Protein AF-0000000074975259 (afdb_homodimer)

Structure (mmCIF, N/CA/C/O backbone):
data_AF-0000000074975259-model_v1
#
loop_
_entity.id
_entity.type
_entity.pdbx_description
1 polymer 'N-acetyltransferase domain-containing protein'
#
loop_
_atom_site.group_PDB
_atom_site.id
_atom_site.type_symbol
_atom_site.label_atom_id
_atom_site.label_alt_id
_atom_site.label_comp_id
_atom_site.label_asym_id
_atom_site.label_entity_id
_atom_site.label_seq_id
_atom_site.pdbx_PDB_ins_code
_atom_site.Cartn_x
_atom_site.Cartn_y
_atom_site.Cartn_z
_atom_site.occupancy
_atom_site.B_iso_or_equiv
_atom_site.auth_seq_id
_atom_site.auth_comp_id
_atom_site.auth_asym_id
_atom_site.auth_atom_id
_atom_site.pdbx_PDB_model_num
ATOM 1 N N . MET A 1 1 ? -6.07 24.734 -13.172 1 68.12 1 MET A N 1
ATOM 2 C CA . MET A 1 1 ? -7.215 24.812 -12.266 1 68.12 1 MET A CA 1
ATOM 3 C C . MET A 1 1 ? -6.992 23.953 -11.031 1 68.12 1 MET A C 1
ATOM 5 O O . MET A 1 1 ? -6.234 22.984 -11.07 1 68.12 1 MET A O 1
ATOM 9 N N . PRO A 1 2 ? -7.648 24.484 -9.844 1 76.94 2 PRO A N 1
ATOM 10 C CA . PRO A 1 2 ? -7.48 23.672 -8.633 1 76.94 2 PRO A CA 1
ATOM 11 C C . PRO A 1 2 ? -8.07 22.281 -8.773 1 76.94 2 PRO A C 1
ATOM 13 O O . PRO A 1 2 ? -9.031 22.078 -9.523 1 76.94 2 PRO A O 1
ATOM 16 N N . GLN A 1 3 ? -7.344 21.344 -8.195 1 82.62 3 GLN A N 1
ATOM 17 C CA . GLN A 1 3 ? -7.77 19.953 -8.188 1 82.62 3 GLN A CA 1
ATOM 18 C C . GLN A 1 3 ? -9.203 19.812 -7.68 1 82.62 3 GLN A C 1
ATOM 20 O O . GLN A 1 3 ? -9.969 18.984 -8.172 1 82.62 3 GLN A O 1
ATOM 25 N N . HIS A 1 4 ? -9.523 20.625 -6.723 1 93.88 4 HIS A N 1
ATOM 26 C CA . HIS A 1 4 ? -10.805 20.641 -6.027 1 93.88 4 HIS A CA 1
ATOM 27 C C . HIS A 1 4 ? -11.094 22.016 -5.441 1 93.88 4 HIS A C 1
ATOM 29 O O . HIS A 1 4 ? -10.273 22.938 -5.555 1 93.88 4 HIS A O 1
ATOM 35 N N . THR A 1 5 ? -12.289 22.25 -4.809 1 95.12 5 THR A N 1
ATOM 36 C CA . THR A 1 5 ? -12.641 23.547 -4.246 1 95.12 5 THR A CA 1
ATOM 37 C C . THR A 1 5 ? -12.883 23.422 -2.742 1 95.12 5 THR A C 1
ATOM 39 O O . THR A 1 5 ? -13.445 24.344 -2.127 1 95.12 5 THR A O 1
ATOM 42 N N . VAL A 1 6 ? -12.492 22.344 -2.152 1 97.56 6 VAL A N 1
ATOM 43 C CA . VAL A 1 6 ? -12.758 22.078 -0.743 1 97.56 6 VAL A CA 1
ATOM 44 C C . VAL A 1 6 ? -11.797 22.875 0.126 1 97.56 6 VAL A C 1
ATOM 46 O O . VAL A 1 6 ? -10.586 22.828 -0.064 1 97.56 6 VAL A O 1
ATOM 49 N N . THR A 1 7 ? -12.281 23.641 1.026 1 98.12 7 THR A N 1
ATOM 50 C CA . THR A 1 7 ? -11.523 24.344 2.049 1 98.12 7 THR A CA 1
ATOM 51 C C . THR A 1 7 ? -11.969 23.938 3.445 1 98.12 7 THR A C 1
ATOM 53 O O . THR A 1 7 ? -13.172 23.891 3.729 1 98.12 7 THR A O 1
ATOM 56 N N . LEU A 1 8 ? -11 23.578 4.242 1 98.5 8 LEU A N 1
ATOM 57 C CA . LEU A 1 8 ? -11.289 23.125 5.602 1 98.5 8 LEU A CA 1
ATOM 58 C C . LEU A 1 8 ? -10.688 24.078 6.625 1 98.5 8 LEU A C 1
ATOM 60 O O . LEU A 1 8 ? -9.57 24.562 6.449 1 98.5 8 LEU A O 1
ATOM 64 N N . GLN A 1 9 ? -11.414 24.406 7.656 1 97.12 9 GLN A N 1
ATOM 65 C CA . GLN A 1 9 ? -10.938 25.234 8.766 1 97.12 9 GLN A CA 1
ATOM 66 C C . GLN A 1 9 ? -10.938 24.453 10.07 1 97.12 9 GLN A C 1
ATOM 68 O O . GLN A 1 9 ? -11.914 23.766 10.398 1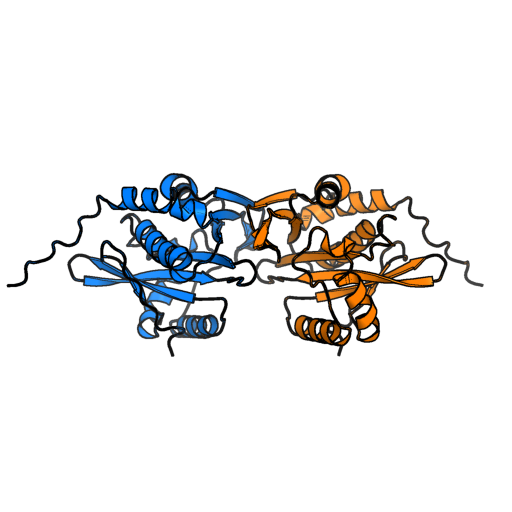 97.12 9 GLN A O 1
ATOM 73 N N . SER A 1 10 ? -9.812 24.516 10.75 1 96.12 10 SER A N 1
ATOM 74 C CA . SER A 1 10 ? -9.766 23.859 12.047 1 96.12 10 SER A CA 1
ATOM 75 C C . SER A 1 10 ? -10.711 24.516 13.039 1 96.12 10 SER A C 1
ATOM 77 O O . SER A 1 10 ? -11.008 25.703 12.938 1 96.12 10 SER A O 1
ATOM 79 N N . PRO A 1 11 ? -11.18 23.766 14.039 1 93.06 11 PRO A N 1
ATOM 80 C CA . PRO A 1 11 ? -12.047 24.359 15.07 1 93.06 11 PRO A CA 1
ATOM 81 C C . PRO A 1 11 ? -11.344 25.453 15.875 1 93.06 11 PRO A C 1
ATOM 83 O O . PRO A 1 11 ? -12.008 26.328 16.438 1 93.06 11 PRO A O 1
ATOM 86 N N . TRP A 1 12 ? -10.062 25.453 15.938 1 91.75 12 TRP A N 1
ATOM 87 C CA . TRP A 1 12 ? -9.289 26.438 16.703 1 91.75 12 TRP A CA 1
ATOM 88 C C . TRP A 1 12 ? -8.93 27.641 15.828 1 91.75 12 TRP A C 1
ATOM 90 O O . TRP A 1 12 ? -8.242 28.562 16.281 1 91.75 12 TRP A O 1
ATOM 100 N N . LYS A 1 13 ? -9.242 27.562 14.547 1 89.94 13 LYS A N 1
ATOM 101 C CA . LYS A 1 13 ? -9.25 28.656 13.578 1 89.94 13 LYS A CA 1
ATOM 102 C C . LYS A 1 13 ? -7.836 29.094 13.234 1 89.94 13 LYS A C 1
ATOM 104 O O . LYS A 1 13 ? -7.645 30.141 12.609 1 89.94 13 LYS A O 1
ATOM 109 N N . ARG A 1 14 ? -6.855 28.406 13.648 1 92.62 14 ARG A N 1
ATOM 110 C CA . ARG A 1 14 ? -5.48 28.766 13.32 1 92.62 14 ARG A CA 1
ATOM 111 C C . ARG A 1 14 ? -5.07 28.188 11.969 1 92.62 14 ARG A C 1
ATOM 113 O O . ARG A 1 14 ? -4.164 28.703 11.312 1 92.62 14 ARG A O 1
ATOM 120 N N . ILE A 1 15 ? -5.738 27.078 11.609 1 94.94 15 ILE A N 1
ATOM 121 C CA . ILE A 1 15 ? -5.297 26.344 10.43 1 94.94 15 ILE A CA 1
ATOM 122 C C . ILE A 1 15 ? -6.418 26.312 9.391 1 94.94 15 ILE A C 1
ATOM 124 O O . ILE A 1 15 ? -7.578 26.062 9.734 1 94.94 15 ILE A O 1
ATOM 128 N N . ARG A 1 16 ? -6.02 26.562 8.195 1 97.44 16 ARG A N 1
ATOM 129 C CA . ARG A 1 16 ? -6.895 26.328 7.055 1 97.44 16 ARG A CA 1
ATOM 130 C C . ARG A 1 16 ? -6.227 25.422 6.031 1 97.44 16 ARG A C 1
ATOM 132 O O . ARG A 1 16 ? -5.062 25.609 5.68 1 97.44 16 ARG A O 1
ATOM 139 N N . LEU A 1 17 ? -6.941 24.375 5.629 1 98.56 17 LEU A N 1
ATOM 140 C CA . LEU A 1 17 ? -6.523 23.531 4.512 1 98.56 17 LEU A CA 1
ATOM 141 C C . LEU A 1 17 ? -7.199 23.969 3.219 1 98.56 17 LEU A C 1
ATOM 143 O O . LEU A 1 17 ? -8.43 23.953 3.121 1 98.56 17 LEU A O 1
ATOM 147 N N . VAL A 1 18 ? -6.402 24.406 2.246 1 98.12 18 VAL A N 1
ATOM 148 C CA . VAL A 1 18 ? -6.941 24.984 1.019 1 98.12 18 VAL A CA 1
ATOM 149 C C . VAL A 1 18 ? -6.402 24.219 -0.189 1 98.12 18 VAL A C 1
ATOM 151 O O . VAL A 1 18 ? -5.348 23.578 -0.109 1 98.12 18 VAL A O 1
ATOM 154 N N . PRO A 1 19 ? -7.137 24.266 -1.294 1 98.12 19 PRO A N 1
ATOM 155 C CA . PRO A 1 19 ? -6.578 23.641 -2.5 1 98.12 19 PRO A CA 1
ATOM 156 C C . PRO A 1 19 ? -5.25 24.266 -2.92 1 98.12 19 PRO A C 1
ATOM 158 O O . PRO A 1 19 ? -5.066 25.484 -2.809 1 98.12 19 PRO A O 1
ATOM 161 N N . PRO A 1 20 ? -4.336 23.375 -3.391 1 97.88 20 PRO A N 1
ATOM 162 C CA . PRO A 1 20 ? -3.068 23.906 -3.883 1 97.88 20 PRO A CA 1
ATOM 163 C C . PRO A 1 20 ? -3.252 24.891 -5.047 1 97.88 20 PRO A C 1
ATOM 165 O O . PRO A 1 20 ? -4.098 24.656 -5.918 1 97.88 20 PRO A O 1
ATOM 168 N N . THR A 1 21 ? -2.514 25.969 -5 1 96 21 THR A N 1
ATOM 169 C CA . THR A 1 21 ? -2.533 26.938 -6.09 1 96 21 THR A CA 1
ATOM 170 C C . THR A 1 21 ? -1.114 27.25 -6.551 1 96 21 THR A C 1
ATOM 172 O O . THR A 1 21 ? -0.145 26.969 -5.844 1 96 21 THR A O 1
ATOM 175 N N . ALA A 1 22 ? -1.019 27.859 -7.695 1 96.12 22 ALA A N 1
ATOM 176 C CA . ALA A 1 22 ? 0.272 28.203 -8.289 1 96.12 22 ALA A CA 1
ATOM 177 C C . ALA A 1 22 ? 1.01 29.234 -7.438 1 96.12 22 ALA A C 1
ATOM 179 O O . ALA A 1 22 ? 2.24 29.297 -7.457 1 96.12 22 ALA A O 1
ATOM 180 N N . SER A 1 23 ? 0.259 29.984 -6.703 1 95.56 23 SER A N 1
ATOM 181 C CA . SER A 1 23 ? 0.856 31.031 -5.883 1 95.56 23 SER A CA 1
ATOM 182 C C . SER A 1 23 ? 1.771 30.438 -4.816 1 95.56 23 SER A C 1
ATOM 184 O O . SER A 1 23 ? 2.662 31.125 -4.305 1 95.56 23 SER A O 1
ATOM 186 N N . ASP A 1 24 ? 1.583 29.156 -4.469 1 96.5 24 ASP A N 1
ATOM 187 C CA . ASP A 1 24 ? 2.352 28.531 -3.4 1 96.5 24 ASP A CA 1
ATOM 188 C C . ASP A 1 24 ? 3.506 27.703 -3.965 1 96.5 24 ASP A C 1
ATOM 190 O O . ASP A 1 24 ? 4.285 27.125 -3.211 1 96.5 24 ASP A O 1
ATOM 194 N N . ASP A 1 25 ? 3.732 27.672 -5.273 1 97.62 25 ASP A N 1
ATOM 195 C CA . ASP A 1 25 ? 4.68 26.75 -5.887 1 97.62 25 ASP A CA 1
ATOM 196 C C . ASP A 1 25 ? 6.105 27.031 -5.414 1 97.62 25 ASP A C 1
ATOM 198 O O . ASP A 1 25 ? 6.879 26.109 -5.168 1 97.62 25 ASP A O 1
ATOM 202 N N . GLU A 1 26 ? 6.445 28.312 -5.277 1 98 26 GLU A N 1
ATOM 203 C CA . GLU A 1 26 ? 7.793 28.656 -4.836 1 98 26 GLU A CA 1
ATOM 204 C C . GLU A 1 26 ? 8.047 28.172 -3.408 1 98 26 GLU A C 1
ATOM 206 O O . GLU A 1 26 ? 9.078 27.562 -3.129 1 98 26 GLU A O 1
ATOM 211 N N . ILE A 1 27 ? 7.121 28.453 -2.545 1 97.94 27 ILE A N 1
ATOM 212 C CA . ILE A 1 27 ? 7.324 28.094 -1.145 1 97.94 27 ILE A CA 1
ATOM 213 C C . ILE A 1 27 ? 7.23 26.578 -0.981 1 97.94 27 ILE A C 1
ATOM 215 O O . ILE A 1 27 ? 7.898 26 -0.122 1 97.94 27 ILE A O 1
ATOM 219 N N . VAL A 1 28 ? 6.469 25.922 -1.757 1 98.12 28 VAL A N 1
ATOM 220 C CA . VAL A 1 28 ? 6.406 24.453 -1.768 1 98.12 28 VAL A CA 1
ATOM 221 C C . VAL A 1 28 ? 7.773 23.891 -2.141 1 98.12 28 VAL A C 1
ATOM 223 O O . VAL A 1 28 ? 8.242 22.938 -1.518 1 98.12 28 VAL A O 1
ATOM 226 N N . SER A 1 29 ? 8.352 24.469 -3.195 1 98.25 29 SER A N 1
ATOM 227 C CA . SER A 1 29 ? 9.688 24.031 -3.598 1 98.25 29 SER A CA 1
ATOM 228 C C . SER A 1 29 ? 10.672 24.141 -2.438 1 98.25 29 SER A C 1
ATOM 230 O O . SER A 1 29 ? 11.461 23.219 -2.203 1 98.25 29 SER A O 1
ATOM 232 N N . ILE A 1 30 ? 10.594 25.172 -1.677 1 97.69 30 ILE A N 1
ATOM 233 C CA . ILE A 1 30 ? 11.469 25.406 -0.535 1 97.69 30 ILE A CA 1
ATOM 234 C C . ILE A 1 30 ? 11.188 24.375 0.551 1 97.69 30 ILE A C 1
ATOM 236 O O . ILE A 1 30 ? 12.117 23.766 1.096 1 97.69 30 ILE A O 1
ATOM 240 N N . CYS A 1 31 ? 9.969 24.172 0.813 1 97.56 31 CYS A N 1
ATOM 241 C CA . CYS A 1 31 ? 9.57 23.234 1.852 1 97.56 31 CYS A CA 1
ATOM 242 C C . CYS A 1 31 ? 10.055 21.828 1.534 1 97.56 31 CYS A C 1
ATOM 244 O O . CYS A 1 31 ? 10.641 21.156 2.389 1 97.56 31 CYS A O 1
ATOM 246 N N . ARG A 1 32 ? 9.898 21.359 0.282 1 97.5 32 ARG A N 1
ATOM 247 C CA . ARG A 1 32 ? 10.156 19.969 -0.104 1 97.5 32 ARG A CA 1
ATOM 248 C C . ARG A 1 32 ? 11.648 19.703 -0.236 1 97.5 32 ARG A C 1
ATOM 250 O O . ARG A 1 32 ? 12.086 18.547 -0.235 1 97.5 32 ARG A O 1
ATOM 257 N N . THR A 1 33 ? 12.414 20.75 -0.35 1 97.5 33 THR A N 1
ATOM 258 C CA . THR A 1 33 ? 13.844 20.562 -0.548 1 97.5 33 THR A CA 1
ATOM 259 C C . THR A 1 33 ? 14.617 20.859 0.737 1 97.5 33 THR A C 1
ATOM 261 O O . THR A 1 33 ? 1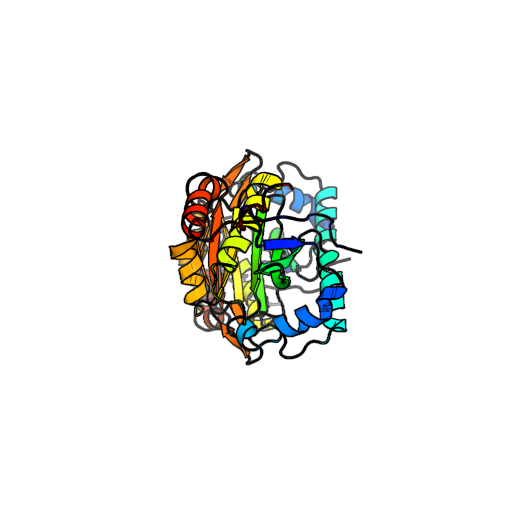5.828 20.641 0.808 1 97.5 33 THR A O 1
ATOM 264 N N . HIS A 1 34 ? 13.914 21.375 1.727 1 97.12 34 HIS A N 1
ATOM 265 C CA . HIS A 1 34 ? 14.586 21.75 2.963 1 97.12 34 HIS A CA 1
ATOM 266 C C . HIS A 1 34 ? 15.234 20.547 3.627 1 97.12 34 HIS A C 1
ATOM 268 O O . HIS A 1 34 ? 14.609 19.484 3.742 1 97.12 34 HIS A O 1
ATOM 274 N N . PRO A 1 35 ? 16.438 20.656 4.09 1 96.25 35 PRO A N 1
ATOM 275 C CA . PRO A 1 35 ? 17.141 19.516 4.688 1 96.25 35 PRO A CA 1
ATOM 276 C C . PRO A 1 35 ? 16.391 18.906 5.867 1 96.25 35 PRO A C 1
ATOM 278 O O . PRO A 1 35 ? 16.391 17.688 6.039 1 96.25 35 PRO A O 1
ATOM 281 N N . THR A 1 36 ? 15.781 19.719 6.598 1 95.31 36 THR A N 1
ATOM 282 C CA . THR A 1 36 ? 15.016 19.234 7.742 1 95.31 36 THR A CA 1
ATOM 283 C C . THR A 1 36 ? 13.836 18.375 7.281 1 95.31 36 THR A C 1
ATOM 285 O O . THR A 1 36 ? 13.562 17.328 7.859 1 95.31 36 THR A O 1
ATOM 288 N N . THR A 1 37 ? 13.117 18.859 6.258 1 94.06 37 THR A N 1
ATOM 289 C CA . THR A 1 37 ? 12.008 18.109 5.688 1 94.06 37 THR A CA 1
ATOM 290 C C . THR A 1 37 ? 12.484 16.766 5.141 1 94.06 37 THR A C 1
ATOM 292 O O . THR A 1 37 ? 11.812 15.75 5.312 1 94.06 37 THR A O 1
ATOM 295 N N . ARG A 1 38 ? 13.625 16.734 4.594 1 95.88 38 ARG A N 1
ATOM 296 C CA . ARG A 1 38 ? 14.148 15.578 3.877 1 95.88 38 ARG A CA 1
ATOM 297 C C . ARG A 1 38 ? 14.836 14.602 4.832 1 95.88 38 ARG A C 1
ATOM 299 O O . ARG A 1 38 ? 15.242 13.516 4.426 1 95.88 38 ARG A O 1
ATOM 306 N N . GLN A 1 39 ? 14.984 14.945 6.082 1 94.56 39 GLN A N 1
ATOM 307 C CA . GLN A 1 39 ? 15.781 14.164 7.023 1 94.56 39 GLN A CA 1
ATOM 308 C C . GLN A 1 39 ? 15.359 12.703 7.016 1 94.56 39 GLN A C 1
ATOM 310 O O . GLN A 1 39 ? 16.203 11.805 6.965 1 94.56 39 GLN A O 1
ATOM 315 N N . PHE A 1 40 ? 14.07 12.469 7.066 1 93.94 40 PHE A N 1
ATOM 316 C CA . PHE A 1 40 ? 13.555 11.102 7.078 1 93.94 40 PHE A CA 1
ATOM 317 C C . PHE A 1 40 ? 12.797 10.797 5.793 1 93.94 40 PHE A C 1
ATOM 319 O O . PHE A 1 40 ? 12.016 9.844 5.738 1 93.94 40 PHE A O 1
ATOM 326 N N . LEU A 1 41 ? 12.891 11.656 4.785 1 94.56 41 LEU A N 1
ATOM 327 C CA . LEU A 1 41 ? 12.289 11.531 3.461 1 94.56 41 LEU A CA 1
ATOM 328 C C . LEU A 1 41 ? 13.305 11.844 2.369 1 94.56 41 LEU A C 1
ATOM 330 O O . LEU A 1 41 ? 13.047 12.688 1.507 1 94.56 41 LEU A O 1
ATOM 334 N N . GLN A 1 42 ? 14.273 11.141 2.391 1 91.25 42 GLN A N 1
ATOM 335 C CA . GLN A 1 42 ? 15.43 11.5 1.569 1 91.25 42 GLN A CA 1
ATOM 336 C C . GLN A 1 42 ? 15.156 11.234 0.092 1 91.25 42 GLN A C 1
ATOM 338 O O . GLN A 1 42 ? 15.922 11.656 -0.774 1 91.25 42 GLN A O 1
ATOM 343 N N . PHE A 1 43 ? 14.039 10.562 -0.149 1 90.06 43 PHE A N 1
ATOM 344 C CA . PHE A 1 43 ? 13.664 10.391 -1.547 1 90.06 43 PHE A CA 1
ATOM 345 C C . PHE A 1 43 ? 13.125 11.688 -2.131 1 90.06 43 PHE A C 1
ATOM 347 O O . PHE A 1 43 ? 12.969 11.812 -3.348 1 90.06 43 PHE A O 1
ATOM 354 N N . LEU A 1 44 ? 12.805 12.719 -1.3 1 93.56 44 LEU A N 1
ATOM 355 C CA . LEU A 1 44 ? 12.492 14.047 -1.797 1 93.56 44 LEU A CA 1
ATOM 356 C C . LEU A 1 44 ? 13.695 14.672 -2.486 1 93.56 44 LEU A C 1
ATOM 358 O O . LEU A 1 44 ? 14.844 14.391 -2.115 1 93.56 44 LEU A O 1
ATOM 362 N N . PRO A 1 45 ? 13.438 15.555 -3.393 1 94.25 45 PRO A N 1
ATOM 363 C CA . PRO A 1 45 ? 14.555 16.109 -4.172 1 94.25 45 PRO A CA 1
ATOM 364 C C . PRO A 1 45 ? 15.406 17.078 -3.371 1 94.25 45 PRO A C 1
ATOM 366 O O . PRO A 1 45 ? 14.891 17.812 -2.525 1 94.25 45 PRO A O 1
ATOM 369 N N . GLU A 1 46 ? 16.672 17.094 -3.672 1 94.81 46 GLU A N 1
ATOM 370 C CA . GLU A 1 46 ? 17.578 18.078 -3.074 1 94.81 46 GLU A CA 1
ATOM 371 C C . GLU A 1 46 ? 17.375 19.469 -3.684 1 94.81 46 GLU A C 1
ATOM 373 O O . GLU A 1 46 ? 17.656 20.484 -3.047 1 94.81 46 GLU A O 1
ATOM 378 N N . HIS A 1 47 ? 16.969 19.438 -4.922 1 96 47 HIS A N 1
ATOM 379 C CA . HIS A 1 47 ? 16.656 20.672 -5.652 1 96 47 HIS A CA 1
ATOM 380 C C . HIS A 1 47 ? 15.336 20.562 -6.391 1 96 47 HIS A C 1
ATOM 382 O O . HIS A 1 47 ? 14.969 19.484 -6.863 1 96 47 HIS A O 1
ATOM 388 N N . MET A 1 48 ? 14.648 21.656 -6.383 1 97.62 48 MET A N 1
ATOM 389 C CA . MET A 1 48 ? 13.359 21.75 -7.062 1 97.62 48 MET A CA 1
ATOM 390 C C . MET A 1 48 ? 13.039 23.203 -7.418 1 97.62 48 MET A C 1
ATOM 392 O O . MET A 1 48 ? 13.102 24.078 -6.562 1 97.62 48 MET A O 1
ATOM 396 N N . THR A 1 49 ? 12.758 23.375 -8.719 1 98.19 49 THR A N 1
ATOM 397 C CA . THR A 1 49 ? 12.344 24.719 -9.133 1 98.19 49 THR A CA 1
ATOM 398 C C . THR A 1 49 ? 10.859 24.922 -8.867 1 98.19 49 THR A C 1
ATOM 400 O O . THR A 1 49 ? 10.117 23.969 -8.648 1 98.19 49 THR A O 1
ATOM 403 N N . ALA A 1 50 ? 10.461 26.203 -8.898 1 97.94 50 ALA A N 1
ATOM 404 C CA . ALA A 1 50 ? 9.039 26.5 -8.781 1 97.94 50 ALA A CA 1
ATOM 405 C C . ALA A 1 50 ? 8.242 25.859 -9.922 1 97.94 50 ALA A C 1
ATOM 407 O O . ALA A 1 50 ? 7.109 25.422 -9.719 1 97.94 50 ALA A O 1
ATOM 408 N N . GLU A 1 51 ? 8.859 25.828 -11.031 1 98.06 51 GLU A N 1
ATOM 409 C CA . GLU A 1 51 ? 8.227 25.203 -12.195 1 98.06 51 GLU A CA 1
ATOM 410 C C . GLU A 1 51 ? 8.008 23.719 -11.977 1 98.06 51 GLU A C 1
ATOM 412 O O . GLU A 1 51 ? 6.945 23.188 -12.305 1 98.06 51 GLU A O 1
ATOM 417 N N . GLU A 1 52 ? 8.992 23.078 -11.43 1 98.06 52 GLU A N 1
ATOM 418 C CA . GLU A 1 52 ? 8.883 21.656 -11.133 1 98.06 52 GLU A CA 1
ATOM 419 C C . GLU A 1 52 ? 7.812 21.406 -10.07 1 98.06 52 GLU A C 1
ATOM 421 O O . GLU A 1 52 ? 7.074 20.422 -10.164 1 98.06 52 GLU A O 1
ATOM 426 N N . ALA A 1 53 ? 7.777 22.281 -9.109 1 98 53 ALA A N 1
ATOM 427 C CA . ALA A 1 53 ? 6.73 22.188 -8.094 1 98 53 ALA A CA 1
ATOM 428 C C . ALA A 1 53 ? 5.348 22.344 -8.719 1 98 53 ALA A C 1
ATOM 430 O O . ALA A 1 53 ? 4.41 21.625 -8.359 1 98 53 ALA A O 1
ATOM 431 N N . GLY A 1 54 ? 5.258 23.25 -9.602 1 97.75 54 GLY A N 1
ATOM 432 C CA . GLY A 1 54 ? 4.008 23.438 -10.32 1 97.75 54 GLY A CA 1
ATOM 433 C C . GLY A 1 54 ? 3.6 22.234 -11.141 1 97.75 54 GLY A C 1
ATOM 434 O O . GLY A 1 54 ? 2.432 21.844 -11.133 1 97.75 54 GLY A O 1
ATOM 435 N N . ASN A 1 55 ? 4.531 21.703 -11.844 1 97.75 55 ASN A N 1
ATOM 436 C CA . ASN A 1 55 ? 4.27 20.5 -12.609 1 97.75 55 ASN A CA 1
ATOM 437 C C . ASN A 1 55 ? 3.785 19.359 -11.711 1 97.75 55 ASN A C 1
ATOM 439 O O . ASN A 1 55 ? 2.869 18.625 -12.086 1 97.75 55 ASN A O 1
ATOM 443 N N . ARG A 1 56 ? 4.434 19.219 -10.625 1 97.19 56 ARG A N 1
ATOM 444 C CA . ARG A 1 56 ? 4.02 18.203 -9.664 1 97.19 56 ARG A CA 1
ATOM 445 C C . ARG A 1 56 ? 2.592 18.438 -9.188 1 97.19 56 ARG A C 1
ATOM 447 O O . ARG A 1 56 ? 1.786 17.516 -9.125 1 97.19 56 ARG A O 1
ATOM 454 N N . ARG A 1 57 ? 2.33 19.641 -8.812 1 97.56 57 ARG A N 1
ATOM 455 C CA . ARG A 1 57 ? 0.993 20.031 -8.367 1 97.56 57 ARG A CA 1
ATOM 456 C C . ARG A 1 57 ? -0.055 19.641 -9.406 1 97.56 57 ARG A C 1
ATOM 458 O O . ARG A 1 57 ? -1.078 19.047 -9.07 1 97.56 57 ARG A O 1
ATOM 465 N N . GLU A 1 58 ? 0.197 19.922 -10.617 1 97.19 58 GLU A N 1
A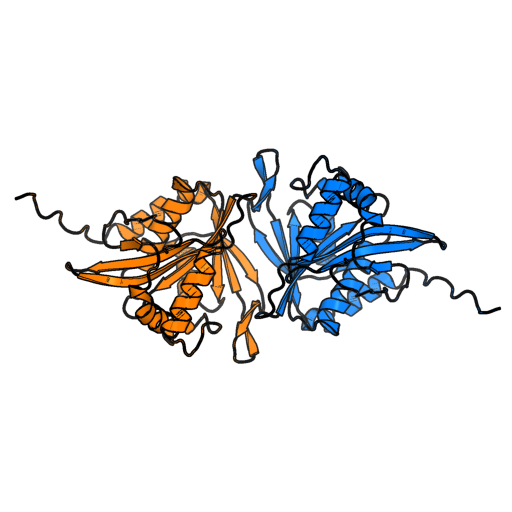TOM 466 C CA . GLU A 1 58 ? -0.747 19.672 -11.695 1 97.19 58 GLU A CA 1
ATOM 467 C C . GLU A 1 58 ? -0.9 18.172 -11.953 1 97.19 58 GLU A C 1
ATOM 469 O O . GLU A 1 58 ? -2.012 17.688 -12.172 1 97.19 58 GLU A O 1
ATOM 474 N N . THR A 1 59 ? 0.169 17.516 -11.992 1 96.62 59 THR A N 1
ATOM 475 C CA . THR A 1 59 ? 0.145 16.062 -12.219 1 96.62 59 THR A CA 1
ATOM 476 C C . THR A 1 59 ? -0.648 15.359 -11.125 1 96.62 59 THR A C 1
ATOM 478 O O . THR A 1 59 ? -1.474 14.492 -11.406 1 96.62 59 THR A O 1
ATOM 481 N N . ARG A 1 60 ? -0.385 15.711 -9.93 1 96.88 60 ARG A N 1
ATOM 482 C CA . ARG A 1 60 ? -1.089 15.117 -8.797 1 96.88 60 ARG A CA 1
ATOM 483 C C . ARG A 1 60 ? -2.58 15.43 -8.852 1 96.88 60 ARG A C 1
ATOM 485 O O . ARG A 1 60 ? -3.41 14.602 -8.469 1 96.88 60 ARG A O 1
ATOM 492 N N . ALA A 1 61 ? -2.895 16.594 -9.336 1 96.12 61 ALA A N 1
ATOM 493 C CA . ALA A 1 61 ? -4.289 17.016 -9.422 1 96.12 61 ALA A CA 1
ATOM 494 C C . ALA A 1 61 ? -5.07 16.156 -10.406 1 96.12 61 ALA A C 1
ATOM 496 O O . ALA A 1 61 ? -6.301 16.094 -10.352 1 96.12 61 ALA A O 1
ATOM 497 N N . GLU A 1 62 ? -4.375 15.469 -11.297 1 95.19 62 GLU A N 1
ATOM 498 C CA . GLU A 1 62 ? -5.02 14.648 -12.32 1 95.19 62 GLU A CA 1
ATOM 499 C C . GLU A 1 62 ? -5.383 13.273 -11.781 1 95.19 62 GLU A C 1
ATOM 501 O O . GLU A 1 62 ? -6.191 12.555 -12.383 1 95.19 62 GLU A O 1
ATOM 506 N N . ASP A 1 63 ? -4.75 12.938 -10.781 1 95.56 63 ASP A N 1
ATOM 507 C CA . ASP A 1 63 ? -5 11.617 -10.195 1 95.56 63 ASP A CA 1
ATOM 508 C C . ASP A 1 63 ? -6.172 11.664 -9.211 1 95.56 63 ASP A C 1
ATOM 510 O O . ASP A 1 63 ? -6.066 12.273 -8.148 1 95.56 63 ASP A O 1
ATOM 514 N N . LYS A 1 64 ? -7.195 10.961 -9.477 1 95.19 64 LYS A N 1
ATOM 515 C CA . LYS A 1 64 ? -8.422 11.016 -8.688 1 95.19 64 LYS A CA 1
ATOM 516 C C . LYS A 1 64 ? -8.242 10.344 -7.332 1 95.19 64 LYS A C 1
ATOM 518 O O . LYS A 1 64 ? -9.078 10.492 -6.441 1 95.19 64 LYS A O 1
ATOM 523 N N . ARG A 1 65 ? -7.188 9.633 -7.172 1 96.94 65 ARG A N 1
ATOM 524 C CA . ARG A 1 65 ? -6.926 8.945 -5.914 1 96.94 65 ARG A CA 1
ATOM 525 C C . ARG A 1 65 ? -6.168 9.844 -4.941 1 96.94 65 ARG A C 1
ATOM 527 O O . ARG A 1 65 ? -5.812 9.414 -3.84 1 96.94 65 ARG A O 1
ATOM 534 N N . ILE A 1 66 ? -5.93 11.102 -5.395 1 98.25 66 ILE A N 1
ATOM 535 C CA . ILE A 1 66 ? -5.148 12.047 -4.605 1 98.25 66 ILE A CA 1
ATOM 536 C C . ILE A 1 66 ? -5.98 13.297 -4.332 1 98.25 66 ILE A C 1
ATOM 538 O O . ILE A 1 66 ? -6.676 13.797 -5.223 1 98.25 66 ILE A O 1
ATOM 542 N N . MET A 1 67 ? -5.941 13.773 -3.145 1 98.25 67 MET A N 1
ATOM 543 C CA . MET A 1 67 ? -6.449 15.094 -2.77 1 98.25 67 MET A CA 1
ATOM 544 C C . MET A 1 67 ? -5.438 15.836 -1.906 1 98.25 67 MET A C 1
ATOM 546 O O . MET A 1 67 ? -5.176 15.445 -0.769 1 98.25 67 MET A O 1
ATOM 550 N N . ASP A 1 68 ? -4.93 16.875 -2.482 1 98.38 68 ASP A N 1
ATOM 551 C CA . ASP A 1 68 ? -3.896 17.641 -1.798 1 98.38 68 ASP A CA 1
ATOM 552 C C . ASP A 1 68 ? -4.477 18.922 -1.186 1 98.38 68 ASP A C 1
ATOM 554 O O . ASP A 1 68 ? -5.395 19.516 -1.745 1 98.38 68 ASP A O 1
ATOM 558 N N . PHE A 1 69 ? -3.898 19.328 -0.087 1 98.62 69 PHE A N 1
ATOM 559 C CA . PHE A 1 69 ? -4.168 20.609 0.546 1 98.62 69 PHE A CA 1
ATOM 560 C C . PHE A 1 69 ? -2.867 21.344 0.875 1 98.62 69 PHE A C 1
ATOM 562 O O . PHE A 1 69 ? -1.876 20.703 1.249 1 98.62 69 PHE A O 1
ATOM 569 N N . HIS A 1 70 ? -2.922 22.594 0.75 1 98.44 70 HIS A N 1
ATOM 570 C CA . HIS A 1 70 ? -1.926 23.438 1.405 1 98.44 70 HIS A CA 1
ATOM 571 C C . HIS A 1 70 ? -2.414 23.906 2.771 1 98.44 70 HIS A C 1
ATOM 573 O O . HIS A 1 70 ? -3.596 24.219 2.939 1 98.44 70 HIS A O 1
ATOM 579 N N . VAL A 1 71 ? -1.516 23.938 3.676 1 98.19 71 VAL A N 1
ATOM 580 C CA . VAL A 1 71 ? -1.818 24.359 5.039 1 98.19 71 VAL A CA 1
ATOM 581 C C . VAL A 1 71 ? -1.504 25.844 5.203 1 98.19 71 VAL A C 1
ATOM 583 O O . VAL A 1 71 ? -0.362 26.266 5.008 1 98.19 71 VAL A O 1
ATOM 586 N N . HIS A 1 72 ? -2.445 26.578 5.484 1 97.5 72 HIS A N 1
ATOM 587 C CA . HIS A 1 72 ? -2.273 27.969 5.867 1 97.5 72 HIS A CA 1
ATOM 588 C C . HIS A 1 72 ? -2.43 28.156 7.371 1 97.5 72 HIS A C 1
ATOM 590 O O . HIS A 1 72 ? -3.406 27.688 7.961 1 97.5 72 HIS A O 1
ATOM 596 N N . PHE A 1 73 ? -1.461 28.766 7.949 1 96.25 73 PHE A N 1
ATOM 597 C CA . PHE A 1 73 ? -1.412 28.969 9.391 1 96.25 73 PHE A CA 1
ATOM 598 C C . PHE A 1 73 ? -1.539 30.453 9.727 1 96.25 73 PHE A C 1
ATOM 600 O O . PHE A 1 73 ? -0.808 31.281 9.188 1 96.25 73 PHE A O 1
ATOM 607 N N . THR A 1 74 ? -2.447 30.781 10.578 1 93.94 74 THR A N 1
ATOM 608 C CA . THR A 1 74 ? -2.658 32.156 11.016 1 93.94 74 THR A CA 1
ATOM 609 C C . THR A 1 74 ? -2.227 32.344 12.469 1 93.94 74 THR A C 1
ATOM 611 O O . THR A 1 74 ? -2.711 31.625 13.359 1 93.94 74 THR A O 1
ATOM 614 N N . GLU A 1 75 ? -1.313 33.156 12.664 1 87.88 75 GLU A N 1
ATOM 615 C CA . GLU A 1 75 ? -0.825 33.531 13.984 1 87.88 75 GLU A CA 1
ATOM 616 C C . GLU A 1 75 ? -0.685 35.031 14.117 1 87.88 75 GLU A C 1
ATOM 618 O O . GLU A 1 75 ? -0.05 35.688 13.281 1 87.88 75 GLU A O 1
ATOM 623 N N . ASN A 1 76 ? -1.296 35.625 15.148 1 87.81 76 ASN A N 1
ATOM 624 C CA . ASN A 1 76 ? -1.255 37.062 15.414 1 87.81 76 ASN A CA 1
ATOM 625 C C . ASN A 1 76 ? -1.743 37.875 14.211 1 87.81 76 ASN A C 1
ATOM 627 O O . ASN A 1 76 ? -1.106 38.844 13.812 1 87.81 76 ASN A O 1
ATOM 631 N N . GLY A 1 77 ? -2.744 37.344 13.547 1 88.38 77 GLY A N 1
ATOM 632 C CA . GLY A 1 77 ? -3.404 38.062 12.469 1 88.38 77 GLY A CA 1
ATOM 633 C C . GLY A 1 77 ? -2.717 37.875 11.125 1 88.38 77 GLY A C 1
ATOM 634 O O . GLY A 1 77 ? -3.191 38.406 10.109 1 88.38 77 GLY A O 1
ATOM 635 N N . LEU A 1 78 ? -1.648 37.219 11.141 1 92.56 78 LEU A N 1
ATOM 636 C CA . LEU A 1 78 ? -0.917 36.969 9.898 1 92.56 78 LEU A CA 1
ATOM 637 C C . LEU A 1 78 ? -1.061 35.531 9.445 1 92.56 78 LEU A C 1
ATOM 639 O O . LEU A 1 78 ? -0.915 34.594 10.242 1 92.56 78 LEU A O 1
ATOM 643 N N . THR A 1 79 ? -1.4 35.406 8.188 1 95.25 79 THR A N 1
ATOM 644 C CA . THR A 1 79 ? -1.55 34.094 7.602 1 95.25 79 THR A CA 1
ATOM 645 C C . THR A 1 79 ? -0.378 33.781 6.68 1 95.25 79 THR A C 1
ATOM 647 O O . THR A 1 79 ? 0.04 34.625 5.883 1 95.25 79 THR A O 1
ATOM 650 N N . ARG A 1 80 ? 0.156 32.562 6.82 1 95.12 80 ARG A N 1
ATOM 651 C CA . ARG A 1 80 ? 1.242 32.156 5.934 1 95.12 80 ARG A CA 1
ATOM 652 C C . ARG A 1 80 ? 1.135 30.688 5.574 1 95.12 80 ARG A C 1
ATOM 654 O O . ARG A 1 80 ? 0.419 29.938 6.238 1 95.12 80 ARG A O 1
ATOM 661 N N . PHE A 1 81 ? 1.842 30.359 4.508 1 97 81 PHE A N 1
ATOM 662 C CA . PHE A 1 81 ? 1.98 28.953 4.145 1 97 81 PHE A CA 1
ATOM 663 C C . PHE A 1 81 ? 2.719 28.188 5.23 1 97 81 PHE A C 1
ATOM 665 O O . PHE A 1 81 ? 3.773 28.625 5.699 1 97 81 PHE A O 1
ATOM 672 N N . ALA A 1 82 ? 2.133 27.062 5.594 1 97 82 ALA A N 1
ATOM 673 C CA . ALA A 1 82 ? 2.727 26.328 6.715 1 97 82 ALA A CA 1
ATOM 674 C C . ALA A 1 82 ? 3.084 24.906 6.309 1 97 82 ALA A C 1
ATOM 676 O O . ALA A 1 82 ? 3.719 24.172 7.074 1 97 82 ALA A O 1
ATOM 677 N N . GLY A 1 83 ? 2.67 24.453 5.145 1 97.69 83 GLY A N 1
ATOM 678 C CA . GLY A 1 83 ? 2.984 23.094 4.73 1 97.69 83 GLY A CA 1
ATOM 679 C C . GLY A 1 83 ? 1.938 22.484 3.809 1 97.69 83 GLY A C 1
ATOM 680 O O . GLY A 1 83 ? 1.229 23.219 3.109 1 97.69 83 GLY A O 1
ATOM 681 N N . MET A 1 84 ? 1.94 21.203 3.719 1 98.06 84 MET A N 1
ATOM 682 C CA . MET A 1 84 ? 1.045 20.453 2.84 1 98.06 84 MET A CA 1
ATOM 683 C C . MET A 1 84 ? 0.512 19.203 3.539 1 98.06 84 MET A C 1
ATOM 685 O O . MET A 1 84 ? 1.202 18.609 4.371 1 98.06 84 MET A O 1
ATOM 689 N N . THR A 1 85 ? -0.665 18.828 3.195 1 98.31 85 THR A N 1
ATOM 690 C CA . THR A 1 85 ? -1.276 17.578 3.619 1 98.31 85 THR A CA 1
ATOM 691 C C . THR A 1 85 ? -2.301 17.109 2.592 1 98.31 85 THR A C 1
ATOM 693 O O . THR A 1 85 ? -2.496 17.75 1.558 1 98.31 85 THR A O 1
ATOM 696 N N . GLY A 1 86 ? -2.838 15.984 2.854 1 98.31 86 GLY A N 1
ATOM 697 C CA . GLY A 1 86 ? -3.859 15.391 2.006 1 98.31 86 GLY A CA 1
ATOM 698 C C . GLY A 1 86 ? -3.922 13.875 2.121 1 98.31 86 GLY A C 1
ATOM 699 O O . GLY A 1 86 ? -3.342 13.289 3.039 1 98.31 86 GLY A O 1
ATOM 700 N N . TYR A 1 87 ? -4.754 13.344 1.277 1 98.56 87 TYR A N 1
ATOM 701 C CA . TYR A 1 87 ? -4.75 11.891 1.204 1 98.56 87 TYR A CA 1
ATOM 702 C C . TYR A 1 87 ? -4.434 11.414 -0.209 1 98.56 87 TYR A C 1
ATOM 704 O O . TYR A 1 87 ? -4.59 12.172 -1.173 1 98.56 87 TYR A O 1
ATOM 712 N N . PHE A 1 88 ? -3.893 10.258 -0.291 1 98 88 PHE A N 1
ATOM 713 C CA . PHE A 1 88 ? -3.553 9.586 -1.542 1 98 88 PHE A CA 1
ATOM 714 C C . PHE A 1 88 ? -3.75 8.078 -1.422 1 98 88 PHE A C 1
ATOM 716 O O . PHE A 1 88 ? -4.184 7.586 -0.378 1 98 88 PHE A O 1
ATOM 723 N N . ASN A 1 89 ? -3.641 7.391 -2.562 1 97.5 89 ASN A N 1
ATOM 724 C CA . ASN A 1 89 ? -3.961 5.969 -2.605 1 97.5 89 ASN A CA 1
ATOM 725 C C . ASN A 1 89 ? -5.398 5.703 -2.16 1 97.5 89 ASN A C 1
ATOM 727 O O . ASN A 1 89 ? -5.66 4.746 -1.429 1 97.5 89 ASN A O 1
ATOM 731 N N . LEU A 1 90 ? -6.242 6.586 -2.545 1 98.38 90 LEU A N 1
ATOM 732 C CA . LEU A 1 90 ? -7.652 6.363 -2.258 1 98.38 90 LEU A CA 1
ATOM 733 C C . LEU A 1 90 ? -8.141 5.059 -2.877 1 98.38 90 LEU A C 1
ATOM 735 O O . LEU A 1 90 ? -7.977 4.84 -4.078 1 98.38 90 LEU A O 1
ATOM 739 N N . ASP A 1 91 ? -8.609 4.203 -2.09 1 97.69 91 ASP A N 1
ATOM 740 C CA . ASP A 1 91 ? -9.273 2.961 -2.479 1 97.69 91 ASP A CA 1
ATOM 741 C C . ASP A 1 91 ? -10.75 2.986 -2.107 1 97.69 91 ASP A C 1
ATOM 743 O O . ASP A 1 91 ? -11.125 2.625 -0.988 1 97.69 91 ASP A O 1
ATOM 747 N N . GLU A 1 92 ? -11.586 3.393 -3.012 1 96.38 92 GLU A N 1
ATOM 748 C CA . GLU A 1 92 ? -13.016 3.547 -2.746 1 96.38 92 GLU A CA 1
ATOM 749 C C . GLU A 1 92 ? -13.664 2.205 -2.416 1 96.38 92 GLU A C 1
ATOM 751 O O . GLU A 1 92 ? -14.555 2.135 -1.569 1 96.38 92 GLU A O 1
ATOM 756 N N . GLY A 1 93 ? -13.227 1.165 -3.061 1 95.44 93 GLY A N 1
ATOM 757 C CA . GLY A 1 93 ? -13.781 -0.156 -2.814 1 95.44 93 GLY A CA 1
ATOM 758 C C . GLY A 1 93 ? -13.586 -0.631 -1.388 1 95.44 93 GLY A C 1
ATOM 759 O O . GLY A 1 93 ? -14.477 -1.253 -0.806 1 95.44 93 GLY A O 1
ATOM 760 N N . ASN A 1 94 ? -12.461 -0.315 -0.837 1 97.94 94 ASN A N 1
ATOM 761 C CA . ASN A 1 94 ? -12.156 -0.708 0.534 1 97.94 94 ASN A CA 1
ATOM 762 C C . ASN A 1 94 ? -12.305 0.464 1.5 1 97.94 94 ASN A C 1
ATOM 764 O O . ASN A 1 94 ? -11.938 0.358 2.672 1 97.94 94 ASN A O 1
ATOM 768 N N . GLU A 1 95 ? -12.711 1.63 0.981 1 98.38 95 GLU A N 1
ATOM 769 C CA . GLU A 1 95 ? -12.977 2.826 1.775 1 98.38 95 GLU A CA 1
ATOM 770 C C . GLU A 1 95 ? -11.773 3.193 2.637 1 98.38 95 GLU A C 1
ATOM 772 O O . GLU A 1 95 ? -11.898 3.377 3.85 1 98.38 95 GLU A O 1
ATOM 777 N N . SER A 1 96 ? -10.672 3.277 2 1 98.81 96 SER A N 1
ATOM 778 C CA . SER A 1 96 ? -9.438 3.566 2.725 1 98.81 96 SER A CA 1
ATOM 779 C C . SER A 1 96 ? -8.555 4.539 1.948 1 98.81 96 SER A C 1
ATOM 781 O O . SER A 1 96 ? -8.734 4.719 0.742 1 98.81 96 SER A O 1
ATOM 783 N N . CYS A 1 97 ? -7.633 5.215 2.6 1 98.81 97 CYS A N 1
ATOM 784 C CA . CYS A 1 97 ? -6.633 6.082 1.987 1 98.81 97 CYS A CA 1
ATOM 785 C C . CYS A 1 97 ? -5.406 6.219 2.883 1 98.81 97 CYS A C 1
ATOM 787 O O . CYS A 1 97 ? -5.387 5.691 3.996 1 98.81 97 CYS A O 1
ATOM 789 N N . GLU A 1 98 ? -4.434 6.789 2.355 1 98.88 98 GLU A N 1
ATOM 790 C CA . GLU A 1 98 ? -3.217 7.145 3.084 1 98.88 98 GLU A CA 1
ATOM 791 C C . GLU A 1 98 ? -3.094 8.656 3.248 1 98.88 98 GLU A C 1
ATOM 793 O O . GLU A 1 98 ? -3.482 9.414 2.357 1 98.88 98 GLU A O 1
ATOM 798 N N . VAL A 1 99 ? -2.629 9.047 4.406 1 98.69 99 VAL A N 1
ATOM 799 C CA . VAL A 1 99 ? -2.477 10.477 4.668 1 98.69 99 VAL A CA 1
ATOM 800 C C . VAL A 1 99 ? -1.009 10.797 4.945 1 98.69 99 VAL A C 1
ATOM 802 O O . VAL A 1 99 ? -0.303 10 5.57 1 98.69 99 VAL A O 1
ATOM 805 N N . GLY A 1 100 ? -0.59 11.891 4.457 1 97.06 100 GLY A N 1
ATOM 806 C CA . GLY A 1 100 ? 0.73 12.43 4.738 1 97.06 100 GLY A CA 1
ATOM 807 C C . GLY A 1 100 ? 0.715 13.922 5.031 1 97.06 100 GLY A C 1
ATOM 808 O O . GLY A 1 100 ? -0.309 14.586 4.852 1 97.06 100 GLY A O 1
ATOM 809 N N . MET A 1 101 ? 1.866 14.383 5.512 1 95.5 101 MET A N 1
ATOM 810 C CA . MET A 1 101 ? 1.966 15.797 5.836 1 95.5 101 MET A CA 1
ATOM 811 C C . MET A 1 101 ? 3.42 16.266 5.832 1 95.5 101 MET A C 1
ATOM 813 O O . MET A 1 101 ? 4.312 15.508 6.234 1 95.5 101 MET A O 1
ATOM 817 N N . LEU A 1 102 ? 3.629 17.406 5.355 1 96.19 102 LEU A N 1
ATOM 818 C CA . LEU A 1 102 ? 4.863 18.172 5.473 1 96.19 102 LEU A CA 1
ATOM 819 C C . LEU A 1 102 ? 4.594 19.547 6.07 1 96.19 102 LEU A C 1
ATOM 821 O O . LEU A 1 102 ? 3.723 20.281 5.59 1 96.19 102 LEU A O 1
ATOM 825 N N . ILE A 1 103 ? 5.266 19.875 7.113 1 95.56 103 ILE A N 1
ATOM 826 C CA . ILE A 1 103 ? 5.156 21.188 7.742 1 95.56 103 ILE A CA 1
ATOM 827 C C . ILE A 1 103 ? 6.484 21.922 7.609 1 95.56 103 ILE A C 1
ATOM 829 O O . ILE A 1 103 ? 7.555 21.328 7.754 1 95.56 103 ILE A O 1
ATOM 833 N N . MET A 1 104 ? 6.375 23.188 7.391 1 95.62 104 MET A N 1
ATOM 834 C CA . MET A 1 104 ? 7.574 24.016 7.332 1 95.62 104 MET A CA 1
ATOM 835 C C . MET A 1 104 ? 8.414 23.844 8.594 1 95.62 104 MET A C 1
ATOM 837 O O . MET A 1 104 ? 7.887 23.922 9.711 1 95.62 104 MET A O 1
ATOM 841 N N . PRO A 1 105 ? 9.719 23.703 8.414 1 93.5 105 PRO A N 1
ATOM 842 C CA . PRO A 1 105 ? 10.578 23.406 9.562 1 93.5 105 PRO A CA 1
ATOM 843 C C . PRO A 1 105 ? 10.508 24.484 10.641 1 93.5 105 PRO A C 1
ATOM 845 O O . PRO A 1 105 ? 10.57 24.172 11.836 1 93.5 105 PRO A O 1
ATOM 848 N N . ASP A 1 106 ? 10.398 25.672 10.281 1 92.12 106 ASP A N 1
ATOM 849 C CA . ASP A 1 106 ? 10.398 26.766 11.25 1 92.12 106 ASP A CA 1
ATOM 850 C C . ASP A 1 106 ? 9.094 26.781 12.055 1 92.12 106 ASP A C 1
ATOM 852 O O . ASP A 1 106 ? 8.977 27.516 13.039 1 92.12 106 ASP A O 1
ATOM 856 N N . LEU A 1 107 ? 8.148 25.938 11.742 1 91 107 LEU A N 1
ATOM 857 C CA . LEU A 1 107 ? 6.867 25.906 12.43 1 91 107 LEU A CA 1
ATOM 858 C C . LEU A 1 107 ? 6.707 24.609 13.219 1 91 107 LEU A C 1
ATOM 860 O O . LEU A 1 107 ? 5.617 24.297 13.711 1 91 107 LEU A O 1
ATOM 864 N N . HIS A 1 108 ? 7.766 23.859 13.352 1 87.38 108 HIS A N 1
ATOM 865 C CA . HIS A 1 108 ? 7.715 22.641 14.148 1 87.38 108 HIS A CA 1
ATOM 866 C C . HIS A 1 108 ? 7.551 22.969 15.633 1 87.38 108 HIS A C 1
ATOM 868 O O . HIS A 1 108 ? 8.141 23.938 16.141 1 87.38 108 HIS A O 1
ATOM 874 N N . GLY A 1 109 ? 6.734 22.141 16.5 1 77.62 109 GLY A N 1
ATOM 875 C CA . GLY A 1 109 ? 6.578 22.297 17.938 1 77.62 109 GLY A CA 1
ATOM 876 C C . GLY A 1 109 ? 5.422 23.203 18.312 1 77.62 109 GLY A C 1
ATOM 877 O O . GLY A 1 109 ? 5.203 23.469 19.5 1 77.62 109 GLY A O 1
ATOM 878 N N . LYS A 1 110 ? 4.551 23.656 17.562 1 77.56 110 LYS A N 1
ATOM 879 C CA . LYS A 1 110 ? 3.426 24.562 17.797 1 77.56 110 LYS A CA 1
ATOM 880 C C . LYS A 1 110 ? 2.1 23.812 17.75 1 77.56 110 LYS A C 1
ATOM 882 O O . LYS A 1 110 ? 1.059 24.406 17.453 1 77.56 110 LYS A O 1
ATOM 887 N N . ASN A 1 111 ? 2.107 22.5 18.031 1 84.62 111 ASN A N 1
ATOM 888 C CA . ASN A 1 111 ? 0.946 21.625 17.922 1 84.62 111 ASN A CA 1
ATOM 889 C C . ASN A 1 111 ? 0.284 21.734 16.547 1 84.62 111 ASN A C 1
ATOM 891 O O . ASN A 1 111 ? -0.908 21.453 16.406 1 84.62 111 ASN A O 1
ATOM 895 N N . LEU A 1 112 ? 1 22.297 15.641 1 90.5 112 LEU A N 1
ATOM 896 C CA . LEU A 1 112 ? 0.459 22.531 14.305 1 90.5 112 LEU A CA 1
ATOM 897 C C . LEU A 1 112 ? 0.15 21.219 13.602 1 90.5 112 LEU A C 1
ATOM 899 O O . LEU A 1 112 ? -0.93 21.047 13.031 1 90.5 112 LEU A O 1
ATOM 903 N N . ALA A 1 113 ? 1.035 20.312 13.75 1 92 113 ALA A N 1
ATOM 904 C CA . ALA A 1 113 ? 0.846 19.016 13.094 1 92 113 ALA A CA 1
ATOM 905 C C . ALA A 1 113 ? -0.401 18.312 13.625 1 92 113 ALA A C 1
ATOM 907 O O . ALA A 1 113 ? -1.16 17.719 12.852 1 92 113 ALA A O 1
ATOM 908 N N . THR A 1 114 ? -0.578 18.391 14.922 1 94.94 114 THR A N 1
ATOM 909 C CA . THR A 1 114 ? -1.746 17.781 15.539 1 94.94 114 THR A CA 1
ATOM 910 C C . THR A 1 114 ? -3.033 18.406 15.008 1 94.94 114 THR A C 1
ATOM 912 O O . THR A 1 114 ? -3.98 17.688 14.664 1 94.94 114 THR A O 1
ATOM 915 N N . GLU A 1 115 ? -3.02 19.688 14.922 1 95.5 115 GLU A N 1
ATOM 916 C CA . GLU A 1 115 ? -4.203 20.406 14.445 1 95.5 115 GLU A CA 1
ATOM 917 C C . GLU A 1 115 ? -4.473 20.109 12.977 1 95.5 115 GLU A C 1
ATOM 919 O O . GLU A 1 115 ? -5.625 19.953 12.57 1 95.5 115 GLU A O 1
ATOM 924 N N . VAL A 1 116 ? -3.463 20.031 12.172 1 96.75 116 VAL A N 1
ATOM 925 C CA . VAL A 1 116 ? -3.59 19.688 10.758 1 96.75 116 VAL A CA 1
ATOM 926 C C . VAL A 1 116 ? -4.164 18.281 10.609 1 96.75 116 VAL A C 1
ATOM 928 O O . VAL A 1 116 ? -5.137 18.062 9.883 1 96.75 116 VAL A O 1
ATOM 931 N N . PHE A 1 117 ? -3.631 17.297 11.352 1 96.69 117 PHE A N 1
ATOM 932 C CA . PHE A 1 117 ? -4.109 15.914 11.289 1 96.69 117 PHE A CA 1
ATOM 933 C C . PHE A 1 117 ? -5.555 15.828 11.758 1 96.69 117 PHE A C 1
ATOM 935 O O . PHE A 1 117 ? -6.367 15.117 11.156 1 96.69 117 PHE A O 1
ATOM 942 N N . TYR A 1 118 ? -5.805 16.578 12.852 1 97.56 118 TYR A N 1
ATOM 943 C CA . TYR A 1 118 ? -7.191 16.594 13.305 1 97.56 118 TYR A CA 1
ATOM 944 C C . TYR A 1 118 ? -8.125 17.031 12.18 1 97.56 118 TYR A C 1
ATOM 946 O O . TYR A 1 118 ? -9.133 16.359 11.914 1 97.56 118 TYR A O 1
ATOM 954 N N . THR A 1 119 ? -7.809 18.094 11.531 1 98.19 119 THR A N 1
ATOM 955 C CA . THR A 1 119 ? -8.672 18.703 10.523 1 98.19 119 THR A CA 1
ATOM 956 C C . THR A 1 119 ? -8.859 17.781 9.328 1 98.19 119 THR A C 1
ATOM 958 O O . THR A 1 119 ? -9.984 17.562 8.867 1 98.19 119 THR A O 1
ATOM 961 N N . ILE A 1 120 ? -7.805 17.156 8.852 1 98.69 120 ILE A N 1
ATOM 962 C CA . ILE A 1 120 ? -7.902 16.312 7.664 1 98.69 120 ILE A CA 1
ATOM 963 C C . ILE A 1 120 ? -8.586 14.992 8.023 1 98.69 120 ILE A C 1
ATOM 965 O O . ILE A 1 120 ? -9.359 14.445 7.23 1 98.69 120 ILE A O 1
ATOM 969 N N . LEU A 1 121 ? -8.312 14.469 9.219 1 98.69 121 LEU A N 1
ATOM 970 C CA . LEU A 1 121 ? -8.938 13.219 9.641 1 98.69 121 LEU A CA 1
ATOM 971 C C . LEU A 1 121 ? -10.438 13.398 9.844 1 98.69 121 LEU A C 1
ATOM 973 O O . LEU A 1 121 ? -11.227 12.523 9.492 1 98.69 121 LEU A O 1
ATOM 977 N N . GLN A 1 122 ? -10.773 14.539 10.414 1 98.69 122 GLN A N 1
ATOM 978 C CA . GLN A 1 122 ? -12.188 14.844 10.555 1 98.69 122 GLN A CA 1
ATOM 979 C C . GLN A 1 122 ? -12.891 14.844 9.203 1 98.69 122 GLN A C 1
ATOM 981 O O . GLN A 1 122 ? -13.977 14.266 9.055 1 98.69 122 GLN A O 1
ATOM 986 N N . TYR A 1 123 ? -12.297 15.469 8.266 1 98.81 123 TYR A N 1
ATOM 987 C CA . TYR A 1 123 ? -12.859 15.523 6.922 1 98.81 123 TYR A CA 1
ATOM 988 C C . TYR A 1 123 ? -12.969 14.125 6.32 1 98.81 123 TYR A C 1
ATOM 990 O O . TYR A 1 123 ? -14.008 13.75 5.777 1 98.81 123 TYR A O 1
ATOM 998 N N . ILE A 1 124 ? -11.93 13.297 6.418 1 98.81 124 ILE A N 1
ATOM 999 C CA . ILE A 1 124 ? -11.859 11.977 5.793 1 98.81 124 ILE A CA 1
ATOM 1000 C C . ILE A 1 124 ? -12.898 11.055 6.422 1 98.81 124 ILE A C 1
ATOM 1002 O O . ILE A 1 124 ? -13.633 10.367 5.715 1 98.81 124 ILE A O 1
ATOM 1006 N N . PHE A 1 125 ? -12.984 11.062 7.746 1 98.81 125 PHE A N 1
ATOM 1007 C CA . PHE A 1 125 ? -13.852 10.117 8.43 1 98.81 125 PHE A CA 1
ATOM 1008 C C . PHE A 1 125 ? -15.289 10.625 8.469 1 98.81 125 PHE A C 1
ATOM 1010 O O . PHE A 1 125 ? -16.234 9.844 8.344 1 98.81 125 PHE A O 1
ATOM 1017 N N . GLU A 1 126 ? -15.5 11.906 8.57 1 98.5 126 GLU A N 1
ATOM 1018 C CA . GLU A 1 126 ? -16.844 12.406 8.883 1 98.5 126 GLU A CA 1
ATOM 1019 C C . GLU A 1 126 ? -17.516 12.977 7.637 1 98.5 126 GLU A C 1
ATOM 1021 O O . GLU A 1 126 ? -18.734 13.094 7.586 1 98.5 126 GLU A O 1
ATOM 1026 N N . VAL A 1 127 ? -16.812 13.406 6.66 1 98.19 127 VAL A N 1
ATOM 1027 C CA . VAL A 1 127 ? -17.391 13.977 5.449 1 98.19 127 VAL A CA 1
ATOM 1028 C C . VAL A 1 127 ? -17.25 12.977 4.297 1 98.19 127 VAL A C 1
ATOM 1030 O O . VAL A 1 127 ? -18.25 12.609 3.66 1 98.19 127 VAL A O 1
ATOM 1033 N N . ARG A 1 128 ? -16.047 12.469 4.07 1 98.12 128 ARG A N 1
ATOM 1034 C CA . ARG A 1 128 ? -15.828 11.5 3 1 98.12 128 ARG A CA 1
ATOM 1035 C C . ARG A 1 128 ? -16.312 10.117 3.408 1 98.12 128 ARG A C 1
ATOM 1037 O O . ARG A 1 128 ? -16.453 9.227 2.566 1 98.12 128 ARG A O 1
ATOM 1044 N N . ASN A 1 129 ? -16.453 9.883 4.711 1 98.19 129 ASN A N 1
ATOM 1045 C CA . ASN A 1 129 ? -17 8.656 5.277 1 98.19 129 ASN A CA 1
ATOM 1046 C C . ASN A 1 129 ? -16.172 7.438 4.902 1 98.19 129 ASN A C 1
ATOM 1048 O O . ASN A 1 129 ? -16.719 6.391 4.539 1 98.19 129 ASN A O 1
ATOM 1052 N N . LEU A 1 130 ? -14.898 7.582 4.883 1 98.75 130 LEU A N 1
ATOM 1053 C CA . LEU A 1 130 ? -14.016 6.438 4.68 1 98.75 130 LEU A CA 1
ATOM 1054 C C . LEU A 1 130 ? -13.891 5.613 5.957 1 98.75 130 LEU A C 1
ATOM 1056 O O . LEU A 1 130 ? -14.18 6.109 7.051 1 98.75 130 LEU A O 1
ATOM 1060 N N . HIS A 1 131 ? -13.461 4.383 5.82 1 98.81 131 HIS A N 1
ATOM 1061 C CA . HIS A 1 131 ? -13.422 3.432 6.926 1 98.81 131 HIS A CA 1
ATOM 1062 C C . HIS A 1 131 ? -12.039 3.385 7.566 1 98.81 131 HIS A C 1
ATOM 1064 O O . HIS A 1 131 ? -11.914 3.107 8.766 1 98.81 131 HIS A O 1
ATOM 1070 N N . ARG A 1 132 ? -11.062 3.643 6.789 1 98.88 132 ARG A N 1
ATOM 1071 C CA . ARG A 1 132 ? -9.703 3.346 7.227 1 98.88 132 ARG A CA 1
ATOM 1072 C C . ARG A 1 132 ? -8.711 4.367 6.672 1 98.88 132 ARG A C 1
ATOM 1074 O O . ARG A 1 132 ? -8.773 4.719 5.492 1 98.88 132 ARG A O 1
ATOM 1081 N N . VAL A 1 133 ? -7.852 4.898 7.52 1 98.88 133 VAL A N 1
ATOM 1082 C CA . VAL A 1 133 ? -6.754 5.777 7.125 1 98.88 133 VAL A CA 1
ATOM 1083 C C . VAL A 1 133 ? -5.426 5.176 7.574 1 98.88 133 VAL A C 1
ATOM 1085 O O . VAL A 1 133 ? -5.309 4.676 8.695 1 98.88 133 VAL A O 1
ATOM 1088 N N . THR A 1 134 ? -4.457 5.195 6.672 1 98.88 134 THR A N 1
ATOM 1089 C CA . THR A 1 134 ? -3.135 4.676 7.004 1 98.88 134 THR A CA 1
ATOM 1090 C C . THR A 1 134 ? -2.082 5.777 6.926 1 98.88 134 THR A C 1
ATOM 1092 O O . THR A 1 134 ? -2.309 6.816 6.305 1 98.88 134 THR A O 1
ATOM 1095 N N . PHE A 1 135 ? -0.957 5.543 7.621 1 98.56 135 PHE A N 1
ATOM 1096 C CA . PHE A 1 135 ? 0.209 6.418 7.672 1 98.56 135 PHE A CA 1
ATOM 1097 C C . PHE A 1 135 ? 1.497 5.609 7.57 1 98.56 135 PHE A C 1
ATOM 1099 O O . PHE A 1 135 ? 1.564 4.477 8.055 1 98.56 135 PHE A O 1
ATOM 1106 N N . GLU A 1 136 ? 2.447 6.227 6.969 1 98.25 136 GLU A N 1
ATOM 1107 C CA . GLU A 1 136 ? 3.775 5.617 6.941 1 98.25 136 GLU A CA 1
ATOM 1108 C C . GLU A 1 136 ? 4.852 6.625 7.34 1 98.25 136 GLU A C 1
ATOM 1110 O O . GLU A 1 136 ? 4.707 7.824 7.09 1 98.25 136 GLU A O 1
ATOM 1115 N N . THR A 1 137 ? 5.867 6.168 7.996 1 98.12 137 THR A N 1
ATOM 1116 C CA . THR A 1 137 ? 7.035 6.969 8.336 1 98.12 137 THR A CA 1
ATOM 1117 C C . THR A 1 137 ? 8.281 6.094 8.43 1 98.12 137 THR A C 1
ATOM 1119 O O . THR A 1 137 ? 8.18 4.883 8.641 1 98.12 137 THR A O 1
ATOM 1122 N N . ALA A 1 138 ? 9.375 6.734 8.273 1 98.19 138 ALA A N 1
ATOM 1123 C CA . ALA A 1 138 ? 10.633 6.012 8.469 1 98.19 138 ALA A CA 1
ATOM 1124 C C . ALA A 1 138 ? 10.727 5.461 9.891 1 98.19 138 ALA A C 1
ATOM 1126 O O . ALA A 1 138 ? 10.336 6.133 10.852 1 98.19 138 ALA A O 1
ATOM 1127 N N . ALA A 1 139 ? 11.32 4.297 9.977 1 98.25 139 ALA A N 1
ATOM 1128 C CA . ALA A 1 139 ? 11.414 3.635 11.273 1 98.25 139 ALA A CA 1
ATOM 1129 C C . ALA A 1 139 ? 12.266 4.449 12.242 1 98.25 139 ALA A C 1
ATOM 1131 O O . ALA A 1 139 ? 12.07 4.383 13.461 1 98.25 139 ALA A O 1
ATOM 1132 N N . ASP A 1 140 ? 13.18 5.227 11.742 1 97 140 ASP A N 1
ATOM 1133 C CA . ASP A 1 140 ? 14.086 5.98 12.602 1 97 140 ASP A CA 1
ATOM 1134 C C . ASP A 1 140 ? 13.523 7.367 12.914 1 97 140 ASP A C 1
ATOM 1136 O O . ASP A 1 140 ? 14.156 8.148 13.633 1 97 140 ASP A O 1
ATOM 1140 N N . ASN A 1 141 ? 12.375 7.684 12.375 1 96.81 141 ASN A N 1
ATOM 1141 C CA . ASN A 1 141 ? 11.695 8.93 12.719 1 96.81 141 ASN A CA 1
ATOM 1142 C C . ASN A 1 141 ? 10.961 8.828 14.055 1 96.81 141 ASN A C 1
ATOM 1144 O O . ASN A 1 141 ? 9.734 8.766 14.086 1 96.81 141 ASN A O 1
ATOM 1148 N N . LEU A 1 142 ? 11.727 8.883 15.086 1 96.44 142 LEU A N 1
ATOM 1149 C CA . LEU A 1 142 ? 11.211 8.617 16.422 1 96.44 142 LEU A CA 1
ATOM 1150 C C . LEU A 1 142 ? 10.148 9.633 16.812 1 96.44 142 LEU A C 1
ATOM 1152 O O . LEU A 1 142 ? 9.18 9.297 17.5 1 96.44 142 LEU A O 1
ATOM 1156 N N . ALA A 1 143 ? 10.336 10.875 16.406 1 92.81 143 ALA A N 1
ATOM 1157 C CA . ALA A 1 143 ? 9.383 11.93 16.734 1 92.81 143 ALA A CA 1
ATOM 1158 C C . ALA A 1 143 ? 8.008 11.641 16.141 1 92.81 143 ALA A C 1
ATOM 1160 O O . ALA A 1 143 ? 6.992 11.695 16.828 1 92.81 143 ALA A O 1
ATOM 1161 N N . MET A 1 144 ? 7.977 11.297 14.883 1 94.31 144 MET A N 1
ATOM 1162 C CA . MET A 1 144 ? 6.715 11 14.211 1 94.31 144 MET A CA 1
ATOM 1163 C C . MET A 1 144 ? 6.09 9.727 14.766 1 94.31 144 MET A C 1
ATOM 1165 O O . MET A 1 144 ? 4.875 9.656 14.969 1 94.31 144 MET A O 1
ATOM 1169 N N . ARG A 1 145 ? 6.906 8.734 14.992 1 97.38 145 ARG A N 1
ATOM 1170 C CA . ARG A 1 145 ? 6.398 7.496 15.578 1 97.38 145 ARG A CA 1
ATOM 1171 C C . ARG A 1 145 ? 5.762 7.754 16.938 1 97.38 145 ARG A C 1
ATOM 1173 O O . ARG A 1 145 ? 4.684 7.23 17.234 1 97.38 145 ARG A O 1
ATOM 1180 N N . SER A 1 146 ? 6.449 8.531 17.719 1 95.56 146 SER A N 1
ATOM 1181 C CA . SER A 1 146 ? 5.922 8.867 19.047 1 95.56 146 SER A CA 1
ATOM 1182 C C . SER A 1 146 ? 4.59 9.602 18.938 1 95.56 146 SER A C 1
ATOM 1184 O O . SER A 1 146 ? 3.676 9.367 19.734 1 95.56 146 SER A O 1
ATOM 1186 N N . TRP A 1 147 ? 4.496 10.469 17.969 1 93.62 147 TRP A N 1
ATOM 1187 C CA . TRP A 1 147 ? 3.234 11.172 17.766 1 93.62 147 TRP A CA 1
ATOM 1188 C C . TRP A 1 147 ? 2.111 10.203 17.438 1 93.62 147 TRP A C 1
ATOM 1190 O O . TRP A 1 147 ? 1.033 10.258 18.031 1 93.62 147 TRP A O 1
ATOM 1200 N N . PHE A 1 148 ? 2.336 9.273 16.5 1 96.62 148 PHE A N 1
ATOM 1201 C CA . PHE A 1 148 ? 1.329 8.297 16.109 1 96.62 148 PHE A CA 1
ATOM 1202 C C . PHE A 1 148 ? 0.917 7.441 17.297 1 96.62 148 PHE A C 1
ATOM 1204 O O . PHE A 1 148 ? -0.275 7.234 17.547 1 96.62 148 PHE A O 1
ATOM 1211 N N . GLU A 1 149 ? 1.884 7.023 18 1 96.81 149 GLU A N 1
ATOM 1212 C CA . GLU A 1 149 ? 1.656 6.039 19.047 1 96.81 149 GLU A CA 1
ATOM 1213 C C . GLU A 1 149 ? 1.109 6.695 20.312 1 96.81 149 GLU A C 1
ATOM 1215 O O . GLU A 1 149 ? 0.121 6.23 20.891 1 96.81 149 GLU A O 1
ATOM 1220 N N . LYS A 1 150 ? 1.693 7.828 20.734 1 94.38 150 LYS A N 1
ATOM 1221 C CA . LYS A 1 150 ? 1.401 8.391 22.047 1 94.38 150 LYS A CA 1
ATOM 1222 C C . LYS A 1 150 ? 0.372 9.516 21.938 1 94.38 150 LYS A C 1
ATOM 1224 O O . LYS A 1 150 ? -0.456 9.688 22.844 1 94.38 150 LYS A O 1
ATOM 1229 N N . ILE A 1 151 ? 0.44 10.289 20.875 1 91.38 151 ILE A N 1
ATOM 1230 C CA . ILE A 1 151 ? -0.442 11.445 20.781 1 91.38 151 ILE A CA 1
ATOM 1231 C C . ILE A 1 151 ? -1.723 11.062 20.047 1 91.38 151 ILE A C 1
ATOM 1233 O O . ILE A 1 151 ? -2.822 11.188 20.594 1 91.38 151 ILE A O 1
ATOM 1237 N N . ALA A 1 152 ? -1.604 10.523 18.891 1 92.62 152 ALA A N 1
ATOM 1238 C CA . ALA A 1 152 ? -2.775 10.195 18.078 1 92.62 152 ALA A CA 1
ATOM 1239 C C . ALA A 1 152 ? -3.412 8.891 18.547 1 92.62 152 ALA A C 1
ATOM 1241 O O . ALA A 1 152 ? -4.633 8.727 18.484 1 92.62 152 ALA A O 1
ATOM 1242 N N . GLY A 1 153 ? -2.566 7.988 19.047 1 95.75 153 GLY A N 1
ATOM 1243 C CA . GLY A 1 153 ? -3.061 6.668 19.391 1 95.75 153 GLY A CA 1
ATOM 1244 C C . GLY A 1 153 ? -3.344 5.797 18.188 1 95.75 153 GLY A C 1
ATOM 1245 O O . GLY A 1 153 ? -4.254 4.965 18.203 1 95.75 153 GLY A O 1
ATOM 1246 N N . ALA A 1 154 ? -2.736 6.035 17.094 1 97.81 154 ALA A N 1
ATOM 1247 C CA . ALA A 1 154 ? -2.855 5.195 15.914 1 97.81 154 ALA A CA 1
ATOM 1248 C C . ALA A 1 154 ? -2.217 3.828 16.141 1 97.81 154 ALA A C 1
ATOM 1250 O O . ALA A 1 154 ? -1.201 3.717 16.828 1 97.81 154 ALA A O 1
ATOM 1251 N N . ARG A 1 155 ? -2.738 2.818 15.562 1 97.94 155 ARG A N 1
ATOM 1252 C CA . ARG A 1 155 ? -2.254 1.456 15.758 1 97.94 155 ARG A CA 1
ATOM 1253 C C . ARG A 1 155 ? -1.055 1.169 14.859 1 97.94 155 ARG A C 1
ATOM 1255 O O . ARG A 1 155 ? -1.077 1.483 13.664 1 97.94 155 ARG A O 1
ATOM 1262 N N . LEU A 1 156 ? -0.038 0.636 15.438 1 98.56 156 LEU A N 1
ATOM 1263 C CA . LEU A 1 156 ? 1.058 0.101 14.641 1 98.56 156 LEU A CA 1
ATOM 1264 C C . LEU A 1 156 ? 0.636 -1.179 13.93 1 98.56 156 LEU A C 1
ATOM 1266 O O . LEU A 1 156 ? 0.321 -2.18 14.57 1 98.56 156 LEU A O 1
ATOM 1270 N N . GLU A 1 157 ? 0.676 -1.084 12.641 1 98.81 157 GLU A N 1
ATOM 1271 C CA . GLU A 1 157 ? 0.17 -2.24 11.906 1 98.81 157 GLU A CA 1
ATOM 1272 C C . GLU A 1 157 ? 1.271 -2.891 11.07 1 98.81 157 GLU A C 1
ATOM 1274 O O . GLU A 1 157 ? 1.129 -4.031 10.625 1 98.81 157 GLU A O 1
ATOM 1279 N N . ALA A 1 158 ? 2.348 -2.17 10.789 1 98.81 158 ALA A N 1
ATOM 1280 C CA . ALA A 1 158 ? 3.348 -2.715 9.875 1 98.81 158 ALA A CA 1
ATOM 1281 C C . ALA A 1 158 ? 4.754 -2.287 10.281 1 98.81 158 ALA A C 1
ATOM 1283 O O . ALA A 1 158 ? 4.98 -1.126 10.633 1 98.81 158 ALA A O 1
ATOM 1284 N N . GLU A 1 159 ? 5.613 -3.129 10.391 1 98.75 159 GLU A N 1
ATOM 1285 C CA . GLU A 1 159 ? 7.059 -2.936 10.484 1 98.75 159 GLU A CA 1
ATOM 1286 C C . GLU A 1 159 ? 7.773 -3.582 9.297 1 98.75 159 GLU A C 1
ATOM 1288 O O . GLU A 1 159 ? 7.969 -4.801 9.273 1 98.75 159 GLU A O 1
ATOM 1293 N N . ARG A 1 160 ? 8.148 -2.773 8.367 1 98.81 160 ARG A N 1
ATOM 1294 C CA . ARG A 1 160 ? 8.609 -3.27 7.074 1 98.81 160 ARG A CA 1
ATOM 1295 C C . ARG A 1 160 ? 10.086 -2.961 6.867 1 98.81 160 ARG A C 1
ATOM 1297 O O . ARG A 1 160 ? 10.547 -1.854 7.16 1 98.81 160 ARG A O 1
ATOM 1304 N N . ARG A 1 161 ? 10.773 -3.898 6.371 1 98.69 161 ARG A N 1
ATOM 1305 C CA . ARG A 1 161 ? 12.219 -3.779 6.207 1 98.69 161 ARG A CA 1
ATOM 1306 C C . ARG A 1 161 ? 12.578 -3.316 4.801 1 98.69 161 ARG A C 1
ATOM 1308 O O . ARG A 1 161 ? 11.977 -3.775 3.82 1 98.69 161 ARG A O 1
ATOM 1315 N N . GLU A 1 162 ? 13.539 -2.352 4.754 1 98.69 162 GLU A N 1
ATOM 1316 C CA . GLU A 1 162 ? 14.188 -1.926 3.521 1 98.69 162 GLU A CA 1
ATOM 1317 C C . GLU A 1 162 ? 13.164 -1.54 2.459 1 98.69 162 GLU A C 1
ATOM 1319 O O . GLU A 1 162 ? 13.203 -2.057 1.339 1 98.69 162 GLU A O 1
ATOM 1324 N N . VAL A 1 163 ? 12.336 -0.592 2.729 1 98.62 163 VAL A N 1
ATOM 1325 C CA . VAL A 1 163 ? 11.195 -0.233 1.891 1 98.62 163 VAL A CA 1
ATOM 1326 C C . VAL A 1 163 ? 11.562 0.944 0.992 1 98.62 163 VAL A C 1
ATOM 1328 O O . VAL A 1 163 ? 11.492 0.844 -0.235 1 98.62 163 VAL A O 1
ATOM 1331 N N . TRP A 1 164 ? 11.938 2.045 1.581 1 98.19 164 TRP A N 1
ATOM 1332 C CA . TRP A 1 164 ? 12.242 3.244 0.809 1 98.19 164 TRP A CA 1
ATOM 1333 C C . TRP A 1 164 ? 13.703 3.258 0.374 1 98.19 164 TRP A C 1
ATOM 1335 O O . TRP A 1 164 ? 14.602 3.094 1.199 1 98.19 164 TRP A O 1
ATOM 1345 N N . LYS A 1 165 ? 13.922 3.484 -0.846 1 97.75 165 LYS A N 1
ATOM 1346 C CA . LYS A 1 165 ? 15.281 3.623 -1.374 1 97.75 165 LYS A CA 1
ATOM 1347 C C . LYS A 1 165 ? 15.711 5.086 -1.401 1 97.75 165 LYS A C 1
ATOM 1349 O O . LYS A 1 165 ? 15.039 5.926 -2.006 1 97.75 165 LYS A O 1
ATOM 1354 N N . TYR A 1 166 ? 16.797 5.355 -0.778 1 95.69 166 TYR A N 1
ATOM 1355 C CA . TYR A 1 166 ? 17.344 6.711 -0.762 1 95.69 166 TYR A CA 1
ATOM 1356 C C . TYR A 1 166 ? 18.328 6.914 -1.899 1 95.69 166 TYR A C 1
ATOM 1358 O O . TYR A 1 166 ? 18.812 5.945 -2.498 1 95.69 166 TYR A O 1
ATOM 1366 N N . PRO A 1 167 ? 18.578 8.172 -2.258 1 92.44 167 PRO A N 1
ATOM 1367 C CA . PRO A 1 167 ? 19.531 8.453 -3.338 1 92.44 167 PRO A CA 1
ATOM 1368 C C . PRO A 1 167 ? 20.906 7.848 -3.082 1 92.44 167 PRO A C 1
ATOM 1370 O O . PRO A 1 167 ? 21.641 7.547 -4.031 1 92.44 167 PRO A O 1
ATOM 1373 N N . SER A 1 168 ? 21.297 7.645 -1.837 1 91.94 168 SER A N 1
ATOM 1374 C CA . SER A 1 168 ? 22.578 7.027 -1.477 1 91.94 168 SER A CA 1
ATOM 1375 C C . SER A 1 168 ? 22.625 5.562 -1.894 1 91.94 168 SER A C 1
ATOM 1377 O O . SER A 1 168 ? 23.688 4.945 -1.905 1 91.94 168 SER A O 1
ATOM 1379 N N . GLY A 1 169 ? 21.438 5.016 -2.209 1 94 169 GLY A N 1
ATOM 1380 C CA . GLY A 1 169 ? 21.359 3.611 -2.578 1 94 169 GLY A CA 1
ATOM 1381 C C . GLY A 1 169 ? 20.875 2.725 -1.446 1 94 169 GLY A C 1
ATOM 1382 O O . GLY A 1 169 ? 20.484 1.578 -1.673 1 94 169 GLY A O 1
ATOM 1383 N N . ASN A 1 170 ? 20.922 3.305 -0.283 1 95.38 170 ASN A N 1
ATOM 1384 C CA . ASN A 1 170 ? 20.5 2.527 0.882 1 95.38 170 ASN A CA 1
ATOM 1385 C C . ASN A 1 170 ? 18.984 2.463 1.009 1 95.38 170 ASN A C 1
ATOM 1387 O O . ASN A 1 170 ? 18.281 3.412 0.646 1 95.38 170 ASN A O 1
ATOM 1391 N N . PHE A 1 171 ? 18.531 1.382 1.496 1 97.94 171 PHE A N 1
ATOM 1392 C CA . PHE A 1 171 ? 17.125 1.213 1.816 1 97.94 171 PHE A CA 1
ATOM 1393 C C . PHE A 1 171 ? 16.859 1.461 3.299 1 97.94 171 PHE A C 1
ATOM 1395 O O . PHE A 1 171 ? 17.703 1.14 4.141 1 97.94 171 PHE A O 1
ATOM 1402 N N . VAL A 1 172 ? 15.648 1.979 3.619 1 97.94 172 VAL A N 1
ATOM 1403 C CA . VAL A 1 172 ? 15.336 2.215 5.023 1 97.94 172 VAL A CA 1
ATOM 1404 C C . VAL A 1 172 ? 14.039 1.502 5.391 1 97.94 172 VAL A C 1
ATOM 1406 O O . VAL A 1 172 ? 13.195 1.261 4.527 1 97.94 172 VAL A O 1
ATOM 1409 N N . ASP A 1 173 ? 13.992 1.175 6.656 1 98.69 173 ASP A N 1
ATOM 1410 C CA . ASP A 1 173 ? 12.797 0.534 7.199 1 98.69 173 ASP A CA 1
ATOM 1411 C C . ASP A 1 173 ? 11.672 1.543 7.387 1 98.69 173 ASP A C 1
ATOM 1413 O O . ASP A 1 173 ? 11.922 2.73 7.605 1 98.69 173 ASP A O 1
ATOM 1417 N N . VAL A 1 174 ? 10.461 1.04 7.254 1 98.69 174 VAL A N 1
ATOM 1418 C CA . VAL A 1 174 ? 9.281 1.895 7.32 1 98.69 174 VAL A CA 1
ATOM 1419 C C . VAL A 1 174 ? 8.266 1.298 8.289 1 98.69 174 VAL A C 1
ATOM 1421 O O . VAL A 1 174 ? 8.039 0.085 8.297 1 98.69 174 VAL A O 1
ATOM 1424 N N . LYS A 1 175 ? 7.707 2.135 9.117 1 98.75 175 LYS A N 1
ATOM 1425 C CA . LYS A 1 175 ? 6.602 1.752 9.984 1 98.75 175 LYS A CA 1
ATOM 1426 C C . LYS A 1 175 ? 5.27 2.244 9.43 1 98.75 175 LYS A C 1
ATOM 1428 O O . LYS A 1 175 ? 5.191 3.342 8.875 1 98.75 175 LYS A O 1
ATOM 1433 N N . GLY A 1 176 ? 4.277 1.399 9.555 1 98.75 176 GLY A N 1
ATOM 1434 C CA . GLY A 1 176 ? 2.93 1.73 9.117 1 98.75 176 GLY A CA 1
ATOM 1435 C C . GLY A 1 176 ? 1.923 1.765 10.25 1 98.75 176 GLY A C 1
ATOM 1436 O O . GLY A 1 176 ? 1.929 0.889 11.117 1 98.75 176 GLY A O 1
ATOM 1437 N N . TYR A 1 177 ? 1.105 2.779 10.273 1 98.88 177 TYR A N 1
ATOM 1438 C CA . TYR A 1 177 ? 0.063 2.977 11.273 1 98.88 177 TYR A CA 1
ATOM 1439 C C . TYR A 1 177 ? -1.305 3.115 10.617 1 98.88 177 TYR A C 1
ATOM 1441 O O . TYR A 1 177 ? -1.4 3.402 9.422 1 98.88 177 TYR A O 1
ATOM 1449 N N . ALA A 1 178 ? -2.354 2.914 11.461 1 98.88 178 ALA A N 1
ATOM 1450 C CA . ALA A 1 178 ? -3.699 3.039 10.898 1 98.88 178 ALA A CA 1
ATOM 1451 C C . ALA A 1 178 ? -4.684 3.537 11.953 1 98.88 178 ALA A C 1
ATOM 1453 O O . ALA A 1 178 ? -4.457 3.365 13.156 1 98.88 178 ALA A O 1
ATOM 1454 N N . ILE A 1 179 ? -5.695 4.164 11.508 1 98.81 179 ILE A N 1
ATOM 1455 C CA . ILE A 1 179 ? -6.871 4.555 12.281 1 98.81 179 ILE A CA 1
ATOM 1456 C C . ILE A 1 179 ? -8.133 4.105 11.555 1 98.81 179 ILE A C 1
ATOM 1458 O O . ILE A 1 179 ? -8.305 4.383 10.367 1 98.81 179 ILE A O 1
ATOM 1462 N N . LEU A 1 180 ? -8.992 3.408 12.266 1 98.81 180 LEU A N 1
ATOM 1463 C CA . LEU A 1 180 ? -10.305 3.043 11.727 1 98.81 180 LEU A CA 1
ATOM 1464 C C . LEU A 1 180 ? -11.352 4.082 12.102 1 98.81 180 LEU A C 1
ATOM 1466 O O . LEU A 1 180 ? -11.203 4.797 13.094 1 98.81 180 LEU A O 1
ATOM 1470 N N . GLU A 1 181 ? -12.391 4.074 11.32 1 98.62 181 GLU A N 1
ATOM 1471 C CA . GLU A 1 181 ? -13.469 5.039 11.531 1 98.62 181 GLU A CA 1
ATOM 1472 C C . GLU A 1 181 ? -14.008 4.957 12.961 1 98.62 181 GLU A C 1
ATOM 1474 O O . GLU A 1 181 ? -14.227 5.984 13.602 1 98.62 181 GLU A O 1
ATOM 1479 N N . TRP A 1 182 ? -14.242 3.75 13.469 1 98.31 182 TRP A N 1
ATOM 1480 C CA . TRP A 1 182 ? -14.805 3.631 14.805 1 98.31 182 TRP A CA 1
ATOM 1481 C C . TRP A 1 182 ? -13.781 4.02 15.867 1 98.31 182 TRP A C 1
ATOM 1483 O O . TRP A 1 182 ? -14.148 4.512 16.938 1 98.31 182 TRP A O 1
ATOM 1493 N N . GLU A 1 183 ? -12.523 3.795 15.648 1 98.56 183 GLU A N 1
ATOM 1494 C CA . GLU A 1 183 ? -11.492 4.285 16.562 1 98.56 183 GLU A CA 1
ATOM 1495 C C . GLU A 1 183 ? -11.5 5.809 16.625 1 98.56 183 GLU A C 1
ATOM 1497 O O . GLU A 1 183 ? -11.344 6.391 17.703 1 98.56 183 GLU A O 1
ATOM 1502 N N . TRP A 1 184 ? -11.562 6.449 15.406 1 98.56 184 TRP A N 1
ATOM 1503 C CA . TRP A 1 184 ? -11.656 7.902 15.328 1 98.56 184 TRP A CA 1
ATOM 1504 C C . TRP A 1 184 ? -12.812 8.422 16.172 1 98.56 184 TRP A C 1
ATOM 1506 O O . TRP A 1 184 ? -12.625 9.289 17.031 1 98.56 184 TRP A O 1
ATOM 1516 N N . ARG A 1 185 ? -13.953 7.844 16.047 1 97.94 185 ARG A N 1
ATOM 1517 C CA . ARG A 1 185 ? -15.18 8.305 16.703 1 97.94 185 ARG A CA 1
ATOM 1518 C C . ARG A 1 185 ? -15.141 8.016 18.203 1 97.94 185 ARG A C 1
ATOM 1520 O O . ARG A 1 185 ? -15.633 8.812 19 1 97.94 185 ARG A O 1
ATOM 1527 N N . ASN A 1 186 ? -14.531 6.891 18.516 1 97.5 186 ASN A N 1
ATOM 1528 C CA . ASN A 1 186 ? -14.625 6.43 19.906 1 97.5 186 ASN A CA 1
ATOM 1529 C C . ASN A 1 186 ? -13.602 7.121 20.797 1 97.5 186 ASN A C 1
ATOM 1531 O O . ASN A 1 186 ? -13.906 7.469 21.938 1 97.5 186 ASN A O 1
ATOM 1535 N N . HIS A 1 187 ? -12.398 7.289 20.312 1 96 187 HIS A N 1
ATOM 1536 C CA . HIS A 1 187 ? -11.461 7.781 21.328 1 96 187 HIS A CA 1
ATOM 1537 C C . HIS A 1 187 ? -10.391 8.672 20.688 1 96 187 HIS A C 1
ATOM 1539 O O . HIS A 1 187 ? -9.805 9.516 21.375 1 96 187 HIS A O 1
ATOM 1545 N N . ILE A 1 188 ? -10.094 8.586 19.438 1 97.94 188 ILE A N 1
ATOM 1546 C CA . ILE A 1 188 ? -8.969 9.312 18.875 1 97.94 188 ILE A CA 1
ATOM 1547 C C . ILE A 1 188 ? -9.328 10.789 18.703 1 97.94 188 ILE A C 1
ATOM 1549 O O . ILE A 1 188 ? -8.523 11.664 19.016 1 97.94 188 ILE A O 1
ATOM 1553 N N . LYS A 1 189 ? -10.492 11.031 18.141 1 97.62 189 LYS A N 1
ATOM 1554 C CA . LYS A 1 189 ? -10.945 12.406 17.969 1 97.62 189 LYS A CA 1
ATOM 1555 C C . LYS A 1 189 ? -10.867 13.18 19.281 1 97.62 189 LYS A C 1
ATOM 1557 O O . LYS A 1 189 ? -10.273 14.258 19.344 1 97.62 189 LYS A O 1
ATOM 1562 N N . SER A 1 190 ? -11.438 12.609 20.328 1 96.81 190 SER A N 1
ATOM 1563 C CA . SER A 1 190 ? -11.453 13.258 21.641 1 96.81 190 SER A CA 1
ATOM 1564 C C . SER A 1 190 ? -10.047 13.422 22.188 1 96.81 190 SER A C 1
ATOM 1566 O O . SER A 1 190 ? -9.742 14.43 22.844 1 96.81 190 SER A O 1
ATOM 1568 N N . ARG A 1 191 ? -9.242 12.445 22.016 1 95.62 191 ARG A N 1
ATOM 1569 C CA . ARG A 1 191 ? -7.855 12.492 22.453 1 95.62 191 ARG A CA 1
ATOM 1570 C C . ARG A 1 191 ? -7.117 13.672 21.828 1 95.62 191 ARG A C 1
ATOM 1572 O O . ARG A 1 191 ? -6.406 14.406 22.516 1 95.62 191 ARG A O 1
ATOM 1579 N N . LEU A 1 192 ? -7.262 13.852 20.531 1 95.94 192 LEU A N 1
ATOM 1580 C CA . LEU A 1 192 ? -6.605 14.953 19.844 1 95.94 192 LEU A CA 1
ATOM 1581 C C . LEU A 1 192 ? -7.176 16.297 20.281 1 95.94 192 LEU A C 1
ATOM 1583 O O . LEU A 1 192 ? -6.438 17.281 20.422 1 95.94 192 LEU A O 1
ATOM 1587 N N . GLU A 1 193 ? -8.453 16.344 20.516 1 95.5 193 GLU A N 1
ATOM 1588 C CA . GLU A 1 193 ? -9.094 17.562 21.016 1 95.5 193 GLU A CA 1
ATOM 1589 C C . GLU A 1 193 ? -8.547 17.953 22.391 1 95.5 193 GLU A C 1
ATOM 1591 O O . GLU A 1 193 ? -8.328 19.125 22.656 1 95.5 193 GLU A O 1
ATOM 1596 N N . GLU A 1 194 ? -8.352 16.969 23.203 1 93.75 194 GLU A N 1
ATOM 1597 C CA . GLU A 1 194 ? -7.797 17.234 24.531 1 93.75 194 GLU A CA 1
ATOM 1598 C C . GLU A 1 194 ? -6.391 17.828 24.438 1 93.75 194 GLU A C 1
ATOM 1600 O O . GLU A 1 194 ? -6.043 18.734 25.188 1 93.75 194 GLU A O 1
ATOM 1605 N N . ARG A 1 195 ? -5.629 17.281 23.547 1 91.12 195 ARG A N 1
ATOM 1606 C CA . ARG A 1 195 ? -4.273 17.781 23.328 1 91.12 195 ARG A CA 1
ATOM 1607 C C . ARG A 1 195 ? -4.289 19.234 22.859 1 91.12 195 ARG A C 1
ATOM 1609 O O . ARG A 1 195 ? -3.395 20.016 23.203 1 91.12 195 ARG A O 1
ATOM 1616 N N . LEU A 1 196 ? -5.312 19.656 22.125 1 91.56 196 LEU A N 1
ATOM 1617 C CA . LEU A 1 196 ? -5.391 20.969 21.5 1 91.56 196 LEU A CA 1
ATOM 1618 C C . LEU A 1 196 ? -6.129 21.953 22.391 1 91.56 196 LEU A C 1
ATOM 1620 O O . LEU A 1 196 ? -6.227 23.141 22.062 1 91.56 196 LEU A O 1
ATOM 1624 N N . LYS A 1 197 ? -6.727 21.578 23.484 1 86.88 197 LYS A N 1
ATOM 1625 C CA . LYS A 1 197 ? -7.508 22.438 24.375 1 86.88 197 LYS A CA 1
ATOM 1626 C C . LYS A 1 197 ? -6.68 23.625 24.875 1 86.88 197 LYS A C 1
ATOM 1628 O O . LYS A 1 197 ? -7.203 24.719 25.016 1 86.88 197 LYS A O 1
ATOM 1633 N N . GLY A 1 198 ? -5.426 23.5 25.141 1 76.19 198 GLY A N 1
ATOM 1634 C CA . GLY A 1 198 ? -4.648 24.609 25.672 1 76.19 198 GLY A CA 1
ATOM 1635 C C . GLY A 1 198 ? -4.273 25.641 24.625 1 76.19 198 GLY A C 1
ATOM 1636 O O . GLY A 1 198 ? -3.703 26.688 24.953 1 76.19 198 GLY A O 1
ATOM 1637 N N . ILE A 1 199 ? -4.508 25.406 23.391 1 72.06 199 ILE A N 1
ATOM 1638 C CA . ILE A 1 199 ? -4.199 26.359 22.344 1 72.06 199 ILE A CA 1
ATOM 1639 C C . ILE A 1 199 ? -5.219 27.5 22.359 1 72.06 199 ILE A C 1
ATOM 1641 O O . ILE A 1 199 ? -6.426 27.266 22.438 1 72.06 199 ILE A O 1
ATOM 1645 N N . SER A 1 200 ? -4.832 28.719 22.953 1 60 200 SER A N 1
ATOM 1646 C CA . SER A 1 200 ? -5.695 29.891 23.094 1 60 200 SER A CA 1
ATOM 1647 C C . SER A 1 200 ? -6.48 30.172 21.828 1 60 200 SER A C 1
ATOM 1649 O O . SER A 1 200 ? -5.918 30.141 20.719 1 60 200 SER A O 1
ATOM 1651 N N . LYS A 1 201 ? -7.863 29.891 21.828 1 57 201 LYS A N 1
ATOM 1652 C CA . LYS A 1 201 ? -8.719 30.328 20.719 1 57 201 LYS A CA 1
ATOM 1653 C C . LYS A 1 201 ? -8.5 31.812 20.422 1 57 201 LYS A C 1
ATOM 1655 O O . LYS A 1 201 ? -8.234 32.594 21.344 1 57 201 LYS A O 1
ATOM 1660 N N . PRO A 1 202 ? -8.078 32.125 19.172 1 49.91 202 PRO A N 1
ATOM 1661 C CA . PRO A 1 202 ? -7.949 33.594 18.953 1 49.91 202 PRO A CA 1
ATOM 1662 C C . PRO A 1 202 ? -9.078 34.375 19.609 1 49.91 202 PRO A C 1
ATOM 1664 O O . PRO A 1 202 ? -10.203 33.875 19.719 1 49.91 202 PRO A O 1
ATOM 1667 N N . ASN A 1 203 ? -8.812 35.156 20.578 1 42.78 203 ASN A N 1
ATOM 1668 C CA . ASN A 1 203 ? -9.742 36.094 21.188 1 42.78 203 ASN A CA 1
ATOM 1669 C C . ASN A 1 203 ? -10.719 36.688 20.156 1 42.78 203 ASN A C 1
ATOM 1671 O O . ASN A 1 203 ? -10.297 37.156 19.109 1 42.78 203 ASN A O 1
ATOM 1675 N N . ASN A 1 204 ? -11.945 36.062 19.984 1 41.91 204 ASN A N 1
ATOM 1676 C CA . ASN A 1 204 ? -12.992 36.812 19.312 1 41.91 204 ASN A CA 1
ATOM 1677 C C . ASN A 1 204 ? -12.883 38.312 19.594 1 41.91 204 ASN A C 1
ATOM 1679 O O . ASN A 1 204 ? -13.039 38.75 20.75 1 41.91 204 ASN A O 1
ATOM 1683 N N . MET A 1 205 ? -12.047 39.188 19.078 1 35.62 205 MET A N 1
ATOM 1684 C CA . MET A 1 205 ? -12.32 40.625 19.141 1 35.62 205 MET A CA 1
ATOM 1685 C C . MET A 1 205 ? -13.805 40.906 18.938 1 35.62 205 MET A C 1
ATOM 1687 O O . MET A 1 205 ? -14.398 40.406 17.969 1 35.62 205 MET A O 1
ATOM 1691 N N . ASP A 1 206 ? -14.625 41.156 20 1 35.84 206 ASP A N 1
ATOM 1692 C CA . ASP A 1 206 ? -15.945 41.75 20.094 1 35.84 206 ASP A CA 1
ATOM 1693 C C . ASP A 1 206 ? -16.172 42.75 18.953 1 35.84 206 ASP A C 1
ATOM 1695 O O . ASP A 1 206 ? -15.266 43.531 18.625 1 35.84 206 ASP A O 1
ATOM 1699 N N . ALA A 1 207 ? -17.109 42.5 17.938 1 39.09 207 ALA A N 1
ATOM 1700 C CA . ALA A 1 207 ? -17.766 43.469 17.062 1 39.09 207 ALA A CA 1
ATOM 1701 C C . ALA A 1 207 ? -17.859 44.844 17.719 1 39.09 207 ALA A C 1
ATOM 1703 O O . ALA A 1 207 ? -18.562 45.031 18.719 1 39.09 207 ALA A O 1
ATOM 1704 N N . ALA A 1 208 ? -16.891 45.812 17.766 1 30.42 208 ALA A N 1
ATOM 1705 C CA . ALA A 1 208 ? -17.375 47.188 17.766 1 30.42 208 ALA A CA 1
ATOM 1706 C C . ALA A 1 208 ? -18.172 47.5 16.5 1 30.42 208 ALA A C 1
ATOM 1708 O O . ALA A 1 208 ? -17.859 47 15.422 1 30.42 208 ALA A O 1
ATOM 1709 N N . MET B 1 1 ? -3.584 -6.883 -28.016 1 68.12 1 MET B N 1
ATOM 1710 C CA . MET B 1 1 ? -2.203 -7.359 -28.016 1 68.12 1 MET B CA 1
ATOM 1711 C C . MET B 1 1 ? -1.755 -7.707 -26.594 1 68.12 1 MET B C 1
ATOM 1713 O O . MET B 1 1 ? -2.283 -7.168 -25.625 1 68.12 1 MET B O 1
ATOM 1717 N N . PRO B 1 2 ? -0.787 -8.805 -26.562 1 76.94 2 PRO B N 1
ATOM 1718 C CA . PRO B 1 2 ? -0.312 -9.156 -25.219 1 76.94 2 PRO B CA 1
ATOM 1719 C C . PRO B 1 2 ? 0.412 -8 -24.531 1 76.94 2 PRO B C 1
ATOM 1721 O O . PRO B 1 2 ? 1.024 -7.164 -25.203 1 76.94 2 PRO B O 1
ATOM 1724 N N . GLN B 1 3 ? 0.158 -7.922 -23.25 1 82.38 3 GLN B N 1
ATOM 1725 C CA . GLN B 1 3 ? 0.796 -6.914 -22.406 1 82.38 3 GLN B CA 1
ATOM 1726 C C . GLN B 1 3 ? 2.312 -6.93 -22.578 1 82.38 3 GLN B C 1
ATOM 1728 O O . GLN B 1 3 ? 2.955 -5.879 -22.562 1 82.38 3 GLN B O 1
ATOM 1733 N N . HIS B 1 4 ? 2.828 -8.102 -22.734 1 94.12 4 HIS B N 1
ATOM 1734 C CA . HIS B 1 4 ? 4.254 -8.383 -22.859 1 94.12 4 HIS B CA 1
ATOM 1735 C C . HIS B 1 4 ? 4.5 -9.688 -23.609 1 94.12 4 HIS B C 1
ATOM 1737 O O . HIS B 1 4 ? 3.549 -10.375 -24 1 94.12 4 HIS B O 1
ATOM 1743 N N . THR B 1 5 ? 5.773 -10.078 -23.891 1 95.12 5 THR B N 1
ATOM 1744 C CA . THR B 1 5 ? 6.086 -11.297 -24.625 1 95.12 5 THR B CA 1
ATOM 1745 C C . THR B 1 5 ? 6.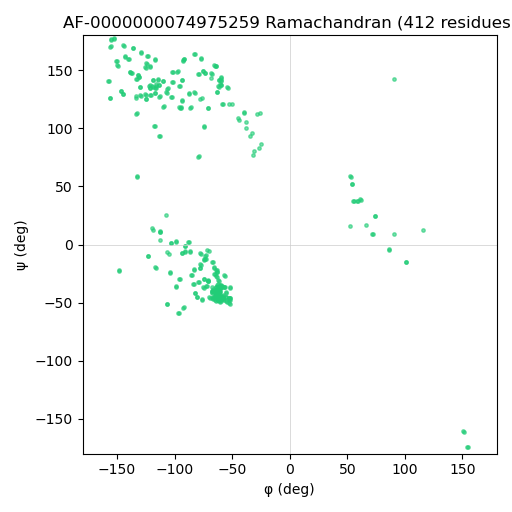914 -12.25 -23.766 1 95.12 5 THR B C 1
ATOM 1747 O O . THR B 1 5 ? 7.488 -13.211 -24.281 1 95.12 5 THR B O 1
ATOM 1750 N N . VAL B 1 6 ? 7.004 -12 -22.5 1 97.56 6 VAL B N 1
ATOM 1751 C CA . VAL B 1 6 ? 7.844 -12.781 -21.594 1 97.56 6 VAL B CA 1
ATOM 1752 C C . VAL B 1 6 ? 7.172 -14.117 -21.297 1 97.56 6 VAL B C 1
ATOM 1754 O O . VAL B 1 6 ? 6.012 -14.156 -20.875 1 97.56 6 VAL B O 1
ATOM 1757 N N . THR B 1 7 ? 7.828 -15.188 -21.5 1 98.19 7 THR B N 1
ATOM 1758 C CA . THR B 1 7 ? 7.422 -16.531 -21.109 1 98.19 7 THR B CA 1
ATOM 1759 C C . THR B 1 7 ? 8.453 -17.172 -20.188 1 98.19 7 THR B C 1
ATOM 1761 O O . THR B 1 7 ? 9.656 -17.125 -20.453 1 98.19 7 THR B O 1
ATOM 1764 N N . LEU B 1 8 ? 7.953 -17.672 -19.078 1 98.5 8 LEU B N 1
ATOM 1765 C CA . LEU B 1 8 ? 8.836 -18.281 -18.094 1 98.5 8 LEU B CA 1
ATOM 1766 C C . LEU B 1 8 ? 8.523 -19.781 -17.938 1 98.5 8 LEU B C 1
ATOM 1768 O O . LEU B 1 8 ? 7.359 -20.172 -17.953 1 98.5 8 LEU B O 1
ATOM 1772 N N . GLN B 1 9 ? 9.523 -20.594 -17.844 1 97.19 9 GLN B N 1
ATOM 1773 C CA . GLN B 1 9 ? 9.391 -22.031 -17.609 1 97.19 9 GLN B CA 1
ATOM 1774 C C . GLN B 1 9 ? 10.039 -22.422 -16.281 1 97.19 9 GLN B C 1
ATOM 1776 O O . GLN B 1 9 ? 11.172 -22.016 -16 1 97.19 9 GLN B O 1
ATOM 1781 N N . SER B 1 10 ? 9.281 -23.156 -15.5 1 96.19 10 SER B N 1
ATOM 1782 C CA . SER B 1 10 ? 9.867 -23.641 -14.25 1 96.19 10 SER B CA 1
ATOM 1783 C C . SER B 1 10 ? 11.008 -24.625 -14.516 1 96.19 10 SER B C 1
ATOM 1785 O O . SER B 1 10 ? 11.016 -25.312 -15.547 1 96.19 10 SER B O 1
ATOM 1787 N N . PRO B 1 11 ? 11.953 -24.75 -13.586 1 93 11 PRO B N 1
ATOM 1788 C CA . PRO B 1 11 ? 13.039 -25.719 -13.75 1 93 11 PRO B CA 1
ATOM 1789 C C . PRO B 1 11 ? 12.531 -27.156 -13.797 1 93 11 PRO B C 1
ATOM 1791 O O . PRO B 1 11 ? 13.203 -28.031 -14.352 1 93 11 PRO B O 1
ATOM 1794 N N . TRP B 1 12 ? 11.398 -27.438 -13.266 1 91.88 12 TRP B N 1
ATOM 1795 C CA . TRP B 1 12 ? 10.836 -28.781 -13.219 1 91.88 12 TRP B CA 1
ATOM 1796 C C . TRP B 1 12 ? 9.961 -29.047 -14.438 1 91.88 12 TRP B C 1
ATOM 1798 O O . TRP B 1 12 ? 9.367 -30.125 -14.562 1 91.88 12 TRP B O 1
ATOM 1808 N N . LYS B 1 13 ? 9.742 -28.031 -15.234 1 90.12 13 LYS B N 1
ATOM 1809 C CA . LYS B 1 13 ? 9.18 -28.078 -16.578 1 90.12 13 LYS B CA 1
ATOM 1810 C C . LYS B 1 13 ? 7.691 -28.391 -16.531 1 90.12 13 LYS B C 1
ATOM 1812 O O . LYS B 1 13 ? 7.086 -28.688 -17.578 1 90.12 13 LYS B O 1
ATOM 1817 N N . ARG B 1 14 ? 7.098 -28.391 -15.414 1 92.56 14 ARG B N 1
ATOM 1818 C CA . ARG B 1 14 ? 5.668 -28.641 -15.312 1 92.56 14 ARG B CA 1
ATOM 1819 C C . ARG B 1 14 ? 4.863 -27.359 -15.531 1 92.56 14 ARG B C 1
ATOM 1821 O O . ARG B 1 14 ? 3.697 -27.422 -15.93 1 92.56 14 ARG B O 1
ATOM 1828 N N . ILE B 1 15 ? 5.516 -26.25 -15.227 1 95 15 ILE B N 1
ATOM 1829 C CA . ILE B 1 15 ? 4.777 -25 -15.211 1 95 15 ILE B CA 1
ATOM 1830 C C . ILE B 1 15 ? 5.383 -24.031 -16.234 1 95 15 ILE B C 1
ATOM 1832 O O . ILE B 1 15 ? 6.605 -23.891 -16.312 1 95 15 ILE B O 1
ATOM 1836 N N . ARG B 1 16 ? 4.508 -23.406 -16.938 1 97.5 16 ARG B N 1
ATOM 1837 C CA . ARG B 1 16 ? 4.887 -22.281 -17.781 1 97.5 16 ARG B CA 1
ATOM 1838 C C . ARG B 1 16 ? 4.043 -21.047 -17.453 1 97.5 16 ARG B C 1
ATOM 1840 O O . ARG B 1 16 ? 2.818 -21.141 -17.344 1 97.5 16 ARG B O 1
ATOM 1847 N N . LEU B 1 17 ? 4.703 -19.938 -17.234 1 98.56 17 LEU B N 1
ATOM 1848 C CA . LEU B 1 17 ? 4.031 -18.641 -17.125 1 98.56 17 LEU B CA 1
ATOM 1849 C C . LEU B 1 17 ? 4.051 -17.891 -18.453 1 98.56 17 LEU B C 1
ATOM 1851 O O . LEU B 1 17 ? 5.121 -17.594 -18.984 1 98.56 17 LEU B O 1
ATOM 1855 N N . VAL B 1 18 ? 2.875 -17.625 -19 1 98.12 18 VAL B N 1
ATOM 1856 C CA . VAL B 1 18 ? 2.771 -17.047 -20.344 1 98.12 18 VAL B CA 1
ATOM 1857 C C . VAL B 1 18 ? 1.944 -15.766 -20.281 1 98.12 18 VAL B C 1
ATOM 1859 O O . VAL B 1 18 ? 1.141 -15.578 -19.359 1 98.12 18 VAL B O 1
ATOM 1862 N N . PRO B 1 19 ? 2.16 -14.891 -21.25 1 98.12 19 PRO B N 1
ATOM 1863 C CA . PRO B 1 19 ? 1.292 -13.711 -21.297 1 98.12 19 PRO B CA 1
ATOM 1864 C C . PRO B 1 19 ? -0.183 -14.07 -21.453 1 98.12 19 PRO B C 1
ATOM 1866 O O . PRO B 1 19 ? -0.519 -15.008 -22.188 1 98.12 19 PRO B O 1
ATOM 1869 N N . PRO B 1 20 ? -1.036 -13.289 -20.719 1 97.88 20 PRO B N 1
ATOM 1870 C CA . PRO B 1 20 ? -2.471 -13.531 -20.891 1 97.88 20 PRO B CA 1
ATOM 1871 C C . PRO B 1 20 ? -2.938 -13.328 -22.328 1 97.88 20 PRO B C 1
ATOM 1873 O O . PRO B 1 20 ? -2.484 -12.406 -23 1 97.88 20 PRO B O 1
ATOM 1876 N N . THR B 1 21 ? -3.777 -14.227 -22.781 1 96 21 THR B N 1
ATOM 1877 C CA . THR B 1 21 ? -4.363 -14.102 -24.109 1 96 21 THR B CA 1
ATOM 1878 C C . THR B 1 21 ? -5.883 -14.25 -24.047 1 96 21 THR B C 1
ATOM 1880 O O . THR B 1 21 ? -6.422 -14.734 -23.047 1 96 21 THR B O 1
ATOM 1883 N N . ALA B 1 22 ? -6.52 -13.867 -25.094 1 96.12 22 ALA B N 1
ATOM 1884 C CA . ALA B 1 22 ? -7.977 -13.906 -25.172 1 96.12 22 ALA B CA 1
ATOM 1885 C C . ALA B 1 22 ? -8.484 -15.344 -25.125 1 96.12 22 ALA B C 1
ATOM 1887 O O . ALA B 1 22 ? -9.617 -15.594 -24.688 1 96.12 22 ALA B O 1
ATOM 1888 N N . SER B 1 23 ? -7.668 -16.234 -25.531 1 95.56 23 SER B N 1
ATOM 1889 C CA . SER B 1 23 ? -8.062 -17.641 -25.562 1 95.56 23 SER B CA 1
ATOM 1890 C C . SER B 1 23 ? -8.367 -18.172 -24.172 1 95.56 23 SER B C 1
ATOM 1892 O O . SER B 1 23 ? -9.086 -19.156 -24.016 1 95.56 23 SER B O 1
ATOM 1894 N N . ASP B 1 24 ? -7.828 -17.5 -23.141 1 96.5 24 ASP B N 1
ATOM 1895 C CA . ASP B 1 24 ? -7.988 -17.969 -21.766 1 96.5 24 ASP B CA 1
ATOM 1896 C C . ASP B 1 24 ? -9.102 -17.219 -21.047 1 96.5 24 ASP B C 1
ATOM 1898 O O . ASP B 1 24 ? -9.398 -17.484 -19.891 1 96.5 24 ASP B O 1
ATOM 1902 N N . ASP B 1 25 ? -9.805 -16.312 -21.703 1 97.62 25 ASP B N 1
ATOM 1903 C CA . ASP B 1 25 ? -10.734 -15.414 -21.016 1 97.62 25 ASP B CA 1
ATOM 1904 C C . ASP B 1 25 ? -11.883 -16.203 -20.391 1 97.62 25 ASP B C 1
ATOM 1906 O O . ASP B 1 25 ? -12.32 -15.875 -19.281 1 97.62 25 ASP B O 1
ATOM 1910 N N . GLU B 1 26 ? -12.367 -17.219 -21.078 1 98 26 GLU B N 1
ATOM 1911 C CA . GLU B 1 26 ? -13.469 -18.016 -20.531 1 98 26 GLU B CA 1
ATOM 1912 C C . GLU B 1 26 ? -13.047 -18.734 -19.266 1 98 26 GLU B C 1
ATOM 1914 O O . GLU B 1 26 ? -13.766 -18.703 -18.266 1 98 26 GLU B O 1
ATOM 1919 N N . ILE B 1 27 ? -11.93 -19.375 -19.328 1 97.94 27 ILE B N 1
ATOM 1920 C CA . ILE B 1 27 ? -11.492 -20.156 -18.188 1 97.94 27 ILE B CA 1
ATOM 1921 C C . ILE B 1 27 ? -11.078 -19.234 -17.047 1 97.94 27 ILE B C 1
ATOM 1923 O O . ILE B 1 27 ? -11.242 -19.562 -15.875 1 97.94 27 ILE B O 1
ATOM 1927 N N . VAL B 1 28 ? -10.578 -18.094 -17.328 1 98.06 28 VAL B N 1
ATOM 1928 C CA . VAL B 1 28 ? -10.266 -17.094 -16.312 1 98.06 28 VAL B CA 1
ATOM 1929 C C . VAL B 1 28 ? -11.547 -16.672 -15.586 1 98.06 28 VAL B C 1
ATOM 1931 O O . VAL B 1 28 ? -11.555 -16.547 -14.359 1 98.06 28 VAL B O 1
ATOM 1934 N N . SER B 1 29 ? -12.578 -16.422 -16.375 1 98.19 29 SER B N 1
ATOM 1935 C CA . SER B 1 29 ? -13.867 -16.078 -15.781 1 98.19 29 SER B CA 1
ATOM 1936 C C . SER B 1 29 ? -14.312 -17.156 -14.797 1 98.19 29 SER B C 1
ATOM 1938 O O . SER B 1 29 ? -14.766 -16.828 -13.695 1 98.19 29 SER B O 1
ATOM 1940 N N . ILE B 1 30 ? -14.133 -18.375 -15.117 1 97.69 30 ILE B N 1
ATOM 1941 C CA . ILE B 1 30 ? -14.508 -19.5 -14.266 1 97.69 30 ILE B CA 1
ATOM 1942 C C . ILE B 1 30 ? -13.641 -19.516 -13.016 1 97.69 30 ILE B C 1
ATOM 1944 O O . ILE B 1 30 ? -14.148 -19.656 -11.898 1 97.69 30 ILE B O 1
ATOM 1948 N N . CYS B 1 31 ? -12.398 -19.359 -13.203 1 97.56 31 CYS B N 1
ATOM 1949 C CA . CYS B 1 31 ? -11.461 -19.375 -12.094 1 97.56 31 CYS B CA 1
ATOM 1950 C C . CYS B 1 31 ? -11.773 -18.281 -11.078 1 97.56 31 CYS B C 1
ATOM 1952 O O . CYS B 1 31 ? -11.844 -18.531 -9.875 1 97.56 31 CYS B O 1
ATOM 1954 N N . ARG B 1 32 ? -12.055 -17.047 -11.539 1 97.5 32 ARG B N 1
ATOM 1955 C CA . ARG B 1 32 ? -12.188 -15.883 -10.68 1 97.5 32 ARG B CA 1
ATOM 1956 C C . ARG B 1 32 ? -13.539 -15.867 -9.977 1 97.5 32 ARG B C 1
ATOM 1958 O O . ARG B 1 32 ? -13.727 -15.148 -9 1 97.5 32 ARG B O 1
ATOM 1965 N N . THR B 1 33 ? -14.453 -16.656 -10.484 1 97.5 33 THR B N 1
ATOM 1966 C CA . THR B 1 33 ? -15.789 -16.625 -9.898 1 97.5 33 THR B CA 1
ATOM 1967 C C . THR B 1 33 ? -16.031 -17.891 -9.062 1 97.5 33 THR B C 1
ATOM 1969 O O . THR B 1 33 ? -17.047 -18 -8.383 1 97.5 33 THR B O 1
ATOM 1972 N N . HIS B 1 34 ? -15.086 -18.812 -9.125 1 97.12 34 HIS B N 1
ATOM 1973 C CA . HIS B 1 34 ? -15.281 -20.062 -8.406 1 97.12 34 HIS B CA 1
ATOM 1974 C C . HIS B 1 34 ? -15.383 -19.828 -6.902 1 97.12 34 HIS B C 1
ATOM 1976 O O . HIS B 1 34 ? -14.586 -19.078 -6.332 1 97.12 34 HIS B O 1
ATOM 1982 N N . PRO B 1 35 ? -16.297 -20.453 -6.242 1 96.19 35 PRO B N 1
ATOM 1983 C CA . PRO B 1 35 ? -16.5 -20.234 -4.809 1 96.19 35 PRO B CA 1
ATOM 1984 C C . PRO B 1 35 ? -15.242 -20.547 -3.984 1 96.19 35 PRO B C 1
ATOM 1986 O O . PRO B 1 35 ? -14.953 -19.844 -3.01 1 96.19 35 PRO B O 1
ATOM 1989 N N . THR B 1 36 ? -14.547 -21.5 -4.387 1 95.25 36 THR B N 1
ATOM 1990 C CA . THR B 1 36 ? -13.32 -21.844 -3.68 1 95.25 36 THR B CA 1
ATOM 1991 C C . THR B 1 36 ? -12.289 -20.734 -3.811 1 95.25 36 THR B C 1
ATOM 1993 O O . THR B 1 36 ? -11.609 -20.391 -2.838 1 95.25 36 THR B O 1
ATOM 1996 N N . THR B 1 37 ? -12.117 -20.219 -5.027 1 94.06 37 THR B N 1
ATOM 1997 C CA . THR B 1 37 ? -11.203 -19.109 -5.262 1 94.06 37 THR B CA 1
ATOM 1998 C C . THR B 1 37 ? -11.602 -17.875 -4.441 1 94.06 37 THR B C 1
ATOM 2000 O O . THR B 1 37 ? -10.75 -17.188 -3.883 1 94.06 37 THR B O 1
ATOM 2003 N N . ARG B 1 38 ? -12.844 -17.672 -4.27 1 95.75 38 ARG B N 1
ATOM 2004 C CA . ARG B 1 38 ? -13.383 -16.469 -3.654 1 95.75 38 ARG B CA 1
ATOM 2005 C C . ARG B 1 38 ? -13.445 -16.609 -2.137 1 95.75 38 ARG B C 1
ATOM 2007 O O . ARG B 1 38 ? -13.773 -15.648 -1.433 1 95.75 38 ARG B O 1
ATOM 2014 N N . GLN B 1 39 ? -13.141 -17.75 -1.589 1 94.5 39 GLN B N 1
ATOM 2015 C CA . GLN B 1 39 ? -13.344 -18.031 -0.172 1 94.5 39 GLN B CA 1
ATOM 2016 C C . GLN B 1 39 ? -12.711 -16.953 0.702 1 94.5 39 GLN B C 1
ATOM 2018 O O . GLN B 1 39 ? -13.336 -16.469 1.642 1 94.5 39 GLN B O 1
ATOM 2023 N N . PHE B 1 40 ? -11.492 -16.594 0.386 1 93.94 40 PHE B N 1
ATOM 2024 C CA . PHE B 1 40 ? -10.789 -15.594 1.164 1 93.94 40 PHE B CA 1
ATOM 2025 C C . PHE B 1 40 ? -10.562 -14.328 0.339 1 93.94 40 PHE B C 1
ATOM 2027 O O . PHE B 1 40 ? -9.711 -13.508 0.679 1 93.94 40 PHE B O 1
ATOM 2034 N N . LEU B 1 41 ? -11.195 -14.219 -0.818 1 94.56 41 LEU B N 1
ATOM 2035 C CA . LEU B 1 41 ? -11.156 -13.086 -1.729 1 94.56 41 LEU B CA 1
ATOM 2036 C C . LEU B 1 41 ? -12.562 -12.703 -2.188 1 94.56 41 LEU B C 1
ATOM 2038 O O . LEU B 1 41 ? -12.828 -12.625 -3.389 1 94.56 41 LEU B O 1
ATOM 2042 N N . GLN B 1 42 ? -13.305 -12.422 -1.276 1 91.25 42 GLN B N 1
ATOM 2043 C CA . GLN B 1 42 ? -14.727 -12.297 -1.553 1 91.25 42 GLN B CA 1
ATOM 2044 C C . GLN B 1 42 ? -15.023 -11.016 -2.332 1 91.25 42 GLN B C 1
ATOM 2046 O O . GLN B 1 42 ? -16.141 -10.836 -2.836 1 91.25 42 GLN B O 1
ATOM 2051 N N . PHE B 1 43 ? -14.008 -10.188 -2.445 1 90.06 43 PHE B N 1
ATOM 2052 C CA . PHE B 1 43 ? -14.195 -9.008 -3.277 1 90.06 43 PHE B CA 1
ATOM 2053 C C . PHE B 1 43 ? -14.164 -9.375 -4.758 1 90.06 43 PHE B C 1
ATOM 2055 O O . PHE B 1 43 ? -14.539 -8.57 -5.609 1 90.06 43 PHE B O 1
ATOM 2062 N N . LEU B 1 44 ? -13.719 -10.609 -5.125 1 93.69 44 LEU B N 1
ATOM 2063 C CA . LEU B 1 44 ? -13.867 -11.102 -6.492 1 93.69 44 LEU B CA 1
ATOM 2064 C C . LEU B 1 44 ? -15.344 -11.242 -6.859 1 93.69 44 LEU B C 1
ATOM 2066 O O . LEU B 1 44 ? -16.172 -11.523 -6 1 93.69 44 LEU B O 1
ATOM 2070 N N . PRO B 1 45 ? -15.617 -11.141 -8.133 1 94.31 45 PRO B N 1
ATOM 2071 C CA . PRO B 1 45 ? -17.031 -11.148 -8.531 1 94.31 45 PRO B CA 1
ATOM 2072 C C . PRO B 1 45 ? -17.656 -12.539 -8.43 1 94.31 45 PRO B C 1
ATOM 2074 O O . PRO B 1 45 ? -16.984 -13.547 -8.664 1 94.31 45 PRO B O 1
ATOM 2077 N N . GLU B 1 46 ? -18.938 -12.562 -8.109 1 94.94 46 GLU B N 1
ATOM 2078 C CA . GLU B 1 46 ? -19.688 -13.812 -8.109 1 94.94 46 GLU B CA 1
ATOM 2079 C C . GLU B 1 46 ? -19.984 -14.281 -9.523 1 94.94 46 GLU B C 1
ATOM 2081 O O . GLU B 1 46 ? -20.188 -15.477 -9.766 1 94.94 46 GLU B O 1
ATOM 2086 N N . HIS B 1 47 ? -20.109 -13.312 -10.391 1 96.06 47 HIS B N 1
ATOM 2087 C CA . HIS B 1 47 ? -20.344 -13.578 -11.805 1 96.06 47 HIS B CA 1
ATOM 2088 C C . HIS B 1 47 ? -19.422 -12.742 -12.68 1 96.06 47 HIS B C 1
ATOM 2090 O O . HIS B 1 47 ? -19.094 -11.602 -12.336 1 96.06 47 HIS B O 1
ATOM 2096 N N . MET B 1 48 ? -19 -13.375 -13.734 1 97.62 48 MET B N 1
ATOM 2097 C CA . MET B 1 48 ? -18.125 -12.719 -14.711 1 97.62 48 MET B CA 1
ATOM 2098 C C . MET B 1 48 ? -18.234 -13.398 -16.078 1 97.62 48 MET B C 1
ATOM 2100 O O . MET B 1 48 ? -18.109 -14.617 -16.172 1 97.62 48 MET B O 1
ATOM 2104 N N . THR B 1 49 ? -18.531 -12.555 -17.062 1 98.19 49 THR B N 1
ATOM 2105 C CA . THR B 1 49 ? -18.562 -13.094 -18.422 1 98.19 49 THR B CA 1
ATOM 2106 C C . THR B 1 49 ? -17.156 -13.156 -19 1 98.19 49 THR B C 1
ATOM 2108 O O . THR B 1 49 ? -16.234 -12.531 -18.484 1 98.19 49 THR B O 1
ATOM 2111 N N . ALA B 1 50 ? -17.047 -13.93 -20.078 1 97.94 50 ALA B N 1
ATOM 2112 C CA . ALA B 1 50 ? -15.773 -13.961 -20.797 1 97.94 50 ALA B CA 1
ATOM 2113 C C . ALA B 1 50 ? -15.398 -12.578 -21.312 1 97.94 50 ALA B C 1
ATOM 2115 O O . ALA B 1 50 ? -14.219 -12.211 -21.328 1 97.94 50 ALA B O 1
ATOM 2116 N N . GLU B 1 5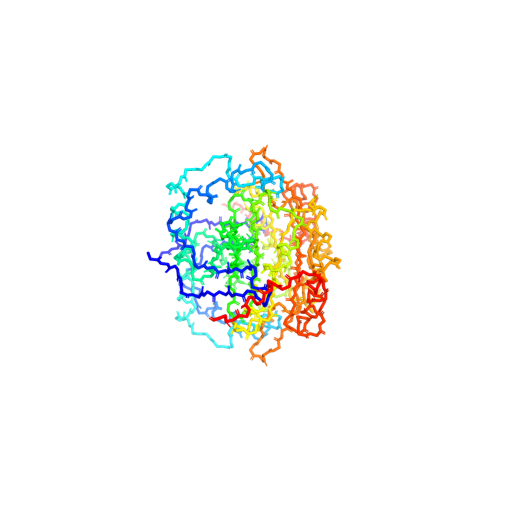1 ? -16.375 -11.883 -21.688 1 98.06 51 GLU B N 1
ATOM 2117 C CA . GLU B 1 51 ? -16.156 -10.523 -22.172 1 98.06 51 GLU B CA 1
ATOM 2118 C C . GLU B 1 51 ? -15.609 -9.617 -21.078 1 98.06 51 GLU B C 1
ATOM 2120 O O . GLU B 1 51 ? -14.688 -8.836 -21.312 1 98.06 51 GLU B O 1
ATOM 2125 N N . GLU B 1 52 ? -16.172 -9.75 -19.922 1 98.06 52 GLU B N 1
ATOM 2126 C CA . GLU B 1 52 ? -15.703 -8.977 -18.766 1 98.06 52 GLU B CA 1
ATOM 2127 C C . GLU B 1 52 ? -14.273 -9.359 -18.391 1 98.06 52 GLU B C 1
ATOM 2129 O O . GLU B 1 52 ? -13.469 -8.5 -18.047 1 98.06 52 GLU B O 1
ATOM 2134 N N . ALA B 1 53 ? -14.016 -10.641 -18.469 1 98 53 ALA B N 1
ATOM 2135 C CA . ALA B 1 53 ? -12.656 -11.109 -18.234 1 98 53 ALA B CA 1
ATOM 2136 C C . ALA B 1 53 ? -11.688 -10.523 -19.266 1 98 53 ALA B C 1
ATOM 2138 O O . ALA B 1 53 ? -10.57 -10.125 -18.906 1 98 53 ALA B O 1
ATOM 2139 N N . GLY B 1 54 ? -12.117 -10.5 -20.453 1 97.75 54 GLY B N 1
ATOM 2140 C CA . GLY B 1 54 ? -11.305 -9.891 -21.5 1 97.75 54 GLY B CA 1
ATOM 2141 C C . GLY B 1 54 ? -11.047 -8.414 -21.266 1 97.75 54 GLY B C 1
ATOM 2142 O O . GLY B 1 54 ? -9.922 -7.941 -21.453 1 97.75 54 GLY B O 1
ATOM 2143 N N . ASN B 1 55 ? -12.07 -7.73 -20.938 1 97.75 55 ASN B N 1
ATOM 2144 C CA . ASN B 1 55 ? -11.922 -6.312 -20.625 1 97.75 55 ASN B CA 1
ATOM 2145 C C . ASN B 1 55 ? -10.93 -6.09 -19.484 1 97.75 55 ASN B C 1
ATOM 2147 O O . ASN B 1 55 ? -10.117 -5.164 -19.531 1 97.75 55 ASN B O 1
ATOM 2151 N N . ARG B 1 56 ? -11.062 -6.887 -18.516 1 97.12 56 ARG B N 1
ATOM 2152 C CA . ARG B 1 56 ? -10.125 -6.809 -17.391 1 97.12 56 ARG B CA 1
ATOM 2153 C C . ARG B 1 56 ? -8.695 -7.059 -17.859 1 97.12 56 ARG B C 1
ATOM 2155 O O . ARG B 1 56 ? -7.777 -6.324 -17.469 1 97.12 56 ARG B O 1
ATOM 2162 N N . ARG B 1 57 ? -8.523 -8.094 -18.594 1 97.56 57 ARG B N 1
ATOM 2163 C CA . ARG B 1 57 ? -7.211 -8.43 -19.141 1 97.56 57 ARG B CA 1
ATOM 2164 C C . ARG B 1 57 ? -6.609 -7.242 -19.875 1 97.56 57 ARG B C 1
ATOM 2166 O O . ARG B 1 57 ? -5.445 -6.891 -19.672 1 97.56 57 ARG B O 1
ATOM 2173 N N . GLU B 1 58 ? -7.359 -6.617 -20.672 1 97.12 58 GLU B N 1
ATOM 2174 C CA . GLU B 1 58 ? -6.895 -5.5 -21.484 1 97.12 58 GLU B CA 1
ATOM 2175 C C . GLU B 1 58 ? -6.586 -4.277 -20.625 1 97.12 58 GLU B C 1
ATOM 2177 O O . GLU B 1 58 ? -5.586 -3.592 -20.844 1 97.12 58 GLU B O 1
ATOM 2182 N N . THR B 1 59 ? -7.453 -3.988 -19.75 1 96.62 59 THR B N 1
ATOM 2183 C CA . THR B 1 59 ? -7.262 -2.848 -18.859 1 96.62 59 THR B CA 1
ATOM 2184 C C . THR B 1 59 ? -5.988 -3.012 -18.047 1 96.62 59 THR B C 1
ATOM 2186 O O . THR B 1 59 ? -5.199 -2.072 -17.906 1 96.62 59 THR B O 1
ATOM 2189 N N . ARG B 1 60 ? -5.82 -4.152 -17.5 1 96.81 60 ARG B N 1
ATOM 2190 C CA . ARG B 1 60 ? -4.633 -4.43 -16.703 1 96.81 60 ARG B CA 1
ATOM 2191 C C . ARG B 1 60 ? -3.367 -4.34 -17.547 1 96.81 60 ARG B C 1
ATOM 2193 O O . ARG B 1 60 ? -2.318 -3.906 -17.062 1 96.81 60 ARG B O 1
ATOM 2200 N N . ALA B 1 61 ? -3.475 -4.719 -18.766 1 96.06 61 ALA B N 1
ATOM 2201 C CA . ALA B 1 61 ? -2.328 -4.707 -19.672 1 96.06 61 ALA B CA 1
ATOM 2202 C C . ALA B 1 61 ? -1.859 -3.277 -19.938 1 96.06 61 ALA B C 1
ATOM 2204 O O . ALA B 1 61 ? -0.714 -3.061 -20.344 1 96.06 61 ALA B O 1
ATOM 2205 N N . GLU B 1 62 ? -2.715 -2.307 -19.703 1 95.12 62 GLU B N 1
ATOM 2206 C CA . GLU B 1 62 ? -2.395 -0.907 -19.969 1 95.12 62 GLU B CA 1
ATOM 2207 C C . GLU B 1 62 ? -1.607 -0.29 -18.828 1 95.12 62 GLU B C 1
ATOM 2209 O O . GLU B 1 62 ? -0.982 0.76 -18.984 1 95.12 62 GLU B O 1
ATOM 2214 N N . ASP B 1 63 ? -1.729 -0.88 -17.75 1 95.56 63 ASP B N 1
ATOM 2215 C CA . ASP B 1 63 ? -1.042 -0.357 -16.562 1 95.56 63 ASP B CA 1
ATOM 2216 C C . ASP B 1 63 ? 0.392 -0.878 -16.5 1 95.56 63 ASP B C 1
ATOM 2218 O O . ASP B 1 63 ? 0.614 -2.068 -16.25 1 95.56 63 ASP B O 1
ATOM 2222 N N . LYS B 1 64 ? 1.338 -0.03 -16.547 1 95.19 64 LYS B N 1
ATOM 2223 C CA . LYS B 1 64 ? 2.748 -0.405 -16.625 1 95.19 64 LYS B CA 1
ATOM 2224 C C . LYS B 1 64 ? 3.238 -0.944 -15.281 1 95.19 64 LYS B C 1
ATOM 2226 O O . LYS B 1 64 ? 4.32 -1.53 -15.195 1 95.19 64 LYS B O 1
ATOM 2231 N N . ARG B 1 65 ? 2.488 -0.766 -14.258 1 96.88 65 ARG B N 1
ATOM 2232 C CA . ARG B 1 65 ? 2.871 -1.238 -12.93 1 96.88 65 ARG B CA 1
ATOM 2233 C C . ARG B 1 65 ? 2.414 -2.676 -12.711 1 96.88 65 ARG B C 1
ATOM 2235 O O . ARG B 1 65 ? 2.611 -3.236 -11.625 1 96.88 65 ARG B O 1
ATOM 2242 N N . ILE B 1 66 ? 1.799 -3.24 -13.773 1 98.25 66 ILE B N 1
ATOM 2243 C CA . ILE B 1 66 ? 1.241 -4.586 -13.688 1 98.25 66 ILE B CA 1
ATOM 2244 C C . ILE B 1 66 ? 1.882 -5.48 -14.742 1 98.25 66 ILE B C 1
ATOM 2246 O O . ILE B 1 66 ? 2.068 -5.062 -15.891 1 98.25 66 ILE B O 1
ATOM 2250 N N . MET B 1 67 ? 2.225 -6.664 -14.391 1 98.25 67 MET B N 1
ATOM 2251 C CA . MET B 1 67 ? 2.6 -7.734 -15.305 1 98.25 67 MET B CA 1
ATOM 2252 C C . MET B 1 67 ? 1.898 -9.039 -14.938 1 98.25 67 MET B C 1
ATOM 2254 O O . MET B 1 67 ? 2.186 -9.633 -13.898 1 98.25 67 MET B O 1
ATOM 2258 N N . ASP B 1 68 ? 1.025 -9.422 -15.805 1 98.38 68 ASP B N 1
ATOM 2259 C CA . ASP B 1 68 ? 0.226 -10.617 -15.547 1 98.38 68 ASP B CA 1
ATOM 2260 C C . ASP B 1 68 ? 0.759 -11.812 -16.328 1 98.38 68 ASP B C 1
ATOM 2262 O O . ASP B 1 68 ? 1.255 -11.656 -17.453 1 98.38 68 ASP B O 1
ATOM 2266 N N . PHE B 1 69 ? 0.603 -12.969 -15.758 1 98.62 69 PHE B N 1
ATOM 2267 C CA . PHE B 1 69 ? 0.866 -14.25 -16.406 1 98.62 69 PHE B CA 1
ATOM 2268 C C . PHE B 1 69 ? -0.304 -15.203 -16.219 1 98.62 69 PHE B C 1
ATOM 2270 O O . PHE B 1 69 ? -0.936 -15.219 -15.164 1 98.62 69 PHE B O 1
ATOM 2277 N N . HIS B 1 70 ? -0.531 -15.961 -17.219 1 98.44 70 HIS B N 1
ATOM 2278 C CA . HIS B 1 70 ? -1.318 -17.172 -17.047 1 98.44 70 HIS B CA 1
ATOM 2279 C C . HIS B 1 70 ? -0.421 -18.375 -16.781 1 98.44 70 HIS B C 1
ATOM 2281 O O . HIS B 1 70 ? 0.654 -18.5 -17.359 1 98.44 70 HIS B O 1
ATOM 2287 N N . VAL B 1 71 ? -0.879 -19.203 -15.922 1 98.19 71 VAL B N 1
ATOM 2288 C CA . VAL B 1 71 ? -0.144 -20.406 -15.547 1 98.19 71 VAL B CA 1
ATOM 2289 C C . VAL B 1 71 ? -0.627 -21.594 -16.391 1 98.19 71 VAL B C 1
ATOM 2291 O O . VAL B 1 71 ? -1.81 -21.938 -16.359 1 98.19 71 VAL B O 1
ATOM 2294 N N . HIS B 1 72 ? 0.201 -22.109 -17.125 1 97.5 72 HIS B N 1
ATOM 2295 C CA . HIS B 1 72 ? -0.049 -23.359 -17.828 1 97.5 72 HIS B CA 1
ATOM 2296 C C . HIS B 1 72 ? 0.653 -24.531 -17.141 1 97.5 72 HIS B C 1
ATOM 2298 O O . HIS B 1 72 ? 1.851 -24.453 -16.859 1 97.5 72 HIS B O 1
ATOM 2304 N N . PHE B 1 73 ? -0.1 -25.531 -16.859 1 96.25 73 PHE B N 1
ATOM 2305 C CA . PHE B 1 73 ? 0.386 -26.703 -16.141 1 96.25 73 PHE B CA 1
ATOM 2306 C C . PHE B 1 73 ? 0.371 -27.938 -17.062 1 96.25 73 PHE B C 1
ATOM 2308 O O . PHE B 1 73 ? -0.651 -28.234 -17.672 1 96.25 73 PHE B O 1
ATOM 2315 N N . THR B 1 74 ? 1.473 -28.594 -17.156 1 93.94 74 THR B N 1
ATOM 2316 C CA . THR B 1 74 ? 1.592 -29.812 -17.969 1 93.94 74 THR B CA 1
ATOM 2317 C C . THR B 1 74 ? 1.743 -31.031 -17.078 1 93.94 74 THR B C 1
ATOM 2319 O O . THR B 1 74 ? 2.656 -31.109 -16.266 1 93.94 74 THR B O 1
ATOM 2322 N N . G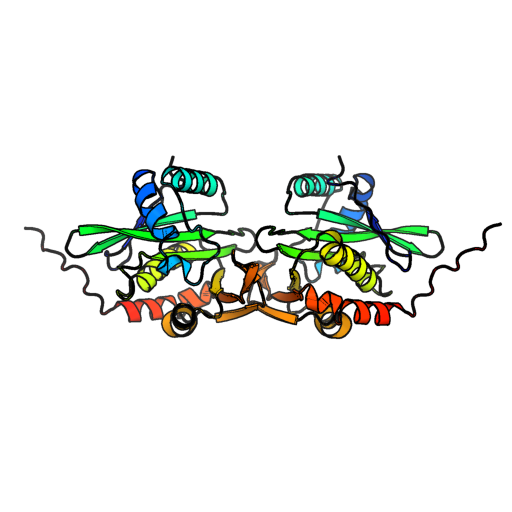LU B 1 75 ? 0.851 -31.891 -17.188 1 87.81 75 GLU B N 1
ATOM 2323 C CA . GLU B 1 75 ? 0.865 -33.188 -16.5 1 87.81 75 GLU B CA 1
ATOM 2324 C C . GLU B 1 75 ? 0.523 -34.312 -17.453 1 87.81 75 GLU B C 1
ATOM 2326 O O . GLU B 1 75 ? -0.493 -34.281 -18.141 1 87.81 75 GLU B O 1
ATOM 2331 N N . ASN B 1 76 ? 1.381 -35.344 -17.5 1 87.94 76 ASN B N 1
ATOM 2332 C CA . ASN B 1 76 ? 1.195 -36.5 -18.359 1 87.94 76 ASN B CA 1
ATOM 2333 C C . ASN B 1 76 ? 1.022 -36.125 -19.828 1 87.94 76 ASN B C 1
ATOM 2335 O O . ASN B 1 76 ? 0.121 -36.625 -20.5 1 87.94 76 ASN B O 1
ATOM 2339 N N . GLY B 1 77 ? 1.756 -35.125 -20.219 1 88.38 77 GLY B N 1
ATOM 2340 C CA . GLY B 1 77 ? 1.799 -34.719 -21.625 1 88.38 77 GLY B CA 1
ATOM 2341 C C . GLY B 1 77 ? 0.679 -33.75 -22 1 88.38 77 GLY B C 1
ATOM 2342 O O . GLY B 1 77 ? 0.617 -33.281 -23.141 1 88.38 77 GLY B O 1
ATOM 2343 N N . LEU B 1 78 ? -0.16 -33.5 -21.094 1 92.56 78 LEU B N 1
ATOM 2344 C CA . LEU B 1 78 ? -1.271 -32.594 -21.359 1 92.56 78 LEU B CA 1
ATOM 2345 C C . LEU B 1 78 ? -1.067 -31.266 -20.656 1 92.56 78 LEU B C 1
ATOM 2347 O O . LEU B 1 78 ? -0.72 -31.234 -19.469 1 92.56 78 LEU B O 1
ATOM 2351 N N . THR B 1 79 ? -1.246 -30.234 -21.438 1 95.25 79 THR B N 1
ATOM 2352 C CA . THR B 1 79 ? -1.107 -28.891 -20.891 1 95.25 79 THR B CA 1
ATOM 2353 C C . THR B 1 79 ? -2.473 -28.219 -20.734 1 95.25 79 THR B C 1
ATOM 2355 O O . THR B 1 79 ? -3.312 -28.312 -21.625 1 95.25 79 THR B O 1
ATOM 2358 N N . ARG B 1 80 ? -2.691 -27.609 -19.578 1 95.12 80 ARG B N 1
ATOM 2359 C CA . ARG B 1 80 ? -3.949 -26.891 -19.375 1 95.12 80 ARG B CA 1
ATOM 2360 C C . ARG B 1 80 ? -3.73 -25.609 -18.562 1 95.12 80 ARG B C 1
ATOM 2362 O O . ARG B 1 80 ? -2.689 -25.453 -17.938 1 95.12 80 ARG B O 1
ATOM 2369 N N . PHE B 1 81 ? -4.723 -24.766 -18.688 1 97 81 PHE B N 1
ATOM 2370 C CA . PHE B 1 81 ? -4.738 -23.578 -17.844 1 97 81 PHE B CA 1
ATOM 2371 C C . PHE B 1 81 ? -4.84 -23.953 -16.375 1 97 81 PHE B C 1
ATOM 2373 O O . PHE B 1 81 ? -5.688 -24.766 -15.984 1 97 81 PHE B O 1
ATOM 2380 N N . ALA B 1 82 ? -3.965 -23.344 -15.578 1 96.94 82 ALA B N 1
ATOM 2381 C CA . ALA B 1 82 ? -3.926 -23.734 -14.172 1 96.94 82 ALA B CA 1
ATOM 2382 C C . ALA B 1 82 ? -4.16 -22.547 -13.258 1 96.94 82 ALA B C 1
ATOM 2384 O O . ALA B 1 82 ? -4.309 -22.703 -12.039 1 96.94 82 ALA B O 1
ATOM 2385 N N . GLY B 1 83 ? -4.164 -21.344 -13.758 1 97.62 83 GLY B N 1
ATOM 2386 C CA . GLY B 1 83 ? -4.371 -20.188 -12.906 1 97.62 83 GLY B CA 1
ATOM 2387 C C . GLY B 1 83 ? -3.686 -18.938 -13.43 1 97.62 83 GLY B C 1
ATOM 2388 O O . GLY B 1 83 ? -3.445 -18.812 -14.633 1 97.62 83 GLY B O 1
ATOM 2389 N N . MET B 1 84 ? -3.5 -17.984 -12.57 1 98.06 84 MET B N 1
ATOM 2390 C CA . MET B 1 84 ? -2.908 -16.703 -12.906 1 98.06 84 MET B CA 1
ATOM 2391 C C . MET B 1 84 ? -1.932 -16.25 -11.82 1 98.06 84 MET B C 1
ATOM 2393 O O . MET B 1 84 ? -2.119 -16.562 -10.641 1 98.06 84 MET B O 1
ATOM 2397 N N . THR B 1 85 ? -0.936 -15.547 -12.219 1 98.31 85 THR B N 1
ATOM 2398 C CA . THR B 1 85 ? 0.006 -14.891 -11.32 1 98.31 85 THR B CA 1
ATOM 2399 C C . THR B 1 85 ? 0.611 -13.656 -11.984 1 98.31 85 THR B C 1
ATOM 2401 O O . THR B 1 85 ? 0.254 -13.312 -13.117 1 98.31 85 THR B O 1
ATOM 2404 N N . GLY B 1 86 ? 1.405 -12.992 -11.25 1 98.31 86 GLY B N 1
ATOM 2405 C CA . GLY B 1 86 ? 2.1 -11.805 -11.719 1 98.31 86 GLY B CA 1
ATOM 2406 C C . GLY B 1 86 ? 2.465 -10.852 -10.602 1 98.31 86 GLY B C 1
ATOM 2407 O O . GLY B 1 86 ? 2.412 -11.211 -9.422 1 98.31 86 GLY B O 1
ATOM 2408 N N . TYR B 1 87 ? 2.977 -9.734 -11.047 1 98.56 87 TYR B N 1
ATOM 2409 C CA . TYR B 1 87 ? 3.201 -8.695 -10.047 1 98.56 87 TYR B CA 1
ATOM 2410 C C . TYR B 1 87 ? 2.439 -7.426 -10.406 1 98.56 87 TYR B C 1
ATOM 2412 O O . TYR B 1 87 ? 2.064 -7.223 -11.562 1 98.56 87 TYR B O 1
ATOM 2420 N N . PHE B 1 88 ? 2.117 -6.68 -9.406 1 98 88 PHE B N 1
ATOM 2421 C CA . PHE B 1 88 ? 1.437 -5.395 -9.516 1 98 88 PHE B CA 1
ATOM 2422 C C . PHE B 1 88 ? 1.936 -4.422 -8.461 1 98 88 PHE B C 1
ATOM 2424 O O . PHE B 1 88 ? 2.826 -4.754 -7.672 1 98 88 PHE B O 1
ATOM 2431 N N . ASN B 1 89 ? 1.514 -3.154 -8.594 1 97.5 89 ASN B N 1
ATOM 2432 C CA . ASN B 1 89 ? 2.037 -2.1 -7.727 1 97.5 89 ASN B CA 1
ATOM 2433 C C . ASN B 1 89 ? 3.553 -1.976 -7.852 1 97.5 89 ASN B C 1
ATOM 2435 O O . ASN B 1 89 ? 4.25 -1.795 -6.852 1 97.5 89 ASN B O 1
ATOM 2439 N N . LEU B 1 90 ? 4.008 -2.152 -9.039 1 98.38 90 LEU B N 1
ATOM 2440 C CA . LEU B 1 90 ? 5.434 -1.954 -9.281 1 98.38 90 LEU B CA 1
ATOM 2441 C C . LEU B 1 90 ? 5.859 -0.539 -8.898 1 98.38 90 LEU B C 1
ATOM 2443 O O . LEU B 1 90 ? 5.27 0.437 -9.367 1 98.38 90 LEU B O 1
ATOM 2447 N N . ASP B 1 91 ? 6.75 -0.434 -8.023 1 97.69 91 ASP B N 1
ATOM 2448 C CA . ASP B 1 91 ? 7.41 0.805 -7.625 1 97.69 91 ASP B CA 1
ATOM 2449 C C . ASP B 1 91 ? 8.891 0.789 -8.016 1 97.69 91 ASP B C 1
ATOM 2451 O O . ASP B 1 91 ? 9.727 0.303 -7.262 1 97.69 91 ASP B O 1
ATOM 2455 N N . GLU B 1 92 ? 9.203 1.307 -9.164 1 96.38 92 GLU B N 1
ATOM 2456 C CA . GLU B 1 92 ? 10.57 1.267 -9.688 1 96.38 92 GLU B CA 1
ATOM 2457 C C . GLU B 1 92 ? 11.523 2.057 -8.797 1 96.38 92 GLU B C 1
ATOM 2459 O O . GLU B 1 92 ? 12.68 1.663 -8.609 1 96.38 92 GLU B O 1
ATOM 2464 N N . GLY B 1 93 ? 11.07 3.15 -8.258 1 95.5 93 GLY B N 1
ATOM 2465 C CA . GLY B 1 93 ? 11.898 3.971 -7.395 1 95.5 93 GLY B CA 1
ATOM 2466 C C . GLY B 1 93 ? 12.375 3.242 -6.148 1 95.5 93 GLY B C 1
ATOM 2467 O O . GLY B 1 93 ? 13.516 3.41 -5.719 1 95.5 93 GLY B O 1
ATOM 2468 N N . ASN B 1 94 ? 11.516 2.434 -5.613 1 97.94 94 ASN B N 1
ATOM 2469 C CA . ASN B 1 94 ? 11.852 1.67 -4.414 1 97.94 94 ASN B CA 1
ATOM 2470 C C . ASN B 1 94 ? 12.164 0.213 -4.75 1 97.94 94 ASN B C 1
ATOM 2472 O O . ASN B 1 94 ? 12.32 -0.615 -3.85 1 97.94 94 ASN B O 1
ATOM 2476 N N . GLU B 1 95 ? 12.117 -0.137 -6.039 1 98.44 95 GLU B N 1
ATOM 2477 C CA . GLU B 1 95 ? 12.453 -1.468 -6.535 1 98.44 95 GLU B CA 1
ATOM 2478 C C . GLU B 1 95 ? 11.648 -2.547 -5.816 1 98.44 95 GLU B C 1
ATOM 2480 O O . GLU B 1 95 ? 12.211 -3.508 -5.293 1 98.44 95 GLU B O 1
ATOM 2485 N N . SER B 1 96 ? 10.391 -2.352 -5.816 1 98.81 96 SER B N 1
ATOM 2486 C CA . SER B 1 96 ? 9.516 -3.285 -5.109 1 98.81 96 SER B CA 1
ATOM 2487 C C . SER B 1 96 ? 8.242 -3.551 -5.898 1 98.81 96 SER B C 1
ATOM 2489 O O . SER B 1 96 ? 7.887 -2.781 -6.797 1 98.81 96 SER B O 1
ATOM 2491 N N . CYS B 1 97 ? 7.551 -4.633 -5.637 1 98.81 97 CYS B N 1
ATOM 2492 C CA . CYS B 1 97 ? 6.254 -4.965 -6.215 1 98.81 97 CYS B CA 1
ATOM 2493 C C . CYS B 1 97 ? 5.48 -5.918 -5.309 1 98.81 97 CYS B C 1
ATOM 2495 O O . CYS B 1 97 ? 5.996 -6.355 -4.277 1 98.81 97 CYS B O 1
ATOM 2497 N N . GLU B 1 98 ? 4.285 -6.102 -5.625 1 98.88 98 GLU B N 1
ATOM 2498 C CA . GLU B 1 98 ? 3.42 -7.078 -4.973 1 98.88 98 GLU B CA 1
ATOM 2499 C C . GLU B 1 98 ? 3.1 -8.242 -5.906 1 98.88 98 GLU B C 1
ATOM 2501 O O . GLU B 1 98 ? 2.957 -8.055 -7.117 1 98.88 98 GLU B O 1
ATOM 2506 N N . VAL B 1 99 ? 3.076 -9.422 -5.328 1 98.69 99 VAL B N 1
ATOM 2507 C CA . VAL B 1 99 ? 2.787 -10.602 -6.129 1 98.69 99 VAL B CA 1
ATOM 2508 C C . VAL B 1 99 ? 1.518 -11.273 -5.613 1 98.69 99 VAL B C 1
ATOM 2510 O O . VAL B 1 99 ? 1.271 -11.312 -4.406 1 98.69 99 VAL B O 1
ATOM 2513 N N . GLY B 1 100 ? 0.75 -11.742 -6.512 1 97 100 GLY B N 1
ATOM 2514 C CA . GLY B 1 100 ? -0.426 -12.539 -6.215 1 97 100 GLY B CA 1
ATOM 2515 C C . GLY B 1 100 ? -0.563 -13.758 -7.113 1 97 100 GLY B C 1
ATOM 2516 O O . GLY B 1 100 ? 0.169 -13.898 -8.094 1 97 100 GLY B O 1
ATOM 2517 N N . MET B 1 101 ? -1.499 -14.617 -6.707 1 95.25 101 MET B N 1
ATOM 2518 C CA . MET B 1 101 ? -1.715 -15.828 -7.492 1 95.25 101 MET B CA 1
ATOM 2519 C C . MET B 1 101 ? -3.111 -16.391 -7.25 1 95.25 101 MET B C 1
ATOM 2521 O O . MET B 1 101 ? -3.625 -16.328 -6.133 1 95.25 101 MET B O 1
ATOM 2525 N N . LEU B 1 102 ? -3.699 -16.859 -8.258 1 96.06 102 LEU B N 1
ATOM 2526 C CA . LEU B 1 102 ? -4.902 -17.688 -8.25 1 96.06 102 LEU B CA 1
ATOM 2527 C C . LEU B 1 102 ? -4.672 -19 -8.992 1 96.06 102 LEU B C 1
ATOM 2529 O O . LEU B 1 102 ? -4.211 -19 -10.133 1 96.06 102 LEU B O 1
ATOM 2533 N N . ILE B 1 103 ? -4.926 -20.078 -8.352 1 95.44 103 ILE B N 1
ATOM 2534 C CA . ILE B 1 103 ? -4.812 -21.406 -8.961 1 95.44 103 ILE B CA 1
ATOM 2535 C C . ILE B 1 103 ? -6.191 -22.047 -9.047 1 95.44 103 ILE B C 1
ATOM 2537 O O . ILE B 1 103 ? -6.992 -21.938 -8.117 1 95.44 103 ILE B O 1
ATOM 2541 N N . MET B 1 104 ? -6.398 -22.719 -10.117 1 95.5 104 MET B N 1
ATOM 2542 C CA . MET B 1 104 ? -7.648 -23.469 -10.273 1 95.5 104 MET B CA 1
ATOM 2543 C C . MET B 1 104 ? -7.871 -24.406 -9.094 1 95.5 104 MET B C 1
ATOM 2545 O O . MET B 1 104 ? -6.973 -25.156 -8.711 1 95.5 104 MET B O 1
ATOM 2549 N N . PRO B 1 105 ? -9.102 -24.406 -8.586 1 93.38 105 PRO B N 1
ATOM 2550 C CA . PRO B 1 105 ? -9.367 -25.172 -7.367 1 93.38 105 PRO B CA 1
ATOM 2551 C C . PRO B 1 105 ? -9.07 -26.672 -7.539 1 93.38 105 PRO B C 1
ATOM 2553 O O . PRO B 1 105 ? -8.602 -27.312 -6.602 1 93.38 105 PRO B O 1
ATOM 2556 N N . ASP B 1 106 ? -9.352 -27.172 -8.648 1 92.12 106 ASP B N 1
ATOM 2557 C CA . ASP B 1 106 ? -9.156 -28.609 -8.867 1 92.12 106 ASP B CA 1
ATOM 2558 C C . ASP B 1 106 ? -7.676 -28.969 -8.922 1 92.12 106 ASP B C 1
ATOM 2560 O O . ASP B 1 106 ? -7.312 -30.141 -8.922 1 92.12 106 ASP B O 1
ATOM 2564 N N . LEU B 1 107 ? -6.805 -27.984 -8.883 1 90.81 107 LEU B N 1
ATOM 2565 C CA . LEU B 1 107 ? -5.367 -28.219 -8.961 1 90.81 107 LEU B CA 1
ATOM 2566 C C . LEU B 1 107 ? -4.684 -27.875 -7.648 1 90.81 107 LEU B C 1
ATOM 2568 O O . LEU B 1 107 ? -3.455 -27.812 -7.574 1 90.81 107 LEU B O 1
ATOM 2572 N N . HIS B 1 108 ? -5.559 -27.516 -6.703 1 87.25 108 HIS B N 1
ATOM 2573 C CA . HIS B 1 108 ? -4.977 -27.266 -5.391 1 87.25 108 HIS B CA 1
ATOM 2574 C C . HIS B 1 108 ? -4.297 -28.5 -4.832 1 87.25 108 HIS B C 1
ATOM 2576 O O . HIS B 1 108 ? -4.809 -29.609 -4.984 1 87.25 108 HIS B O 1
ATOM 2582 N N . GLY B 1 109 ? -3.277 -28.156 -4.332 1 76.81 109 GLY B N 1
ATOM 2583 C CA . GLY B 1 109 ? -2.504 -29.328 -3.928 1 76.81 109 GLY B CA 1
ATOM 2584 C C . GLY B 1 109 ? -1.563 -29.828 -5.008 1 76.81 109 GLY B C 1
ATOM 2585 O O . GLY B 1 109 ? -1.404 -29.172 -6.047 1 76.81 109 GLY B O 1
ATOM 2586 N N . LYS B 1 110 ? -0.437 -30.297 -4.988 1 77.06 110 LYS B N 1
ATOM 2587 C CA . LYS B 1 110 ? 0.521 -30.812 -5.957 1 77.06 110 LYS B CA 1
ATOM 2588 C C . LYS B 1 110 ? 1.78 -29.953 -6.004 1 77.06 110 LYS B C 1
ATOM 2590 O O . LYS B 1 110 ? 2.48 -29.922 -7.02 1 77.06 110 LYS B O 1
ATOM 2595 N N . ASN B 1 111 ? 1.906 -29.141 -5.086 1 84.56 111 ASN B N 1
ATOM 2596 C CA . ASN B 1 111 ? 3.047 -28.234 -4.988 1 84.56 111 ASN B CA 1
ATOM 2597 C C . ASN B 1 111 ? 3.062 -27.219 -6.129 1 84.56 111 ASN B C 1
ATOM 2599 O O . ASN B 1 111 ? 4.117 -26.688 -6.477 1 84.56 111 ASN B O 1
ATOM 2603 N N . LEU B 1 112 ? 1.918 -27.078 -6.793 1 90.5 112 LEU B N 1
ATOM 2604 C CA . LEU B 1 112 ? 1.825 -26.188 -7.949 1 90.5 112 LEU B CA 1
ATOM 2605 C C . LEU B 1 112 ? 2.059 -24.734 -7.547 1 90.5 112 LEU B C 1
ATOM 2607 O O . LEU B 1 112 ? 2.836 -24.031 -8.188 1 90.5 112 LEU B O 1
ATOM 2611 N N . ALA B 1 113 ? 1.452 -24.375 -6.484 1 91.94 113 ALA B N 1
ATOM 2612 C CA . ALA B 1 113 ? 1.588 -23 -6.016 1 91.94 113 ALA B CA 1
ATOM 2613 C C . ALA B 1 113 ? 3.043 -22.672 -5.699 1 91.94 113 ALA B C 1
ATOM 2615 O O . ALA B 1 113 ? 3.525 -21.578 -6.023 1 91.94 113 ALA B O 1
ATOM 2616 N N . THR B 1 114 ? 3.709 -23.625 -5.082 1 94.88 114 THR B N 1
ATOM 2617 C CA . THR B 1 114 ? 5.113 -23.422 -4.742 1 94.88 114 THR B CA 1
ATOM 2618 C C . THR B 1 114 ? 5.957 -23.25 -6 1 94.88 114 THR B C 1
ATOM 2620 O O . THR B 1 114 ? 6.805 -22.359 -6.062 1 94.88 114 THR B O 1
ATOM 2623 N N . GLU B 1 115 ? 5.684 -24.062 -6.957 1 95.44 115 GLU B N 1
ATOM 2624 C CA . GLU B 1 115 ? 6.438 -24 -8.203 1 95.44 115 GLU B CA 1
ATOM 2625 C C . GLU B 1 115 ? 6.152 -22.703 -8.953 1 95.44 115 GLU B C 1
ATOM 2627 O O . GLU B 1 115 ? 7.062 -22.109 -9.539 1 95.44 115 GLU B O 1
ATOM 2632 N N . VAL B 1 116 ? 4.938 -22.25 -8.977 1 96.75 116 VAL B N 1
ATOM 2633 C CA . VAL B 1 116 ? 4.555 -21 -9.609 1 96.75 116 VAL B CA 1
ATOM 2634 C C . VAL B 1 116 ? 5.262 -19.828 -8.914 1 96.75 116 VAL B C 1
ATOM 2636 O O . VAL B 1 116 ? 5.883 -19 -9.578 1 96.75 116 VAL B O 1
ATOM 2639 N N . PHE B 1 117 ? 5.25 -19.781 -7.59 1 96.56 117 PHE B N 1
ATOM 2640 C CA . PHE B 1 117 ? 5.895 -18.719 -6.828 1 96.56 117 PHE B CA 1
ATOM 2641 C C . PHE B 1 117 ? 7.402 -18.719 -7.059 1 96.56 117 PHE B C 1
ATOM 2643 O O . PHE B 1 117 ? 8.016 -17.672 -7.219 1 96.56 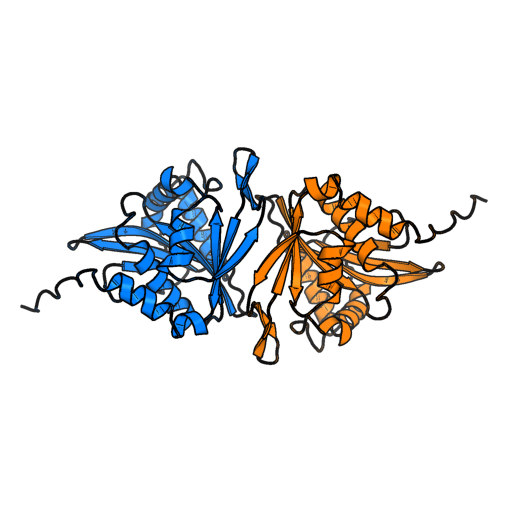117 PHE B O 1
ATOM 2650 N N . TYR B 1 118 ? 7.926 -19.953 -7.051 1 97.56 118 TYR B N 1
ATOM 2651 C CA . TYR B 1 118 ? 9.352 -20.047 -7.344 1 97.56 118 TYR B CA 1
ATOM 2652 C C . TYR B 1 118 ? 9.68 -19.375 -8.672 1 97.56 118 TYR B C 1
ATOM 2654 O O . TYR B 1 118 ? 10.602 -18.562 -8.758 1 97.56 118 TYR B O 1
ATOM 2662 N N . THR B 1 119 ? 8.945 -19.703 -9.68 1 98.19 119 THR B N 1
ATOM 2663 C CA . THR B 1 119 ? 9.219 -19.25 -11.047 1 98.19 119 THR B CA 1
ATOM 2664 C C . THR B 1 119 ? 9.086 -17.734 -11.156 1 98.19 119 THR B C 1
ATOM 2666 O O . THR B 1 119 ? 9.953 -17.078 -11.727 1 98.19 119 THR B O 1
ATOM 2669 N N . ILE B 1 120 ? 8.055 -17.172 -10.578 1 98.69 120 ILE B N 1
ATOM 2670 C CA . ILE B 1 120 ? 7.824 -15.734 -10.703 1 98.69 120 ILE B CA 1
ATOM 2671 C C . ILE B 1 120 ? 8.82 -14.977 -9.828 1 98.69 120 ILE B C 1
ATOM 2673 O O . ILE B 1 120 ? 9.289 -13.898 -10.203 1 98.69 120 ILE B O 1
ATOM 2677 N N . LEU B 1 121 ? 9.141 -15.508 -8.656 1 98.69 121 LEU B N 1
ATOM 2678 C CA . LEU B 1 121 ? 10.094 -14.852 -7.77 1 98.69 121 LEU B CA 1
ATOM 2679 C C . LEU B 1 121 ? 11.492 -14.852 -8.375 1 98.69 121 LEU B C 1
ATOM 2681 O O . LEU B 1 121 ? 12.219 -13.859 -8.266 1 98.69 121 LEU B O 1
ATOM 2685 N N . GLN B 1 122 ? 11.812 -15.969 -8.984 1 98.69 122 GLN B N 1
ATOM 2686 C CA . GLN B 1 122 ? 13.094 -16.031 -9.68 1 98.69 122 GLN B CA 1
ATOM 2687 C C . GLN B 1 122 ? 13.195 -14.938 -10.742 1 98.69 122 GLN B C 1
ATOM 2689 O O . GLN B 1 122 ? 14.211 -14.25 -10.844 1 98.69 122 GLN B O 1
ATOM 2694 N N . TYR B 1 123 ? 12.164 -14.805 -11.492 1 98.81 123 TYR B N 1
ATOM 2695 C CA . TYR B 1 123 ? 12.133 -13.781 -12.539 1 98.81 123 TYR B CA 1
ATOM 2696 C C . TYR B 1 123 ? 12.234 -12.391 -11.938 1 98.81 123 TYR B C 1
ATOM 2698 O O . TYR B 1 123 ? 13.023 -11.562 -12.406 1 98.81 123 TYR B O 1
ATOM 2706 N N . ILE B 1 124 ? 11.492 -12.086 -10.875 1 98.81 124 ILE B N 1
ATOM 2707 C CA . ILE B 1 124 ? 11.414 -10.758 -10.273 1 98.81 124 ILE B CA 1
ATOM 2708 C C . ILE B 1 124 ? 12.766 -10.391 -9.664 1 98.81 124 ILE B C 1
ATOM 2710 O O . ILE B 1 124 ? 13.273 -9.281 -9.875 1 98.81 124 ILE B O 1
ATOM 2714 N N . PHE B 1 125 ? 13.359 -11.32 -8.945 1 98.81 125 PHE B N 1
ATOM 2715 C CA . PHE B 1 125 ? 14.586 -11 -8.219 1 98.81 125 PHE B CA 1
ATOM 2716 C C . PHE B 1 125 ? 15.805 -11.117 -9.133 1 98.81 125 PHE B C 1
ATOM 2718 O O . PHE B 1 125 ? 16.75 -10.336 -9.023 1 98.81 125 PHE B O 1
ATOM 2725 N N . GLU B 1 126 ? 15.812 -12.031 -10.07 1 98.5 126 GLU B N 1
ATOM 2726 C CA . GLU B 1 126 ? 17.047 -12.344 -10.773 1 98.5 126 GLU B CA 1
ATOM 2727 C C . GLU B 1 126 ? 17.062 -11.727 -12.172 1 98.5 126 GLU B C 1
ATOM 2729 O O . GLU B 1 126 ? 18.125 -11.562 -12.773 1 98.5 126 GLU B O 1
ATOM 2734 N N . VAL B 1 127 ? 15.961 -11.445 -12.758 1 98.19 127 VAL B N 1
ATOM 2735 C CA . VAL B 1 127 ? 15.898 -10.867 -14.094 1 98.19 127 VAL B CA 1
ATOM 2736 C C . VAL B 1 127 ? 15.492 -9.398 -14 1 98.19 127 VAL B C 1
ATOM 2738 O O . VAL B 1 127 ? 16.203 -8.516 -14.5 1 98.19 127 VAL B O 1
ATOM 2741 N N . ARG B 1 128 ? 14.406 -9.109 -13.289 1 98.12 128 ARG B N 1
ATOM 2742 C CA . ARG B 1 128 ? 13.961 -7.727 -13.133 1 98.12 128 ARG B CA 1
ATOM 2743 C C . ARG B 1 128 ? 14.805 -6.992 -12.102 1 98.12 128 ARG B C 1
ATOM 2745 O O . ARG B 1 128 ? 14.758 -5.762 -12.008 1 98.12 128 ARG B O 1
ATOM 2752 N N . ASN B 1 129 ? 15.492 -7.73 -11.234 1 98.19 129 ASN B N 1
ATOM 2753 C CA . ASN B 1 129 ? 16.438 -7.203 -10.25 1 98.19 129 ASN B CA 1
ATOM 2754 C C . ASN B 1 129 ? 15.75 -6.258 -9.266 1 98.19 129 ASN B C 1
ATOM 2756 O O . ASN B 1 129 ? 16.281 -5.191 -8.945 1 98.19 129 ASN B O 1
ATOM 2760 N N . LEU B 1 130 ? 14.562 -6.578 -8.875 1 98.75 130 LEU B N 1
ATOM 2761 C CA . LEU B 1 130 ? 13.891 -5.816 -7.832 1 98.75 130 LEU B CA 1
ATOM 2762 C C . LEU B 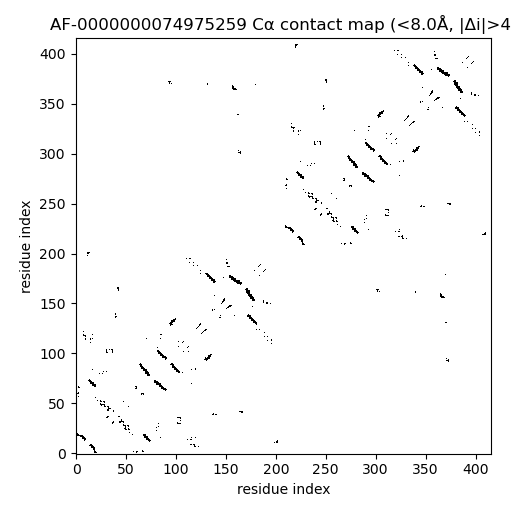1 130 ? 14.43 -6.184 -6.453 1 98.75 130 LEU B C 1
ATOM 2764 O O . LEU B 1 130 ? 15.016 -7.254 -6.277 1 98.75 130 LEU B O 1
ATOM 2768 N N . HIS B 1 131 ? 14.227 -5.316 -5.492 1 98.81 131 HIS B N 1
ATOM 2769 C CA . HIS B 1 131 ? 14.805 -5.461 -4.156 1 98.81 131 HIS B CA 1
ATOM 2770 C C . HIS B 1 131 ? 13.82 -6.133 -3.203 1 98.81 131 HIS B C 1
ATOM 2772 O O . HIS B 1 131 ? 14.227 -6.816 -2.264 1 98.81 131 HIS B O 1
ATOM 2778 N N . ARG B 1 132 ? 12.578 -5.934 -3.447 1 98.88 132 ARG B N 1
ATOM 2779 C CA . ARG B 1 132 ? 11.578 -6.293 -2.443 1 98.88 132 ARG B CA 1
ATOM 2780 C C . ARG B 1 132 ? 10.289 -6.77 -3.1 1 98.88 132 ARG B C 1
ATOM 2782 O O . ARG B 1 132 ? 9.812 -6.156 -4.059 1 98.88 132 ARG B O 1
ATOM 2789 N N . VAL B 1 133 ? 9.758 -7.883 -2.645 1 98.88 133 VAL B N 1
ATOM 2790 C CA . VAL B 1 133 ? 8.461 -8.391 -3.064 1 98.88 133 VAL B CA 1
ATOM 2791 C C . VAL B 1 133 ? 7.543 -8.539 -1.85 1 98.88 133 VAL B C 1
ATOM 2793 O O . VAL B 1 133 ? 7.977 -9.016 -0.796 1 98.88 133 VAL B O 1
ATOM 2796 N N . THR B 1 134 ? 6.309 -8.086 -2.004 1 98.88 134 THR B N 1
ATOM 2797 C CA . THR B 1 134 ? 5.344 -8.203 -0.916 1 98.88 134 THR B CA 1
ATOM 2798 C C . THR B 1 134 ? 4.168 -9.086 -1.325 1 98.88 134 THR B C 1
ATOM 2800 O O . THR B 1 134 ? 3.941 -9.312 -2.516 1 98.88 134 THR B O 1
ATOM 2803 N N . PHE B 1 135 ? 3.465 -9.609 -0.306 1 98.5 135 PHE B N 1
ATOM 2804 C CA . PHE B 1 135 ? 2.281 -10.453 -0.433 1 98.5 135 PHE B CA 1
ATOM 2805 C C . PHE B 1 135 ? 1.227 -10.062 0.596 1 98.5 135 PHE B C 1
ATOM 2807 O O . PHE B 1 135 ? 1.56 -9.641 1.706 1 98.5 135 PHE B O 1
ATOM 2814 N N . GLU B 1 136 ? 0.027 -10.227 0.179 1 98.25 136 GLU B N 1
ATOM 2815 C CA . GLU B 1 136 ? -1.067 -10.039 1.126 1 98.25 136 GLU B CA 1
ATOM 2816 C C . GLU B 1 136 ? -2.057 -11.195 1.065 1 98.25 136 GLU B C 1
ATOM 2818 O O . GLU B 1 136 ? -2.236 -11.812 0.013 1 98.25 136 GLU B O 1
ATOM 2823 N N . THR B 1 137 ? -2.635 -11.539 2.182 1 98.06 137 THR B N 1
ATOM 2824 C CA . THR B 1 137 ? -3.701 -12.531 2.273 1 98.06 137 THR B CA 1
ATOM 2825 C C . THR B 1 137 ? -4.633 -12.219 3.443 1 98.06 137 THR B C 1
ATOM 2827 O O . THR B 1 137 ? -4.242 -11.523 4.387 1 98.06 137 THR B O 1
ATOM 2830 N N . ALA B 1 138 ? -5.797 -12.734 3.33 1 98.19 138 ALA B N 1
ATOM 2831 C CA . ALA B 1 138 ? -6.719 -12.609 4.457 1 98.19 138 ALA B CA 1
ATOM 2832 C C . ALA B 1 138 ? -6.141 -13.258 5.711 1 98.19 138 ALA B C 1
ATOM 2834 O O . ALA B 1 138 ? -5.531 -14.328 5.641 1 98.19 138 ALA B O 1
ATOM 2835 N N . ALA B 1 139 ? -6.418 -12.625 6.816 1 98.25 139 ALA B N 1
ATOM 2836 C CA . ALA B 1 139 ? -5.875 -13.109 8.086 1 98.25 139 ALA B CA 1
ATOM 2837 C C . ALA B 1 139 ? -6.406 -14.508 8.406 1 98.25 139 ALA B C 1
ATOM 2839 O O . ALA B 1 139 ? -5.73 -15.289 9.078 1 98.25 139 ALA B O 1
ATOM 2840 N N . ASP B 1 140 ? -7.566 -14.844 7.93 1 97.06 140 ASP B N 1
ATOM 2841 C CA . ASP B 1 140 ? -8.18 -16.125 8.25 1 97.06 140 ASP B CA 1
ATOM 2842 C C . ASP B 1 140 ? -7.793 -17.188 7.23 1 97.06 140 ASP B C 1
ATOM 2844 O O . ASP B 1 140 ? -8.203 -18.344 7.348 1 97.06 140 ASP B O 1
ATOM 2848 N N . ASN B 1 141 ? -7.027 -16.828 6.238 1 96.81 141 ASN B N 1
ATOM 2849 C CA . ASN B 1 141 ? -6.508 -17.797 5.281 1 96.81 141 ASN B CA 1
ATOM 2850 C C . ASN B 1 141 ? -5.297 -18.547 5.84 1 96.81 141 ASN B C 1
ATOM 2852 O O . ASN B 1 141 ? -4.168 -18.312 5.414 1 96.81 141 ASN B O 1
ATOM 2856 N N . LEU B 1 142 ? -5.574 -19.453 6.719 1 96.44 142 LEU B N 1
ATOM 2857 C CA . LEU B 1 142 ? -4.535 -20.125 7.484 1 96.44 142 LEU B CA 1
ATOM 2858 C C . LEU B 1 142 ? -3.604 -20.906 6.559 1 96.44 142 LEU B C 1
ATOM 2860 O O . LEU B 1 142 ? -2.4 -21 6.816 1 96.44 142 LEU B O 1
ATOM 2864 N N . ALA B 1 143 ? -4.16 -21.5 5.512 1 92.56 143 ALA B N 1
ATOM 2865 C CA . ALA B 1 143 ? -3.354 -22.281 4.586 1 92.56 143 ALA B CA 1
ATOM 2866 C C . ALA B 1 143 ? -2.309 -21.422 3.893 1 92.56 143 ALA B C 1
ATOM 2868 O O . ALA B 1 143 ? -1.127 -21.766 3.85 1 92.56 143 ALA B O 1
ATOM 2869 N N . MET B 1 144 ? -2.717 -20.297 3.4 1 94.19 144 MET B N 1
ATOM 2870 C CA . MET B 1 144 ? -1.795 -19.391 2.713 1 94.19 144 MET B CA 1
ATOM 2871 C C . MET B 1 144 ? -0.784 -18.797 3.689 1 94.19 144 MET B C 1
ATOM 2873 O O . MET B 1 144 ? 0.399 -18.672 3.367 1 94.19 144 MET B O 1
ATOM 2877 N N . ARG B 1 145 ? -1.257 -18.438 4.848 1 97.31 145 ARG B N 1
ATOM 2878 C CA . ARG B 1 145 ? -0.344 -17.906 5.863 1 97.31 145 ARG B CA 1
ATOM 2879 C C . ARG B 1 145 ? 0.723 -18.938 6.215 1 97.31 145 ARG B C 1
ATOM 2881 O O . ARG B 1 145 ? 1.904 -18.609 6.328 1 97.31 145 ARG B O 1
ATOM 2888 N N . SER B 1 146 ? 0.284 -20.141 6.391 1 95.5 146 SER B N 1
ATOM 2889 C CA . SER B 1 146 ? 1.221 -21.219 6.703 1 95.5 146 SER B CA 1
ATOM 2890 C C . SER B 1 146 ? 2.242 -21.406 5.586 1 95.5 146 SER B C 1
ATOM 2892 O O . SER B 1 146 ? 3.422 -21.656 5.848 1 95.5 146 SER B O 1
ATOM 2894 N N . TRP B 1 147 ? 1.778 -21.297 4.387 1 93.31 147 TRP B N 1
ATOM 2895 C CA . TRP B 1 147 ? 2.703 -21.422 3.262 1 93.31 147 TRP B CA 1
ATOM 2896 C C . TRP B 1 147 ? 3.758 -20.312 3.307 1 93.31 147 TRP B C 1
ATOM 2898 O O . TRP B 1 147 ? 4.953 -20.594 3.176 1 93.31 147 TRP B O 1
ATOM 2908 N N . PHE B 1 148 ? 3.361 -19.062 3.504 1 96.5 148 PHE B N 1
ATOM 2909 C CA . PHE B 1 148 ? 4.289 -17.938 3.572 1 96.5 148 PHE B CA 1
ATOM 2910 C C . PHE B 1 148 ? 5.289 -18.125 4.707 1 96.5 148 PHE B C 1
ATOM 2912 O O . PHE B 1 148 ? 6.492 -17.938 4.52 1 96.5 148 PHE B O 1
ATOM 2919 N N . GLU B 1 149 ? 4.766 -18.516 5.789 1 96.81 149 GLU B N 1
ATOM 2920 C CA . GLU B 1 149 ? 5.57 -18.547 7.008 1 96.81 149 GLU B CA 1
ATOM 2921 C C . GLU B 1 149 ? 6.441 -19.797 7.055 1 96.81 149 GLU B C 1
ATOM 2923 O O . GLU B 1 149 ? 7.645 -19.719 7.316 1 96.81 149 GLU B O 1
ATOM 2928 N N . LYS B 1 150 ? 5.879 -20.969 6.734 1 94.31 150 LYS B N 1
ATOM 2929 C CA . LYS B 1 150 ? 6.559 -22.234 6.977 1 94.31 150 LYS B CA 1
ATOM 2930 C C . LYS B 1 150 ? 7.242 -22.75 5.707 1 94.31 150 LYS B C 1
ATOM 2932 O O . LYS B 1 150 ? 8.305 -23.375 5.773 1 94.31 150 LYS B O 1
ATOM 2937 N N . ILE B 1 151 ? 6.617 -22.516 4.574 1 91.25 151 ILE B N 1
ATOM 2938 C CA . ILE B 1 151 ? 7.164 -23.078 3.338 1 91.25 151 ILE B CA 1
ATOM 2939 C C . ILE B 1 151 ? 8.094 -22.062 2.68 1 91.25 151 ILE B C 1
ATOM 2941 O O . ILE B 1 151 ? 9.273 -22.344 2.471 1 91.25 151 ILE B O 1
ATOM 2945 N N . ALA B 1 152 ? 7.633 -20.906 2.441 1 92.5 152 ALA B N 1
ATOM 2946 C CA . ALA B 1 152 ? 8.43 -19.891 1.749 1 92.5 152 ALA B CA 1
ATOM 2947 C C . ALA B 1 152 ? 9.422 -19.234 2.699 1 92.5 152 ALA B C 1
ATOM 2949 O O . ALA B 1 152 ? 10.516 -18.844 2.289 1 92.5 152 ALA B O 1
ATOM 2950 N N . GLY B 1 153 ? 9.023 -19.125 3.959 1 95.75 153 GLY B N 1
ATOM 2951 C CA . GLY B 1 153 ? 9.844 -18.391 4.91 1 95.75 153 GLY B CA 1
ATOM 2952 C C . GLY B 1 153 ? 9.773 -16.875 4.715 1 95.75 153 GLY B C 1
ATOM 2953 O O . GLY B 1 153 ? 10.75 -16.172 4.961 1 95.75 153 GLY B O 1
ATOM 2954 N N . ALA B 1 154 ? 8.75 -16.375 4.156 1 97.75 154 ALA B N 1
ATOM 2955 C CA . ALA B 1 154 ? 8.539 -14.938 4.016 1 97.75 154 ALA B CA 1
ATOM 2956 C C . ALA B 1 154 ? 8.297 -14.281 5.371 1 97.75 154 ALA B C 1
ATOM 2958 O O . ALA B 1 154 ? 7.68 -14.883 6.258 1 97.75 154 ALA B O 1
ATOM 2959 N N . ARG B 1 155 ? 8.711 -13.078 5.543 1 97.94 155 ARG B N 1
ATOM 2960 C CA . ARG B 1 155 ? 8.594 -12.375 6.812 1 97.94 155 ARG B CA 1
ATOM 2961 C C . ARG B 1 155 ? 7.203 -11.766 6.969 1 97.94 155 ARG B C 1
ATOM 2963 O O . ARG B 1 155 ? 6.691 -11.125 6.047 1 97.94 155 ARG B O 1
ATOM 2970 N N . LEU B 1 156 ? 6.617 -12.008 8.086 1 98.56 156 LEU B N 1
ATOM 2971 C CA . LEU B 1 156 ? 5.406 -11.266 8.438 1 98.56 156 LEU B CA 1
ATOM 2972 C C . LEU B 1 156 ? 5.734 -9.82 8.766 1 98.56 156 LEU B C 1
ATOM 2974 O O . LEU B 1 156 ? 6.453 -9.539 9.734 1 98.56 156 LEU B O 1
ATOM 2978 N N . GLU B 1 157 ? 5.18 -8.961 7.969 1 98.81 157 GLU B N 1
ATOM 2979 C CA . GLU B 1 157 ? 5.551 -7.566 8.164 1 98.81 157 GLU B CA 1
ATOM 2980 C C . GLU B 1 157 ? 4.348 -6.73 8.586 1 98.81 157 GLU B C 1
ATOM 2982 O O . GLU B 1 157 ? 4.504 -5.617 9.094 1 98.81 157 GLU B O 1
ATOM 2987 N N . ALA B 1 158 ? 3.141 -7.211 8.336 1 98.81 158 ALA B N 1
ATOM 2988 C CA . ALA B 1 158 ? 1.976 -6.371 8.586 1 98.81 158 ALA B CA 1
ATOM 2989 C C . ALA B 1 158 ? 0.794 -7.203 9.078 1 98.81 158 ALA B C 1
ATOM 2991 O O . ALA B 1 158 ? 0.524 -8.281 8.539 1 98.81 158 ALA B O 1
ATOM 2992 N N . GLU B 1 159 ? 0.208 -6.859 10.07 1 98.75 159 GLU B N 1
ATOM 2993 C CA . GLU B 1 159 ? -1.091 -7.312 10.555 1 98.75 159 GLU B CA 1
ATOM 2994 C C . GLU B 1 159 ? -2.092 -6.164 10.617 1 98.75 159 GLU B C 1
ATOM 2996 O O . GLU B 1 159 ? -2.062 -5.355 11.547 1 98.75 159 GLU B O 1
ATOM 3001 N N . ARG B 1 160 ? -2.941 -6.121 9.648 1 98.81 160 ARG B N 1
ATOM 3002 C CA . ARG B 1 160 ? -3.783 -4.949 9.438 1 98.81 160 ARG B CA 1
ATOM 3003 C C . ARG B 1 160 ? -5.25 -5.277 9.68 1 98.81 160 ARG B C 1
ATOM 3005 O O . ARG B 1 160 ? -5.742 -6.324 9.25 1 98.81 160 ARG B O 1
ATOM 3012 N N . ARG B 1 161 ? -5.906 -4.41 10.328 1 98.69 161 ARG B N 1
ATOM 3013 C CA . ARG B 1 161 ? -7.293 -4.637 10.719 1 98.69 161 ARG B CA 1
ATOM 3014 C C . ARG B 1 161 ? -8.25 -4.008 9.719 1 98.69 161 ARG B C 1
ATOM 3016 O O . ARG B 1 161 ? -8.023 -2.895 9.242 1 98.69 161 ARG B O 1
ATOM 3023 N N . GLU B 1 162 ? -9.312 -4.805 9.383 1 98.69 162 GLU B N 1
ATOM 3024 C CA . GLU B 1 162 ? -10.469 -4.328 8.625 1 98.69 162 GLU B CA 1
ATOM 3025 C C . GLU B 1 162 ? -10.031 -3.654 7.328 1 98.69 162 GLU B C 1
ATOM 3027 O O . GLU B 1 162 ? -10.414 -2.514 7.059 1 98.69 162 GLU B O 1
ATOM 3032 N N . VAL B 1 163 ? -9.336 -4.344 6.484 1 98.62 163 VAL B N 1
ATOM 3033 C CA . VAL B 1 163 ? -8.711 -3.789 5.289 1 98.62 163 VAL B CA 1
ATOM 3034 C C . VAL B 1 163 ? -9.609 -4.016 4.078 1 98.62 163 VAL B C 1
ATOM 3036 O O . VAL B 1 163 ? -10.008 -3.062 3.404 1 98.62 163 VAL B O 1
ATOM 3039 N N . TRP B 1 164 ? -9.906 -5.246 3.783 1 98.25 164 TRP B N 1
ATOM 3040 C CA . TRP B 1 164 ? -10.703 -5.566 2.6 1 98.25 164 TRP B CA 1
ATOM 3041 C C . TRP B 1 164 ? -12.195 -5.527 2.918 1 98.25 164 TRP B C 1
ATOM 3043 O O . TRP B 1 164 ? -12.648 -6.164 3.871 1 98.25 164 TRP B O 1
ATOM 3053 N N . LYS B 1 165 ? -12.914 -4.855 2.143 1 97.81 165 LYS B N 1
ATOM 3054 C CA . LYS B 1 165 ? -14.367 -4.816 2.275 1 97.81 165 LYS B CA 1
ATOM 3055 C C . LYS B 1 165 ? -15.031 -5.871 1.391 1 97.81 165 LYS B C 1
ATOM 3057 O O . LYS B 1 165 ? -14.812 -5.895 0.177 1 97.81 165 LYS B O 1
ATOM 3062 N N . TYR B 1 166 ? -15.805 -6.699 1.995 1 95.69 166 TYR B N 1
ATOM 3063 C CA . TYR B 1 166 ? -16.531 -7.73 1.262 1 95.69 166 TYR B CA 1
ATOM 3064 C C . TYR B 1 166 ? -17.906 -7.238 0.85 1 95.69 166 TYR B C 1
ATOM 3066 O O . TYR B 1 166 ? -18.406 -6.238 1.379 1 95.69 166 TYR B O 1
ATOM 3074 N N . PRO B 1 167 ? -18.5 -7.891 -0.156 1 92.44 167 PRO B N 1
ATOM 3075 C CA . PRO B 1 167 ? -19.828 -7.48 -0.607 1 92.44 167 PRO B CA 1
ATOM 3076 C C . PRO B 1 167 ? -20.875 -7.496 0.516 1 92.44 167 PRO B C 1
ATOM 3078 O O . PRO B 1 167 ? -21.844 -6.75 0.465 1 92.44 167 PRO B O 1
ATOM 3081 N N . SER B 1 168 ? -20.688 -8.312 1.533 1 91.88 168 SER B N 1
ATOM 3082 C CA . SER B 1 168 ? -21.594 -8.375 2.684 1 91.88 168 SER B CA 1
ATOM 3083 C C . SER B 1 168 ? -21.531 -7.082 3.496 1 91.88 168 SER B C 1
ATOM 3085 O O . SER B 1 168 ? -22.391 -6.84 4.348 1 91.88 168 SER B O 1
ATOM 3087 N N . GLY B 1 169 ? -20.5 -6.273 3.244 1 93.94 169 GLY B N 1
ATOM 3088 C CA . GLY B 1 169 ? -20.328 -5.039 3.988 1 93.94 169 GLY B CA 1
ATOM 3089 C C . GLY B 1 169 ? -19.281 -5.145 5.086 1 93.94 169 GLY B C 1
ATOM 3090 O O . GLY B 1 169 ? -18.812 -4.133 5.609 1 93.94 169 GLY B O 1
ATOM 3091 N N . ASN B 1 170 ? -18.969 -6.379 5.367 1 95.38 170 ASN B N 1
ATOM 3092 C CA . ASN B 1 170 ? -18 -6.598 6.438 1 95.38 170 ASN B CA 1
ATOM 3093 C C . ASN B 1 170 ? -16.562 -6.379 5.953 1 95.38 170 ASN B C 1
ATOM 3095 O O . ASN B 1 170 ? -16.25 -6.648 4.793 1 95.38 170 ASN B O 1
ATOM 3099 N N . PHE B 1 171 ? -15.773 -5.906 6.816 1 97.94 171 PHE B N 1
ATOM 3100 C CA . PHE B 1 171 ? -14.344 -5.77 6.562 1 97.94 171 PHE B CA 1
ATOM 3101 C C . PHE B 1 171 ? -13.578 -6.949 7.145 1 97.94 171 PHE B C 1
ATOM 3103 O O . PHE B 1 171 ? -13.945 -7.48 8.195 1 97.94 171 PHE B O 1
ATOM 3110 N N . VAL B 1 172 ? -12.445 -7.309 6.488 1 98 172 VAL B N 1
ATOM 3111 C CA . VAL B 1 172 ? -11.648 -8.414 7.016 1 98 172 VAL B CA 1
ATOM 3112 C C . VAL B 1 172 ? -10.203 -7.957 7.223 1 98 172 VAL B C 1
ATOM 3114 O O . VAL B 1 172 ? -9.742 -7.023 6.559 1 98 172 VAL B O 1
ATOM 3117 N N . ASP B 1 173 ? -9.594 -8.625 8.164 1 98.69 173 ASP B N 1
ATOM 3118 C CA . ASP B 1 173 ? -8.188 -8.367 8.469 1 98.69 173 ASP B CA 1
ATOM 3119 C C . ASP B 1 173 ? -7.277 -8.984 7.406 1 98.69 173 ASP B C 1
ATOM 3121 O O . ASP B 1 173 ? -7.633 -9.984 6.785 1 98.69 173 ASP B O 1
ATOM 3125 N N . VAL B 1 174 ? -6.145 -8.336 7.211 1 98.69 174 VAL B N 1
ATOM 3126 C CA . VAL B 1 174 ? -5.207 -8.75 6.176 1 98.69 174 VAL B CA 1
ATOM 3127 C C . VAL B 1 174 ? -3.803 -8.859 6.762 1 98.69 174 VAL B C 1
ATOM 3129 O O . VAL B 1 174 ? -3.383 -8 7.543 1 98.69 174 VAL B O 1
ATOM 3132 N N . LYS B 1 175 ? -3.129 -9.906 6.418 1 98.75 175 LYS B N 1
ATOM 3133 C CA . LYS B 1 175 ? -1.719 -10.07 6.758 1 98.75 175 LYS B CA 1
ATOM 3134 C C . LYS B 1 175 ? -0.826 -9.773 5.555 1 98.75 175 LYS B C 1
ATOM 3136 O O . LYS B 1 175 ? -1.169 -10.109 4.422 1 98.75 175 LYS B O 1
ATOM 3141 N N . GLY B 1 176 ? 0.26 -9.109 5.836 1 98.75 176 GLY B N 1
ATOM 3142 C CA . GLY B 1 176 ? 1.24 -8.781 4.812 1 98.75 176 GLY B CA 1
ATOM 3143 C C . GLY B 1 176 ? 2.588 -9.43 5.047 1 98.75 176 GLY B C 1
ATOM 3144 O O . GLY B 1 176 ? 3.084 -9.461 6.176 1 98.75 176 GLY B O 1
ATOM 3145 N N . TYR B 1 177 ? 3.156 -9.984 4.012 1 98.88 177 TYR B N 1
ATOM 3146 C CA . TYR B 1 177 ? 4.457 -10.648 4.039 1 98.88 177 TYR B CA 1
ATOM 3147 C C . TYR B 1 177 ? 5.402 -10.031 3.016 1 98.88 177 TYR B C 1
ATOM 3149 O O . TYR B 1 177 ? 4.965 -9.359 2.08 1 98.88 177 TYR B O 1
ATOM 3157 N N . ALA B 1 178 ? 6.715 -10.305 3.221 1 98.88 178 ALA B N 1
ATOM 3158 C CA . ALA B 1 178 ? 7.684 -9.758 2.275 1 98.88 178 ALA B CA 1
ATOM 3159 C C . ALA B 1 178 ? 8.898 -10.664 2.145 1 98.88 178 ALA B C 1
ATOM 3161 O O . ALA B 1 178 ? 9.203 -11.445 3.051 1 98.88 178 ALA B O 1
ATOM 3162 N N . ILE B 1 179 ? 9.531 -10.586 1.052 1 98.81 179 ILE B N 1
ATOM 3163 C CA . ILE B 1 179 ? 10.828 -11.195 0.757 1 98.81 179 ILE B CA 1
ATOM 3164 C C . ILE B 1 179 ? 11.758 -10.148 0.148 1 98.81 179 ILE B C 1
ATOM 3166 O O . ILE B 1 179 ? 11.391 -9.461 -0.809 1 98.81 179 ILE B O 1
ATOM 3170 N N . LEU B 1 180 ? 12.938 -10.031 0.701 1 98.81 180 LEU B N 1
ATOM 3171 C CA . LEU B 1 180 ? 13.969 -9.172 0.13 1 98.81 180 LEU B CA 1
ATOM 3172 C C . LEU B 1 180 ? 14.875 -9.961 -0.811 1 98.81 180 LEU B C 1
ATOM 3174 O O . LEU B 1 180 ? 15 -11.18 -0.681 1 98.81 180 LEU B O 1
ATOM 3178 N N . GLU B 1 181 ? 15.5 -9.219 -1.668 1 98.62 181 GLU B N 1
ATOM 3179 C CA . GLU B 1 181 ? 16.375 -9.836 -2.654 1 98.62 181 GLU B CA 1
ATOM 3180 C C . GLU B 1 181 ? 17.438 -10.695 -1.982 1 98.62 181 GLU B C 1
ATOM 3182 O O . GLU B 1 181 ? 17.719 -11.812 -2.426 1 98.62 181 GLU B O 1
ATOM 3187 N N . TRP B 1 182 ? 18.078 -10.188 -0.928 1 98.31 182 TRP B N 1
ATOM 3188 C CA . TRP B 1 182 ? 19.141 -10.953 -0.289 1 98.31 182 TRP B CA 1
ATOM 3189 C C . TRP B 1 182 ? 18.578 -12.156 0.46 1 98.31 182 TRP B C 1
ATOM 3191 O O . TRP B 1 182 ? 19.234 -13.188 0.587 1 98.31 182 TRP B O 1
ATOM 3201 N N . GLU B 1 183 ? 17.391 -12.078 0.991 1 98.56 183 GLU B N 1
ATOM 3202 C CA . GLU B 1 183 ? 16.734 -13.242 1.58 1 98.56 183 GLU B CA 1
ATOM 3203 C C . GLU B 1 183 ? 16.5 -14.328 0.534 1 98.56 183 GLU B C 1
ATOM 3205 O O . GLU B 1 183 ? 16.688 -15.516 0.806 1 98.56 183 GLU B O 1
ATOM 3210 N N . TRP B 1 184 ? 15.945 -13.883 -0.656 1 98.56 184 TRP B N 1
ATOM 3211 C CA . TRP B 1 184 ? 15.742 -14.797 -1.771 1 98.56 184 TRP B CA 1
ATOM 3212 C C . TRP B 1 184 ? 17.031 -15.547 -2.104 1 98.56 184 TRP B C 1
ATOM 3214 O O . TRP B 1 184 ? 17.047 -16.781 -2.154 1 98.56 184 TRP B O 1
ATOM 3224 N N . ARG B 1 185 ? 18.109 -14.859 -2.215 1 97.94 185 ARG B N 1
ATOM 3225 C CA . ARG B 1 185 ? 19.391 -15.414 -2.65 1 97.94 185 ARG B CA 1
ATOM 3226 C C . ARG B 1 185 ? 20 -16.297 -1.565 1 97.94 185 ARG B C 1
ATOM 3228 O O . ARG B 1 185 ? 20.625 -17.312 -1.863 1 97.94 185 ARG B O 1
ATOM 3235 N N . ASN B 1 186 ? 19.781 -15.867 -0.338 1 97.5 186 ASN B N 1
ATOM 3236 C CA . ASN B 1 186 ? 20.5 -16.516 0.751 1 97.5 186 ASN B CA 1
ATOM 3237 C C . ASN B 1 186 ? 19.812 -17.812 1.185 1 97.5 186 ASN B C 1
ATOM 3239 O O . ASN B 1 186 ? 20.469 -18.812 1.485 1 97.5 186 ASN B O 1
ATOM 3243 N N . HIS B 1 187 ? 18.5 -17.797 1.266 1 96 187 HIS B N 1
ATOM 3244 C CA . HIS B 1 187 ? 17.969 -19.016 1.869 1 96 187 HIS B CA 1
ATOM 3245 C C . HIS B 1 187 ? 16.594 -19.359 1.298 1 96 187 HIS B C 1
ATOM 3247 O O . HIS B 1 187 ? 16.188 -20.516 1.323 1 96 187 HIS B O 1
ATOM 3253 N N . ILE B 1 188 ? 15.852 -18.469 0.75 1 97.88 188 ILE B N 1
ATOM 3254 C CA . ILE B 1 188 ? 14.477 -18.75 0.355 1 97.88 188 ILE B CA 1
ATOM 3255 C C . ILE B 1 188 ? 14.469 -19.578 -0.933 1 97.88 188 ILE B C 1
ATOM 3257 O O . ILE B 1 188 ? 13.711 -20.547 -1.057 1 97.88 188 ILE B O 1
ATOM 3261 N N . LYS B 1 189 ? 15.258 -19.125 -1.902 1 97.62 189 LYS B N 1
ATOM 3262 C CA . LYS B 1 189 ? 15.336 -19.859 -3.162 1 97.62 189 LYS B CA 1
ATOM 3263 C C . LYS B 1 189 ? 15.656 -21.344 -2.92 1 97.62 189 LYS B C 1
ATOM 3265 O O . LYS B 1 189 ? 14.945 -22.219 -3.416 1 97.62 189 LYS B O 1
ATOM 3270 N N . SER B 1 190 ? 16.688 -21.594 -2.123 1 96.81 190 SER B N 1
ATOM 3271 C CA . SER B 1 190 ? 17.094 -22.969 -1.84 1 96.81 190 SER B CA 1
ATOM 3272 C C . SER B 1 190 ? 16.016 -23.719 -1.07 1 96.81 190 SER B C 1
ATOM 3274 O O . SER B 1 190 ? 15.812 -24.922 -1.283 1 96.81 190 SER B O 1
ATOM 3276 N N . ARG B 1 191 ? 15.406 -23.062 -0.162 1 95.62 191 ARG B N 1
ATOM 3277 C CA . ARG B 1 191 ? 14.32 -23.656 0.618 1 95.62 191 ARG B CA 1
ATOM 3278 C C . ARG B 1 191 ? 13.195 -24.141 -0.29 1 95.62 191 ARG B C 1
ATOM 3280 O O . ARG B 1 191 ? 12.695 -25.266 -0.124 1 95.62 191 ARG B O 1
ATOM 3287 N N . LEU B 1 192 ? 12.781 -23.328 -1.224 1 95.88 192 LEU B N 1
ATOM 3288 C CA . LEU B 1 192 ? 11.711 -23.688 -2.15 1 95.88 192 LEU B CA 1
ATOM 3289 C C . LEU B 1 192 ? 12.156 -24.828 -3.068 1 95.88 192 LEU B C 1
ATOM 3291 O O . LEU B 1 192 ? 11.375 -25.719 -3.387 1 95.88 192 LEU B O 1
ATOM 3295 N N . GLU B 1 193 ? 13.391 -24.797 -3.49 1 95.38 193 GLU B N 1
ATOM 3296 C CA . GLU B 1 193 ? 13.945 -25.859 -4.312 1 95.38 193 GLU B CA 1
ATOM 3297 C C . GLU B 1 193 ? 13.922 -27.203 -3.572 1 95.38 193 GLU B C 1
ATOM 3299 O O . GLU B 1 193 ? 13.617 -28.234 -4.164 1 95.38 193 GLU B O 1
ATOM 3304 N N . GLU B 1 194 ? 14.25 -27.141 -2.312 1 93.62 194 GLU B N 1
ATOM 3305 C CA . GLU B 1 194 ? 14.219 -28.359 -1.506 1 93.62 194 GLU B CA 1
ATOM 3306 C C . GLU B 1 194 ? 12.812 -28.938 -1.424 1 93.62 194 GLU B C 1
ATOM 3308 O O . GLU B 1 194 ? 12.625 -30.156 -1.496 1 93.62 194 GLU B O 1
ATOM 3313 N N . ARG B 1 195 ? 11.875 -28.078 -1.255 1 90.94 195 ARG B N 1
ATOM 3314 C CA . ARG B 1 195 ? 10.477 -28.5 -1.192 1 90.94 195 ARG B CA 1
ATOM 3315 C C . ARG B 1 195 ? 10.039 -29.141 -2.502 1 90.94 195 ARG B C 1
ATOM 3317 O O . ARG B 1 195 ? 9.227 -30.078 -2.502 1 90.94 195 ARG B O 1
ATOM 3324 N N . LEU B 1 196 ? 10.594 -28.734 -3.645 1 91.31 196 LEU B N 1
ATOM 3325 C CA . LEU B 1 196 ? 10.18 -29.172 -4.977 1 91.31 196 LEU B CA 1
ATOM 3326 C C . LEU B 1 196 ? 11.023 -30.359 -5.449 1 91.31 196 LEU B C 1
ATOM 3328 O O . LEU B 1 196 ? 10.781 -30.891 -6.527 1 91.31 196 LEU B O 1
ATOM 3332 N N . LYS B 1 197 ? 12.062 -30.781 -4.766 1 86.56 197 LYS B N 1
ATOM 3333 C CA . LYS B 1 197 ? 12.977 -31.844 -5.164 1 86.56 197 LYS B CA 1
ATOM 3334 C C . LYS B 1 197 ? 12.219 -33.156 -5.441 1 86.56 197 LYS B C 1
ATOM 3336 O O . LYS B 1 197 ? 12.57 -33.875 -6.359 1 86.56 197 LYS B O 1
ATOM 3341 N N . GLY B 1 198 ? 11.203 -33.5 -4.742 1 76 198 GLY B N 1
ATOM 3342 C CA . GLY B 1 198 ? 10.531 -34.781 -4.945 1 76 198 GLY B CA 1
ATOM 3343 C C . GLY B 1 198 ? 9.617 -34.781 -6.156 1 76 198 GLY B C 1
ATOM 3344 O O . GLY B 1 198 ? 9.062 -35.812 -6.523 1 76 198 GLY B O 1
ATOM 3345 N N . ILE B 1 199 ? 9.398 -33.688 -6.785 1 72.06 199 ILE B N 1
ATOM 3346 C CA . ILE B 1 199 ? 8.562 -33.625 -7.977 1 72.06 199 ILE B CA 1
ATOM 3347 C C . ILE B 1 199 ? 9.32 -34.219 -9.164 1 72.06 199 ILE B C 1
ATOM 3349 O O . ILE B 1 199 ? 10.477 -33.844 -9.406 1 72.06 199 ILE B O 1
ATOM 3353 N N . SER B 1 200 ? 9.008 -35.5 -9.578 1 60.72 200 SER B N 1
ATOM 3354 C CA . SER B 1 200 ? 9.664 -36.219 -10.672 1 60.72 200 SER B CA 1
ATOM 3355 C C . SER B 1 200 ? 9.828 -35.312 -11.898 1 60.72 200 SER B C 1
ATOM 3357 O O . SER B 1 200 ? 8.875 -34.656 -12.32 1 60.72 200 SER B O 1
ATOM 3359 N N . LYS B 1 201 ? 11.117 -34.875 -12.219 1 57.53 201 LYS B N 1
ATOM 3360 C CA . LYS B 1 201 ? 11.375 -34.188 -13.492 1 57.53 201 LYS B CA 1
ATOM 3361 C C . LYS B 1 201 ? 10.852 -35.031 -14.656 1 57.53 201 LYS B C 1
ATOM 3363 O O . LYS B 1 201 ? 10.875 -36.281 -14.602 1 57.53 201 LYS B O 1
ATOM 3368 N N . PRO B 1 202 ? 9.906 -34.469 -15.461 1 50.81 202 PRO B N 1
ATOM 3369 C CA . PRO B 1 202 ? 9.508 -35.312 -16.578 1 50.81 202 PRO B CA 1
ATOM 3370 C C . PRO B 1 202 ? 10.688 -36.062 -17.219 1 50.81 202 PRO B C 1
ATOM 3372 O O . PRO B 1 202 ? 11.805 -35.531 -17.234 1 50.81 202 PRO B O 1
ATOM 3375 N N . ASN B 1 203 ? 10.758 -37.344 -17.125 1 43 203 ASN B N 1
ATOM 3376 C CA . ASN B 1 203 ? 11.734 -38.188 -17.812 1 43 203 ASN B CA 1
ATOM 3377 C C . ASN B 1 203 ? 12.109 -37.594 -19.172 1 43 203 ASN B C 1
ATOM 3379 O O . ASN B 1 203 ? 11.234 -37.281 -19.969 1 43 203 ASN B O 1
ATOM 3383 N N . ASN B 1 204 ? 13.242 -36.812 -19.312 1 41.81 204 ASN B N 1
ATOM 3384 C CA . ASN B 1 204 ? 13.805 -36.625 -20.641 1 41.81 204 ASN B CA 1
ATOM 3385 C C . ASN B 1 204 ? 13.57 -37.844 -21.531 1 41.81 204 ASN B C 1
ATOM 3387 O O . ASN B 1 204 ? 14.062 -38.938 -21.25 1 41.81 204 ASN B O 1
ATOM 3391 N N . MET B 1 205 ? 12.461 -38.156 -22.188 1 35.81 205 MET B N 1
ATOM 3392 C CA . MET B 1 205 ? 12.516 -39.094 -23.312 1 35.81 205 MET B CA 1
ATOM 3393 C C . MET B 1 205 ? 13.781 -38.875 -24.125 1 35.81 205 MET B C 1
ATOM 3395 O O . MET B 1 205 ? 14.117 -37.75 -24.484 1 35.81 205 MET B O 1
ATOM 3399 N N . ASP B 1 206 ? 14.828 -39.781 -24.016 1 35.03 206 ASP B N 1
ATOM 3400 C CA . ASP B 1 206 ? 15.984 -40.031 -24.875 1 35.03 206 ASP B CA 1
ATOM 3401 C C . ASP B 1 206 ? 15.695 -39.625 -26.328 1 35.03 206 ASP B C 1
ATOM 3403 O O . ASP B 1 206 ? 14.609 -39.906 -26.828 1 35.03 206 ASP B O 1
ATOM 3407 N N . ALA B 1 207 ? 16.359 -38.562 -26.922 1 36.22 207 ALA B N 1
ATOM 3408 C CA . ALA B 1 207 ? 16.578 -38.312 -28.344 1 36.22 207 ALA B CA 1
ATOM 3409 C C . ALA B 1 207 ? 16.547 -39.625 -29.125 1 36.22 207 ALA B C 1
ATOM 3411 O O . ALA B 1 207 ? 17.406 -40.5 -28.938 1 36.22 207 ALA B O 1
ATOM 3412 N N . ALA B 1 208 ? 15.43 -40.219 -29.609 1 29.09 208 ALA B N 1
ATOM 3413 C CA . ALA B 1 208 ? 15.617 -40.969 -30.844 1 29.09 208 ALA B CA 1
ATOM 3414 C C . ALA B 1 208 ? 16.156 -40.062 -31.953 1 29.09 208 ALA B C 1
ATOM 3416 O O . ALA B 1 208 ? 15.789 -38.875 -32.031 1 29.09 208 ALA B O 1
#

Sequence (416 aa):
MPQHTVTLQSPWKRIRLVPPTASDDEIVSICRTHPTTRQFLQFLPEHMTAEEAGNRRETRAEDKRIMDFHVHFTENGLTRFAGMTGYFNLDEGNESCEVGMLIMPDLHGKNLATEVFYTILQYIFEVRNLHRVTFETAADNLAMRSWFEKIAGARLEAERREVWKYPSGNFVDVKGYAILEWEWRNHIKSRLEERLKGISKPNNMDAAMPQHTVTLQSPWKRIRLVPPTASDDEIVSICRTHPTTRQFLQFLPEHMTAEEAGNRRETRAEDKRIMDFHVHFTENGLTRFAGMTGYFNLDEGNESCEVGMLIMPDLHGKNLATEVFYTILQYIFEVRNLHRVTFETAADNLAMRSWFEKIAGARLEAERREVWKYPSGNFVDVKGYAILEWEWRNHIKSRLEERLKGISKPNNMDAA

Organism: Psilocybe cubensis (NCBI:txid181762)

Secondary structure (DSSP, 8-state):
--S----EE-TTSSEEEE---GGGHHHHHHHHH-HHHHTT-TTS-S---HHHHHHHHHHHHH-TT-EEEEEEEEETTEEEEEEEEEEEEEETTTTEEEEEEEE-GGGTTSSHHHHHHHHHHHIIIIIS--SEEEEEEETT-HHHHHIIIIII-PEEEEEEEEEEEPTTS-EEEEEEEEEEHHHIIIIIHHHHHHHHTTS---------/--S----EE-TTSSEEEE---GGGHHHHHHHHH-HHHHTT-TTS-S---HHHHHHHHHHHHH-TT-EEEEEEEEETTEEEEEEEEEEEEEETTTTEEEEEEEE-GGG-STTHHHHHHHHHHHIIIIIS--SEEEEEEETT-HHHHHIIIIII-PEEEEEEEEEEEPTTS-EEEEEEEEEEHHHIIIIIHHHHHHHHTTS---------

Nearest PDB structures (foldseek):
  5wif-assembly1_B  TM=8.509E-01  e=6.412E-12  Yersinia pestis
  7kx2-assembly1_B  TM=8.230E-01  e=9.964E-12  Vibrio cholerae O1 biovar El Tor str. N16961
  7kwh-assembly1_L  TM=8.335E-01  e=2.906E-11  Vibrio cholerae O1 biovar El Tor str. N16961
  5wif-assembly1_C  TM=8.388E-01  e=6.188E-11  Yersinia pestis
  2fck-assembly1_A-2  TM=8.157E-01  e=5.810E-11  Vibrio cholerae O1 biovar El Tor str. N16961

Solvent-accessible surface area (backbone atoms only — not comparable to full-atom values): 22217 Å² total; per-residue (Å²): 129,58,70,53,87,64,67,47,69,31,93,62,64,35,40,33,38,30,46,56,53,76,87,47,17,54,60,48,20,52,46,53,30,31,65,75,57,24,69,73,36,53,69,45,48,80,69,58,46,42,66,54,35,40,50,49,53,54,56,49,45,69,37,86,37,41,47,65,26,30,30,35,36,45,58,95,88,40,72,41,86,36,35,36,34,38,40,31,71,48,33,76,81,43,24,31,31,32,45,55,75,48,62,35,71,93,57,67,90,66,62,46,66,58,49,51,49,49,44,54,49,48,43,42,42,70,69,68,59,33,47,34,40,32,37,75,44,38,59,82,38,56,70,59,51,45,40,36,52,70,58,52,56,34,42,81,29,28,61,38,76,55,47,50,40,31,85,89,67,50,57,36,39,34,32,29,31,36,44,40,38,66,49,38,74,69,49,31,52,60,45,48,49,60,72,50,61,79,57,75,58,70,75,77,76,74,87,125,130,59,69,54,88,65,68,46,69,30,95,59,65,36,39,33,36,31,45,57,55,75,88,47,16,55,60,48,18,50,45,53,31,30,66,75,58,24,67,73,36,53,69,44,49,79,69,58,47,40,66,54,36,39,51,49,53,53,55,49,45,70,36,87,38,40,45,66,25,29,31,34,36,43,58,96,90,41,72,40,85,36,36,36,35,39,39,32,72,48,34,76,80,43,25,31,32,32,47,55,74,48,62,34,70,92,55,62,64,84,61,46,68,58,49,51,50,49,43,53,47,48,44,41,42,72,69,67,57,32,45,34,40,33,38,72,45,38,59,82,38,55,70,60,51,44,39,37,50,72,56,51,57,35,43,81,28,28,60,38,76,56,47,52,40,31,86,88,67,50,57,37,39,33,32,28,32,37,47,39,40,67,48,38,73,70,48,31,52,59,46,48,48,60,73,50,60,79,58,75,56,70,74,77,76,75,86,124

pLDDT: mean 93.39, std 11.75, range [29.09, 98.88]

InterPro domains:
  IPR000182 GNAT domain [PF13302] (14-151)
  IPR000182 GNAT domain [PS51186] (13-173)
  IPR016181 Acyl-CoA N-acyltransferase [SSF55729] (13-180)

Foldseek 3Di:
DFLDADKFAFPLRFKIWGTDDLVCLQVQQVQQLPCVQCVFPQQGDVGDDSVRSVVVSVVQSPDPQWGKTWMWGDDPRDIDTFWIKTWGPQDVPQLETEIDIGTRPVPPPLCVVLRVCLGRVCCSCPVVVGFKYKYKTFPPPVVVVCCCCPQQNWDWDDWAQQDDAHPVRGGTIMTMTMDGSVNCVPPRSVSSVVVCVPPPRPPPPPDD/DFLDADKFAFPLRFKIWGTDDLVCLQVQQCQQLPCVQCVFPQQGDVGDDSVRSVVVSVVQSPDPQWDKTWMWGDDPRDIDTFWIKTWGPQDVVQLETEIDIGTRPVPPDPCVVLRVCLGRVCCSCPVVVGFKYKYKTFPPPVVVVCCCCPQQVWDWDDWAAQDDAHPVRGGTIMTMTMDGSVNCVPPRSVSSVVVCVPPPRPPPPPDD

Radius of gyration: 24.57 Å; Cα contacts (8 Å, |Δi|>4): 762; chains: 2; bounding box: 44×88×56 Å